Protein AF-A0A2T6CNA8-F1 (afdb_monomer_lite)

Foldseek 3Di:
DDDDDDDDPPPPPPPPVPPPDDPVVLVVLLVVLLVVLLVCCCVVPVVLSVLLVVFDVVLLVVLLLVLLQVVLLVLLCCLQQQQCFVLPVVSVVNVVLSVVLLVQQAWDWDADPPPPRFIFIAGNNQQPDVSNLDDSADPSCVLVVVLVVCVVVLVVCCLVPVSHNNSVSNSVSSSVLSSLLRVLSSVLSPHVVVLVCQCPPPPRVVPSLQSNQLVVLCSLEVQASSRSCRNNRDSVNRVVFQRHDRDPDHRDHGHGDDPVSRDGTDTDPVVVVVVVVSVVSRVLVVVVVVVPPPCPVPPPDPDRPPADPADLVLLVLQLVLLVVQLVVLVVLLVLQQVLCVVFHDPLSNVLSNQLSVLSNQLSVLRNCLSPDDDDPVNQQSQLSNLLSLLSNLLSLLRLCLSFFVVPPVSVVLNCVSCVLSVVLSVCSNVVPCPPVVVSLVSSLVSSCCCVSVVVSCVVGWDPLLVVLSVQLSVLQVVLVVLVPPSVDRSSVSVSSVSNSSSSVSSSCSSSPTSGDDDD

pLDDT: mean 86.98, std 15.1, range [28.02, 98.69]

Structure (mmCIF, N/CA/C/O backbone):
data_AF-A0A2T6CNA8-F1
#
_entry.id   AF-A0A2T6CNA8-F1
#
loop_
_atom_site.group_PDB
_atom_site.id
_atom_site.type_symbol
_atom_site.label_atom_id
_atom_site.label_alt_id
_atom_site.label_comp_id
_atom_site.label_asym_id
_atom_site.label_entity_id
_atom_site.label_seq_id
_atom_site.pdbx_PDB_ins_code
_atom_site.Cartn_x
_atom_site.Cartn_y
_atom_site.Cartn_z
_atom_site.occupancy
_atom_site.B_iso_or_equiv
_atom_site.auth_seq_id
_atom_site.auth_comp_id
_atom_site.auth_asym_id
_atom_site.auth_atom_id
_atom_site.pdbx_PDB_model_num
ATOM 1 N N . MET A 1 1 ? 8.895 3.878 74.444 1.00 34.50 1 MET A N 1
ATOM 2 C CA . MET A 1 1 ? 9.604 3.020 73.467 1.00 34.50 1 MET A CA 1
ATOM 3 C C . MET A 1 1 ? 8.551 2.472 72.500 1.00 34.50 1 MET A C 1
ATOM 5 O O . MET A 1 1 ? 7.891 1.502 72.822 1.00 34.50 1 MET A O 1
ATOM 9 N N . ASN A 1 2 ? 8.047 3.291 71.580 1.00 32.47 2 ASN A N 1
ATOM 10 C CA . ASN A 1 2 ? 8.563 3.562 70.230 1.00 32.47 2 ASN A CA 1
ATOM 11 C C . ASN A 1 2 ? 8.443 2.356 69.275 1.00 32.47 2 ASN A C 1
ATOM 13 O O . ASN A 1 2 ? 9.274 1.459 69.346 1.00 32.47 2 ASN A O 1
ATOM 17 N N . LYS A 1 3 ? 7.415 2.383 68.413 1.00 31.78 3 LYS A N 1
ATOM 18 C CA . LYS A 1 3 ? 7.314 1.790 67.059 1.00 31.78 3 LYS A CA 1
ATOM 19 C C . LYS A 1 3 ? 6.173 2.543 66.344 1.00 31.78 3 LYS A C 1
ATOM 21 O O . LYS A 1 3 ? 5.011 2.247 66.583 1.00 31.78 3 LYS A O 1
ATOM 26 N N . THR A 1 4 ? 6.429 3.779 65.912 1.00 31.14 4 THR A N 1
ATOM 27 C CA . THR A 1 4 ? 6.712 4.168 64.513 1.00 31.14 4 THR A CA 1
ATOM 28 C C . THR A 1 4 ? 5.572 3.827 63.553 1.00 31.14 4 THR A C 1
ATOM 30 O O . THR A 1 4 ? 5.464 2.698 63.086 1.00 31.14 4 THR A O 1
ATOM 33 N N . HIS A 1 5 ? 4.751 4.850 63.280 1.00 31.48 5 HIS A N 1
ATOM 34 C CA . HIS A 1 5 ? 3.995 5.015 62.040 1.00 31.48 5 HIS A CA 1
ATOM 35 C C . HIS A 1 5 ? 4.927 4.807 60.842 1.00 31.48 5 HIS A C 1
ATOM 37 O O . HIS A 1 5 ? 5.962 5.466 60.746 1.00 31.48 5 HIS A O 1
ATOM 43 N N . GLU A 1 6 ? 4.540 3.912 59.945 1.00 28.84 6 GLU A N 1
ATOM 44 C CA . GLU A 1 6 ? 5.029 3.879 58.570 1.00 28.84 6 GLU A CA 1
ATOM 45 C C . GLU A 1 6 ? 4.126 4.830 57.767 1.00 28.84 6 GLU A C 1
ATOM 47 O O . GLU A 1 6 ? 2.903 4.686 57.854 1.00 28.84 6 GLU A O 1
ATOM 52 N N . PRO A 1 7 ? 4.671 5.848 57.081 1.00 32.53 7 PRO A N 1
ATOM 53 C CA . PRO A 1 7 ? 3.866 6.766 56.294 1.00 32.53 7 PRO A CA 1
ATOM 54 C C . PRO A 1 7 ? 3.440 6.098 54.987 1.00 32.53 7 PRO A C 1
ATOM 56 O O . PRO A 1 7 ? 4.202 5.335 54.388 1.00 32.53 7 PRO A O 1
ATOM 59 N N . ASP A 1 8 ? 2.210 6.411 54.582 1.00 31.86 8 ASP A N 1
ATOM 60 C CA . ASP A 1 8 ? 1.612 6.063 53.301 1.00 31.86 8 ASP A CA 1
ATOM 61 C C . ASP A 1 8 ? 2.622 6.232 52.163 1.00 31.86 8 ASP A C 1
ATOM 63 O O . ASP A 1 8 ? 3.214 7.297 51.977 1.00 31.86 8 ASP A O 1
ATOM 67 N N . GLY A 1 9 ? 2.827 5.149 51.413 1.00 28.02 9 GLY A N 1
ATOM 68 C CA . GLY A 1 9 ? 3.595 5.189 50.184 1.00 28.02 9 GLY A CA 1
ATOM 69 C C . GLY A 1 9 ? 2.928 6.163 49.225 1.00 28.02 9 GLY A C 1
ATOM 70 O O . GLY A 1 9 ? 1.828 5.901 48.739 1.00 28.02 9 GLY A O 1
ATOM 71 N N . GLU A 1 10 ? 3.611 7.275 48.967 1.00 28.75 10 GLU A N 1
ATOM 72 C CA . GLU A 1 10 ? 3.347 8.168 47.851 1.00 28.75 10 GLU A CA 1
ATOM 73 C C . GLU A 1 10 ? 3.237 7.321 46.578 1.00 28.75 10 GLU A C 1
ATOM 75 O O . GLU A 1 10 ? 4.225 6.854 46.004 1.00 28.75 10 GLU A O 1
ATOM 80 N N . HIS A 1 11 ? 2.001 7.100 46.133 1.00 32.19 11 HIS A N 1
ATOM 81 C CA . HIS A 1 11 ? 1.743 6.839 44.735 1.00 32.19 11 HIS A CA 1
ATOM 82 C C . HIS A 1 11 ? 2.272 8.061 43.989 1.00 32.19 11 HIS A C 1
ATOM 84 O O . HIS A 1 11 ? 1.637 9.112 43.980 1.00 32.19 11 HIS A O 1
ATOM 90 N N . HIS A 1 12 ? 3.457 7.927 43.392 1.00 29.64 12 HIS A N 1
ATOM 91 C CA . HIS A 1 12 ? 3.878 8.781 42.294 1.00 29.64 12 HIS A CA 1
ATOM 92 C C . HIS A 1 12 ? 2.868 8.587 41.162 1.00 29.64 12 HIS A C 1
ATOM 94 O O . HIS A 1 12 ? 3.030 7.745 40.278 1.00 29.64 12 HIS A O 1
ATOM 100 N N . ASP A 1 13 ? 1.786 9.351 41.252 1.00 35.09 13 ASP A N 1
ATOM 101 C CA . ASP A 1 13 ? 0.971 9.740 40.128 1.00 35.09 13 ASP A CA 1
ATOM 102 C C . ASP A 1 13 ? 1.905 10.507 39.196 1.00 35.09 13 ASP A C 1
ATOM 104 O O . ASP A 1 13 ? 2.230 11.679 39.399 1.00 35.09 13 ASP A O 1
ATOM 108 N N . HIS A 1 14 ? 2.462 9.798 38.216 1.00 32.12 14 HIS A N 1
ATOM 109 C CA . HIS A 1 14 ? 2.960 10.459 37.029 1.00 32.12 14 HIS A CA 1
ATOM 110 C C . HIS A 1 14 ? 1.729 11.039 36.348 1.00 32.12 14 HIS A C 1
ATOM 112 O O . HIS A 1 14 ? 1.152 10.396 35.472 1.00 32.12 14 HIS A O 1
ATOM 118 N N . GLY A 1 15 ? 1.349 12.240 36.791 1.00 30.44 15 GLY A N 1
ATOM 119 C CA . GLY A 1 15 ? 0.421 13.109 36.106 1.00 30.44 15 GLY A CA 1
ATOM 120 C C . GLY A 1 15 ? 0.921 13.254 34.682 1.00 30.44 15 GLY A C 1
ATOM 121 O O . GLY A 1 15 ? 1.815 14.044 34.380 1.00 30.44 15 GLY A O 1
ATOM 122 N N . HIS A 1 16 ? 0.383 12.424 33.797 1.00 37.31 16 HIS A N 1
ATOM 123 C CA . HIS A 1 16 ? 0.294 12.785 32.408 1.00 37.31 16 HIS A CA 1
ATOM 124 C C . HIS A 1 16 ? -0.654 13.977 32.412 1.00 37.31 16 HIS A C 1
ATOM 126 O O . HIS A 1 16 ? -1.865 13.802 32.437 1.00 37.31 16 HIS A O 1
ATOM 132 N N . GLU A 1 17 ? -0.100 15.189 32.482 1.00 40.09 17 GLU A N 1
ATOM 133 C CA . GLU A 1 17 ? -0.826 16.387 32.084 1.00 40.09 17 GLU A CA 1
ATOM 134 C C . GLU A 1 17 ? -1.310 16.113 30.657 1.00 40.09 17 GLU A C 1
ATOM 136 O O . GLU A 1 17 ? -0.536 16.123 29.696 1.00 40.09 17 GLU A O 1
ATOM 141 N N . HIS A 1 18 ? -2.572 15.710 30.533 1.00 48.88 18 HIS A N 1
ATOM 142 C CA . HIS A 1 18 ? -3.216 15.531 29.250 1.00 48.88 18 HIS A CA 1
ATOM 143 C C . HIS A 1 18 ? -3.306 16.928 28.639 1.00 48.88 18 HIS A C 1
ATOM 145 O O . HIS A 1 18 ? -4.104 17.744 29.091 1.00 48.88 18 HIS A O 1
ATOM 151 N N . GLU A 1 19 ? -2.436 17.230 27.669 1.00 56.62 19 GLU A N 1
ATOM 152 C CA . GLU A 1 19 ? -2.498 18.488 26.922 1.00 56.62 19 GLU A CA 1
ATOM 153 C C . GLU A 1 19 ? -3.920 18.662 26.374 1.00 56.62 19 GLU A C 1
ATOM 155 O O . GLU A 1 19 ? -4.386 17.868 25.551 1.00 56.62 19 GLU A O 1
ATOM 160 N N . GLU A 1 20 ? -4.625 19.686 26.859 1.00 63.22 20 GLU A N 1
ATOM 161 C CA . GLU A 1 20 ? -5.964 20.008 26.381 1.00 63.22 20 GLU A CA 1
ATOM 162 C C . GLU A 1 20 ? -5.933 20.291 24.876 1.00 63.22 20 GLU A C 1
ATOM 164 O O . GLU A 1 20 ? -5.032 20.946 24.340 1.00 63.22 20 GLU A O 1
ATOM 169 N N . PHE A 1 21 ? -6.955 19.812 24.170 1.00 70.75 21 PHE A N 1
ATOM 170 C CA . PHE A 1 21 ? -7.065 20.023 22.737 1.00 70.75 21 PHE A CA 1
ATOM 171 C C . PHE A 1 21 ? -7.182 21.498 22.380 1.00 70.75 21 PHE A C 1
ATOM 173 O O . PHE A 1 21 ? -8.190 22.159 22.635 1.00 70.75 21 PHE A O 1
ATOM 180 N N . SER A 1 22 ? -6.169 21.989 21.677 1.00 81.62 22 SER A N 1
ATOM 181 C CA . SER A 1 22 ? -6.188 23.310 21.074 1.00 81.62 22 SER A CA 1
ATOM 182 C C . SER A 1 22 ? -6.634 23.209 19.619 1.00 81.62 22 SER A C 1
ATOM 184 O O . SER A 1 22 ? -5.853 22.854 18.733 1.00 81.62 22 SER A O 1
ATOM 186 N N . LEU A 1 23 ? -7.894 23.574 19.353 1.00 81.19 23 LEU A N 1
ATOM 187 C CA . LEU A 1 23 ? -8.417 23.697 17.987 1.00 81.19 23 LEU A CA 1
ATOM 188 C C . LEU A 1 23 ? -7.526 24.600 17.103 1.00 81.19 23 LEU A C 1
ATOM 190 O O . LEU A 1 23 ? -7.242 24.201 15.972 1.00 81.19 23 LEU A O 1
ATOM 194 N N . PRO A 1 24 ? -7.022 25.765 17.574 1.00 86.31 24 PRO A N 1
ATOM 195 C CA . PRO A 1 24 ? -6.085 26.574 16.794 1.00 86.31 24 PRO A CA 1
ATOM 196 C C . PRO A 1 24 ? -4.790 25.840 16.435 1.00 86.31 24 PRO A C 1
ATOM 198 O O . PRO A 1 24 ? -4.341 25.921 15.291 1.00 86.31 24 PRO A O 1
ATOM 201 N N . LEU A 1 25 ? -4.200 25.105 17.386 1.00 86.62 25 LEU A N 1
ATOM 202 C CA . LEU A 1 25 ? -2.974 24.343 17.148 1.00 86.62 25 LEU A CA 1
ATOM 203 C C . LEU A 1 25 ? -3.218 23.225 16.132 1.00 86.62 25 LEU A C 1
ATOM 205 O O . LEU A 1 25 ? -2.442 23.074 15.193 1.00 86.62 25 LEU A O 1
ATOM 209 N N . PHE A 1 26 ? -4.330 22.501 16.269 1.00 86.94 26 PHE A N 1
ATOM 210 C CA . PHE A 1 26 ? -4.729 21.457 15.331 1.00 86.94 26 PHE A CA 1
ATOM 211 C C . PHE A 1 26 ? -4.914 22.000 13.908 1.00 86.94 26 PHE A C 1
ATOM 213 O O . PHE A 1 26 ? -4.352 21.453 12.957 1.00 86.94 26 PHE A O 1
ATOM 220 N N . VAL A 1 27 ? -5.643 23.111 13.752 1.00 88.69 27 VAL A N 1
ATOM 221 C CA . VAL A 1 27 ? -5.832 23.770 12.450 1.00 88.69 27 VAL A CA 1
ATOM 222 C C . VAL A 1 27 ? -4.488 24.192 11.859 1.00 88.69 27 VAL A C 1
ATOM 224 O O . VAL A 1 27 ? -4.228 23.926 10.685 1.00 88.69 27 VAL A O 1
ATOM 227 N N . LEU A 1 28 ? -3.598 24.785 12.660 1.00 92.06 28 LEU A N 1
ATOM 228 C CA . LEU A 1 28 ? -2.256 25.153 12.212 1.00 92.06 28 LEU A CA 1
ATOM 229 C C . LEU A 1 28 ? -1.459 23.926 11.742 1.00 92.06 28 LEU A C 1
ATOM 231 O O . LEU A 1 28 ? -0.860 23.964 10.668 1.00 92.06 28 LEU A O 1
ATOM 235 N N . THR A 1 29 ? -1.481 22.824 12.497 1.00 92.19 29 THR A N 1
ATOM 236 C CA . THR A 1 29 ? -0.814 21.567 12.124 1.00 92.19 29 THR A CA 1
ATOM 237 C C . THR A 1 29 ? -1.338 21.017 10.798 1.00 92.19 29 THR A C 1
ATOM 239 O O . THR A 1 29 ? -0.538 20.633 9.938 1.00 92.19 29 THR A O 1
ATOM 242 N N . VAL A 1 30 ? -2.659 21.008 10.600 1.00 93.62 30 VAL A N 1
ATOM 243 C CA . VAL A 1 30 ? -3.295 20.576 9.346 1.00 93.62 30 VAL A CA 1
ATOM 244 C C . VAL A 1 30 ? -2.833 21.452 8.183 1.00 93.62 30 VAL A C 1
ATOM 246 O O . VAL A 1 30 ? -2.392 20.919 7.166 1.00 93.62 30 VAL A O 1
ATOM 249 N N . LEU A 1 31 ? -2.858 22.779 8.336 1.00 95.12 31 LEU A N 1
ATOM 250 C CA . LEU A 1 31 ? -2.462 23.720 7.284 1.00 95.12 31 LEU A CA 1
ATOM 251 C C . LEU A 1 31 ? -0.979 23.599 6.913 1.00 95.12 31 LEU A C 1
ATOM 253 O O . LEU A 1 31 ? -0.651 23.525 5.729 1.00 95.12 31 LEU A O 1
ATOM 257 N N . VAL A 1 32 ? -0.085 23.532 7.903 1.00 96.38 32 VAL A N 1
ATOM 258 C CA . VAL A 1 32 ? 1.362 23.371 7.677 1.00 96.38 32 VAL A CA 1
ATOM 259 C C . VAL A 1 32 ? 1.654 22.048 6.974 1.00 96.38 32 VAL A C 1
ATOM 261 O O . VAL A 1 32 ? 2.422 22.006 6.012 1.00 96.38 32 VAL A O 1
ATOM 264 N N . THR A 1 33 ? 1.011 20.966 7.408 1.00 96.19 33 THR A N 1
ATOM 265 C CA . THR A 1 33 ? 1.213 19.643 6.809 1.00 96.19 33 THR A CA 1
ATOM 266 C C . THR A 1 33 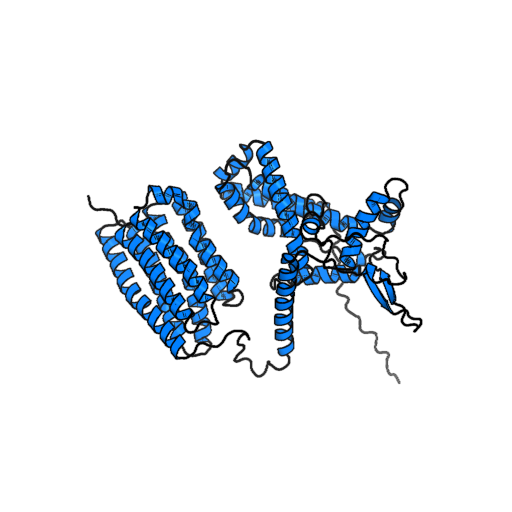? 0.670 19.583 5.384 1.00 96.19 33 THR A C 1
ATOM 268 O O . THR A 1 33 ? 1.336 19.056 4.493 1.00 96.19 33 THR A O 1
ATOM 271 N N . LEU A 1 34 ? -0.505 20.169 5.138 1.00 97.00 34 LEU A N 1
ATOM 272 C CA . LEU A 1 34 ? -1.093 20.274 3.805 1.00 97.00 34 LEU A CA 1
ATOM 273 C C . LEU A 1 34 ? -0.193 21.080 2.856 1.00 97.00 34 LEU A C 1
ATOM 275 O O . LEU A 1 34 ? 0.059 20.647 1.732 1.00 97.00 34 LEU A O 1
ATOM 279 N N . ALA A 1 35 ? 0.358 22.203 3.324 1.00 97.19 35 ALA A N 1
ATOM 280 C CA . ALA A 1 35 ? 1.330 22.987 2.566 1.00 97.19 35 ALA A CA 1
ATOM 281 C C . ALA A 1 35 ? 2.597 22.176 2.244 1.00 97.19 35 ALA A C 1
ATOM 283 O O . ALA A 1 35 ? 3.090 22.236 1.119 1.00 97.19 35 ALA A O 1
ATOM 284 N N . GLY A 1 36 ? 3.092 21.374 3.192 1.00 96.75 36 GLY A N 1
ATOM 285 C CA . GLY A 1 36 ? 4.218 20.462 2.976 1.00 96.75 36 GLY A CA 1
ATOM 286 C C . GLY A 1 36 ? 3.936 19.392 1.915 1.00 96.75 36 GLY A C 1
ATOM 287 O O . GLY A 1 36 ? 4.777 19.154 1.048 1.00 96.75 36 GLY A O 1
ATOM 288 N N . LEU A 1 37 ? 2.741 18.791 1.926 1.00 96.19 37 LEU A N 1
ATOM 289 C CA . LEU A 1 37 ? 2.314 17.826 0.904 1.00 96.19 37 LEU A CA 1
ATOM 290 C C . LEU A 1 37 ? 2.245 18.470 -0.489 1.00 96.19 37 LEU A C 1
ATOM 292 O O . LEU A 1 37 ? 2.744 17.902 -1.459 1.00 96.19 37 LEU A O 1
ATOM 296 N N . PHE A 1 38 ? 1.692 19.679 -0.595 1.00 97.69 38 PHE A N 1
ATOM 297 C CA . PHE A 1 38 ? 1.670 20.426 -1.854 1.00 97.69 38 PHE A CA 1
ATOM 298 C C . PHE A 1 38 ? 3.068 20.826 -2.331 1.00 97.69 38 PHE A C 1
ATOM 300 O O . PHE A 1 38 ? 3.377 20.674 -3.513 1.00 97.69 38 PHE A O 1
ATOM 307 N N . ALA A 1 39 ? 3.944 21.263 -1.424 1.00 96.31 39 ALA A N 1
ATOM 308 C CA . ALA A 1 39 ? 5.337 21.546 -1.747 1.00 96.31 39 ALA A CA 1
ATOM 309 C C . ALA A 1 39 ? 6.060 20.296 -2.273 1.00 96.31 39 ALA A C 1
ATOM 311 O O . ALA A 1 39 ? 6.814 20.393 -3.238 1.00 96.31 39 ALA A O 1
ATOM 312 N N . ALA A 1 40 ? 5.791 19.117 -1.704 1.00 93.44 40 ALA A N 1
ATOM 313 C CA . ALA A 1 40 ? 6.351 17.862 -2.192 1.00 93.44 40 ALA A CA 1
ATOM 314 C C . ALA A 1 40 ? 5.900 17.545 -3.627 1.00 93.44 40 ALA A C 1
ATOM 316 O O . ALA A 1 40 ? 6.741 17.211 -4.456 1.00 93.44 40 ALA A O 1
ATOM 317 N N . VAL A 1 41 ? 4.612 17.712 -3.959 1.00 95.06 41 VAL A N 1
ATOM 318 C CA . VAL A 1 41 ? 4.123 17.527 -5.342 1.00 95.06 41 VAL A CA 1
ATOM 319 C C . VAL A 1 41 ? 4.793 18.520 -6.287 1.00 95.06 41 VAL A C 1
ATOM 321 O O . VAL A 1 41 ? 5.301 18.118 -7.328 1.00 95.06 41 VAL A O 1
ATOM 324 N N . ARG A 1 42 ? 4.875 19.796 -5.899 1.00 95.81 42 ARG A N 1
ATOM 325 C CA . ARG A 1 42 ? 5.539 20.837 -6.693 1.00 95.81 42 ARG A CA 1
ATOM 326 C C . ARG A 1 42 ? 7.013 20.529 -6.967 1.00 95.81 42 ARG A C 1
ATOM 328 O O . ARG A 1 42 ? 7.486 20.780 -8.069 1.00 95.81 42 ARG A O 1
ATOM 335 N N . LEU A 1 43 ? 7.743 20.022 -5.973 1.00 94.38 43 LEU A N 1
ATOM 336 C CA . LEU A 1 43 ? 9.174 19.728 -6.094 1.00 94.38 43 LEU A CA 1
ATOM 337 C C . LEU A 1 43 ? 9.450 18.427 -6.856 1.00 94.38 43 LEU A C 1
ATOM 339 O O . LEU A 1 43 ? 10.417 18.359 -7.608 1.00 94.38 43 LEU A O 1
ATOM 343 N N . LEU A 1 44 ? 8.629 17.396 -6.650 1.00 92.25 44 LEU A N 1
ATOM 344 C CA . LEU A 1 44 ? 8.854 16.061 -7.213 1.00 92.25 44 LEU A CA 1
ATOM 345 C C . LEU A 1 44 ? 8.207 15.872 -8.591 1.00 92.25 44 LEU A C 1
ATOM 347 O O . LEU A 1 44 ? 8.689 15.062 -9.378 1.00 92.25 44 LEU A O 1
ATOM 351 N N . ALA A 1 45 ? 7.119 16.588 -8.879 1.00 92.94 45 ALA A N 1
ATOM 352 C CA . ALA A 1 45 ? 6.338 16.460 -10.106 1.00 92.94 45 ALA A CA 1
ATOM 353 C C . ALA A 1 45 ? 5.774 17.830 -10.554 1.00 92.94 45 ALA A C 1
ATOM 355 O O . ALA A 1 45 ? 4.560 18.045 -10.499 1.00 92.94 45 ALA A O 1
ATOM 356 N N . PRO A 1 46 ? 6.632 18.766 -11.007 1.00 94.19 46 PRO A N 1
ATOM 357 C CA . PRO A 1 46 ? 6.221 20.131 -11.351 1.00 94.19 46 PRO A CA 1
ATOM 358 C C . PRO A 1 46 ? 5.159 20.184 -12.460 1.00 94.19 46 PRO A C 1
ATOM 360 O O . PRO A 1 46 ? 4.204 20.941 -12.350 1.00 94.19 46 PRO A O 1
ATOM 363 N N . GLU A 1 47 ? 5.245 19.318 -13.473 1.00 91.62 47 GLU A N 1
ATOM 364 C CA . GLU A 1 47 ? 4.231 19.253 -14.540 1.00 91.62 47 GLU A CA 1
ATOM 365 C C . GLU A 1 47 ? 2.856 18.814 -14.008 1.00 91.62 47 GLU A C 1
ATOM 367 O O . GLU A 1 47 ? 1.820 19.354 -14.396 1.00 91.62 47 GLU A O 1
ATOM 372 N N . VAL A 1 48 ? 2.838 17.857 -13.071 1.00 93.56 48 VAL A N 1
ATOM 373 C CA . VAL A 1 48 ? 1.603 17.407 -12.412 1.00 93.56 48 VAL A CA 1
ATOM 374 C C . VAL A 1 48 ? 1.035 18.514 -11.536 1.00 93.56 48 VAL A C 1
ATOM 376 O O . VAL A 1 48 ? -0.182 18.692 -11.506 1.00 93.56 48 VAL A O 1
ATOM 379 N N . TRP A 1 49 ? 1.903 19.247 -10.834 1.00 96.06 49 TRP A N 1
ATOM 380 C CA . TRP A 1 49 ? 1.529 20.401 -10.024 1.00 96.06 49 TRP A CA 1
ATOM 381 C C . TRP A 1 49 ? 0.835 21.474 -10.865 1.00 96.06 49 TRP A C 1
ATOM 383 O O . TRP A 1 49 ? -0.266 21.893 -10.513 1.00 96.06 49 TRP A O 1
ATOM 393 N N . ASP A 1 50 ? 1.418 21.857 -11.999 1.00 94.00 50 ASP A N 1
ATOM 394 C CA . ASP A 1 50 ? 0.840 22.871 -12.883 1.00 94.00 50 ASP A CA 1
ATOM 395 C C . ASP A 1 50 ? -0.516 22.415 -13.447 1.00 94.00 50 ASP A C 1
ATOM 397 O O . ASP A 1 50 ? -1.486 23.180 -13.454 1.00 94.00 50 ASP A O 1
ATOM 401 N N . ALA A 1 51 ? -0.637 21.132 -13.807 1.00 91.94 51 ALA A N 1
ATOM 402 C CA . ALA A 1 51 ? -1.897 20.546 -14.262 1.00 91.94 51 ALA A CA 1
ATOM 403 C C . ALA A 1 51 ? -3.033 20.657 -13.226 1.00 91.94 51 ALA A C 1
ATOM 405 O O . ALA A 1 51 ? -4.199 20.753 -13.614 1.00 91.94 51 ALA A O 1
ATOM 406 N N . GLN A 1 52 ? -2.724 20.714 -11.920 1.00 95.56 52 GLN A N 1
ATOM 407 C CA . GLN A 1 52 ? -3.752 20.849 -10.879 1.00 95.56 52 GLN A CA 1
ATOM 408 C C . GLN A 1 52 ? -4.525 22.170 -10.977 1.00 95.56 52 GLN A C 1
ATOM 410 O O . GLN A 1 52 ? -5.699 22.220 -10.618 1.00 95.56 52 GLN A O 1
ATOM 415 N N . PHE A 1 53 ? -3.873 23.235 -11.447 1.00 94.25 53 PHE A N 1
ATOM 416 C CA . PHE A 1 53 ? -4.447 24.583 -11.499 1.00 94.25 53 PHE A CA 1
ATOM 417 C C . PHE A 1 53 ? -4.991 24.952 -12.879 1.00 94.25 53 PHE A C 1
ATOM 419 O O . PHE A 1 53 ? -5.780 25.885 -12.997 1.00 94.25 53 PHE A O 1
ATOM 426 N N . ILE A 1 54 ? -4.604 24.205 -13.915 1.00 93.44 54 ILE A N 1
ATOM 427 C CA . ILE A 1 54 ? -5.158 24.338 -15.268 1.00 93.44 54 ILE A CA 1
ATOM 428 C C . ILE A 1 54 ? -6.517 23.625 -15.372 1.00 93.44 54 ILE A C 1
ATOM 430 O O . ILE A 1 54 ? -7.366 24.013 -16.176 1.00 93.44 54 ILE A O 1
ATOM 434 N N . ALA A 1 55 ? -6.738 22.587 -14.560 1.00 92.12 55 ALA A N 1
ATOM 435 C CA . ALA A 1 55 ? -7.964 21.802 -14.590 1.00 92.12 55 ALA A CA 1
ATOM 436 C C . ALA A 1 55 ? -9.224 22.659 -14.316 1.00 92.12 55 ALA A C 1
ATOM 438 O O . ALA A 1 55 ? -9.239 23.465 -13.381 1.00 92.12 55 ALA A O 1
ATOM 439 N N . PRO A 1 56 ? -10.326 22.459 -15.068 1.00 95.44 56 PRO A N 1
ATOM 440 C CA . PRO A 1 56 ? -11.595 23.121 -14.791 1.00 95.44 56 PRO A CA 1
ATOM 441 C C . PRO A 1 56 ? -12.082 22.867 -13.361 1.00 95.44 56 PRO A C 1
ATOM 443 O O . PRO A 1 56 ? -12.079 21.727 -12.889 1.00 95.44 56 PRO A O 1
ATOM 446 N N . LEU A 1 57 ? -12.616 23.906 -12.709 1.00 95.31 57 LEU A N 1
ATOM 447 C CA . LEU A 1 57 ? -13.114 23.826 -11.329 1.00 95.31 57 LEU A CA 1
ATOM 448 C C . LEU A 1 57 ? -14.113 22.674 -11.121 1.00 95.31 57 LEU A C 1
ATOM 450 O O . LEU A 1 57 ? -14.063 21.996 -10.100 1.00 95.31 57 LEU A O 1
ATOM 454 N N . GLY A 1 58 ? -14.984 22.409 -12.102 1.00 96.12 58 GLY A N 1
ATOM 455 C CA . GLY A 1 58 ? -15.948 21.306 -12.040 1.00 96.12 58 GLY A CA 1
ATOM 456 C C . GLY A 1 58 ? -15.290 19.928 -11.902 1.00 96.12 58 GLY A C 1
ATOM 457 O O . GLY A 1 58 ? -15.752 19.112 -11.106 1.00 96.12 58 GLY A O 1
ATOM 458 N N . LEU A 1 59 ? -14.174 19.684 -12.599 1.00 96.25 59 LEU A N 1
ATOM 459 C CA . LEU A 1 59 ? -13.401 18.447 -12.438 1.00 96.25 59 LEU A CA 1
ATOM 460 C C . LEU A 1 59 ? -12.736 18.393 -11.061 1.00 96.25 59 LEU A C 1
ATOM 462 O O . LEU A 1 59 ? -12.702 17.331 -10.443 1.00 96.25 59 LEU A O 1
ATOM 466 N N . GLY A 1 60 ? -12.285 19.538 -10.541 1.00 97.44 60 GLY A N 1
ATOM 467 C CA . GLY A 1 60 ? -11.778 19.645 -9.174 1.00 97.44 60 GLY A CA 1
ATOM 468 C C . GLY A 1 60 ? -12.816 19.277 -8.115 1.00 97.44 60 GLY A C 1
ATOM 469 O O . GLY A 1 60 ? -12.511 18.489 -7.217 1.00 97.44 60 GLY A O 1
ATOM 470 N N . VAL A 1 61 ? -14.052 19.763 -8.255 1.00 97.50 61 VAL A N 1
ATOM 471 C CA . VAL A 1 61 ? -15.173 19.414 -7.364 1.00 97.50 61 VAL A CA 1
ATOM 472 C C . VAL A 1 61 ? -15.492 17.922 -7.444 1.00 97.50 61 VAL A C 1
ATOM 474 O O . VAL A 1 61 ? -15.631 17.273 -6.410 1.00 97.50 61 VAL A O 1
ATOM 477 N N . VAL A 1 62 ? -15.559 17.347 -8.647 1.00 97.50 62 VAL A N 1
ATOM 478 C CA . VAL A 1 62 ? -15.810 15.906 -8.811 1.00 97.50 62 VAL A CA 1
ATOM 479 C C . VAL A 1 62 ? -14.691 15.079 -8.177 1.00 97.50 62 VAL A C 1
ATOM 481 O O . VAL A 1 62 ? -14.984 14.174 -7.399 1.00 97.50 62 VAL A O 1
ATOM 484 N N . ALA A 1 63 ? -13.423 15.408 -8.443 1.00 97.75 63 ALA A N 1
ATOM 485 C CA . ALA A 1 63 ? -12.285 14.721 -7.834 1.00 97.75 63 ALA A CA 1
ATOM 486 C C . ALA A 1 63 ? -12.336 14.788 -6.303 1.00 97.75 63 ALA A C 1
ATOM 488 O O . ALA A 1 63 ? -12.120 13.782 -5.629 1.00 97.75 63 ALA A O 1
ATOM 489 N N . PHE A 1 64 ? -12.676 15.956 -5.757 1.00 98.25 64 PHE A N 1
ATOM 490 C CA . PHE A 1 64 ? -12.809 16.166 -4.321 1.00 98.25 64 PHE A CA 1
ATOM 491 C C . PHE A 1 64 ? -13.901 15.273 -3.727 1.00 98.25 64 PHE A C 1
ATOM 493 O O . PHE A 1 64 ? -13.631 14.528 -2.792 1.00 98.25 64 PHE A O 1
ATOM 500 N N . LEU A 1 65 ? -15.101 15.264 -4.315 1.00 97.12 65 LEU A N 1
ATOM 501 C CA . LEU A 1 65 ? -16.213 14.430 -3.849 1.00 97.12 65 LEU A CA 1
ATOM 502 C C . LEU A 1 65 ? -15.899 12.932 -3.946 1.00 97.12 65 LEU A C 1
ATOM 504 O O . LEU A 1 65 ? -16.231 12.180 -3.032 1.00 97.12 65 LEU A O 1
ATOM 508 N N . VAL A 1 66 ? -15.233 12.491 -5.016 1.00 96.12 66 VAL A N 1
ATOM 509 C CA . VAL A 1 66 ? -14.813 11.091 -5.181 1.00 96.12 66 VAL A CA 1
ATOM 510 C C . VAL A 1 66 ? -13.834 10.684 -4.079 1.00 96.12 66 VAL A C 1
ATOM 512 O O . VAL A 1 66 ? -14.025 9.645 -3.445 1.00 96.12 66 VAL A O 1
ATOM 515 N N . VAL A 1 67 ? -12.813 11.502 -3.809 1.00 97.06 67 VAL A N 1
ATOM 516 C CA . VAL A 1 67 ? -11.829 11.199 -2.760 1.00 97.06 67 VAL A CA 1
ATOM 517 C C . VAL A 1 67 ? -12.452 11.305 -1.366 1.00 97.06 67 VAL A C 1
ATOM 519 O O . VAL A 1 67 ? -12.199 10.438 -0.534 1.00 97.06 67 VAL A O 1
ATOM 522 N N . SER A 1 68 ? -13.325 12.283 -1.106 1.00 97.38 68 SER A N 1
ATOM 523 C CA . SER A 1 68 ? -14.081 12.376 0.151 1.00 97.38 68 SER A CA 1
ATOM 524 C C . SER A 1 68 ? -14.945 11.138 0.391 1.00 97.38 68 SER A C 1
ATOM 526 O O . SER A 1 68 ? -14.980 10.624 1.507 1.00 97.38 68 SER A O 1
ATOM 528 N N . LEU A 1 69 ? -15.605 10.616 -0.648 1.00 96.38 69 LEU A N 1
ATOM 529 C CA . LEU A 1 69 ? -16.389 9.388 -0.540 1.00 96.38 69 LEU A CA 1
ATOM 530 C C . LEU A 1 69 ? -15.483 8.197 -0.233 1.00 96.38 69 LEU A C 1
ATOM 532 O O . LEU A 1 69 ? -15.780 7.423 0.670 1.00 96.38 69 LEU A O 1
ATOM 536 N N . MET A 1 70 ? -14.354 8.068 -0.930 1.00 95.50 70 MET A N 1
ATOM 537 C CA . MET A 1 70 ? -13.372 7.022 -0.644 1.00 95.50 70 MET A CA 1
ATOM 538 C C . MET A 1 70 ? -12.870 7.094 0.807 1.00 95.50 70 MET A C 1
ATOM 540 O O . MET A 1 70 ? -12.839 6.069 1.488 1.00 95.50 70 MET A O 1
ATOM 544 N N . ASN A 1 71 ? -12.542 8.292 1.300 1.00 95.50 71 ASN A N 1
ATOM 545 C CA . ASN A 1 71 ? -12.100 8.514 2.677 1.00 95.50 71 ASN A CA 1
ATOM 546 C C . ASN A 1 71 ? -13.163 8.083 3.697 1.00 95.50 71 ASN A C 1
ATOM 548 O O . ASN A 1 71 ? -12.811 7.419 4.665 1.00 95.50 71 ASN A O 1
ATOM 552 N N . ALA A 1 72 ? -14.450 8.347 3.446 1.00 95.69 72 ALA A N 1
ATOM 553 C CA . ALA A 1 72 ? -15.544 7.908 4.318 1.00 95.69 72 ALA A CA 1
ATOM 554 C C . ALA A 1 72 ? -15.592 6.375 4.491 1.00 95.69 72 ALA A C 1
ATOM 556 O O . ALA A 1 72 ? -15.818 5.862 5.587 1.00 95.69 72 ALA A O 1
ATOM 557 N N . PHE A 1 73 ? -15.345 5.618 3.416 1.00 95.31 73 PHE A N 1
ATOM 558 C CA . PHE A 1 73 ? -15.252 4.156 3.495 1.00 95.31 73 PHE A CA 1
ATOM 559 C C . PHE A 1 73 ? -13.958 3.696 4.176 1.00 95.31 73 PHE A C 1
ATOM 561 O O . PHE A 1 73 ? -13.982 2.735 4.945 1.00 95.31 73 PHE A O 1
ATOM 568 N N . LEU A 1 74 ? -12.829 4.363 3.918 1.00 94.06 74 LEU A N 1
ATOM 569 C CA . LEU A 1 74 ? -11.559 4.059 4.583 1.00 94.06 74 LEU A CA 1
ATOM 570 C C . LEU A 1 74 ? -11.643 4.294 6.094 1.00 94.06 74 LEU A C 1
ATOM 572 O O . LEU A 1 74 ? -11.167 3.450 6.851 1.00 94.06 74 LEU A O 1
ATOM 576 N N . GLU A 1 75 ? -12.290 5.378 6.523 1.00 94.69 75 GLU A N 1
ATOM 577 C CA . GLU A 1 75 ? -12.575 5.677 7.927 1.00 94.69 75 GLU A CA 1
ATOM 578 C C . GLU A 1 75 ? -13.327 4.521 8.588 1.00 94.69 75 GLU A C 1
ATOM 580 O O . GLU A 1 75 ? -12.869 4.009 9.604 1.00 94.69 75 GLU A O 1
ATOM 585 N N . TYR A 1 76 ? -14.414 4.039 7.973 1.00 95.81 76 TYR A N 1
ATOM 586 C CA . TYR A 1 76 ? -15.185 2.900 8.481 1.00 95.81 76 TYR A CA 1
ATOM 587 C C . TYR A 1 76 ? -14.303 1.664 8.737 1.00 95.81 76 TYR A C 1
ATOM 589 O O . TYR A 1 76 ? -14.351 1.055 9.808 1.00 95.81 76 TYR A O 1
ATOM 597 N N . PHE A 1 77 ? -13.458 1.290 7.769 1.00 94.88 77 PHE A N 1
ATOM 598 C CA . PHE A 1 77 ? -12.563 0.138 7.922 1.00 94.88 77 PHE A CA 1
ATOM 599 C C . PHE A 1 77 ? -11.483 0.380 8.976 1.00 94.88 77 PHE A C 1
ATOM 601 O O . PHE A 1 77 ? -11.132 -0.537 9.723 1.00 94.88 77 PHE A O 1
ATOM 608 N N . PHE A 1 78 ? -10.948 1.596 9.025 1.00 92.81 78 PHE A N 1
ATOM 609 C CA . PHE A 1 78 ? -9.936 1.990 9.990 1.00 92.81 78 PHE A CA 1
ATOM 610 C C . PHE A 1 78 ? -10.493 1.947 11.415 1.00 92.81 78 PHE A C 1
ATOM 612 O O . PHE A 1 78 ? -9.908 1.306 12.285 1.00 92.81 78 PHE A O 1
ATOM 619 N N . HIS A 1 79 ? -11.664 2.529 11.647 1.00 92.94 79 HIS A N 1
ATOM 620 C CA . HIS A 1 79 ? -12.312 2.529 12.951 1.00 92.94 79 HIS A CA 1
ATOM 621 C C . HIS A 1 79 ? -12.582 1.092 13.430 1.00 92.94 79 HIS A C 1
ATOM 623 O O . HIS A 1 79 ? -12.064 0.664 14.465 1.00 92.94 79 HIS A O 1
ATOM 629 N N . ARG A 1 80 ? -13.241 0.278 12.600 1.00 94.19 80 ARG A N 1
ATOM 630 C CA . ARG A 1 80 ? -13.633 -1.095 12.953 1.00 94.19 80 ARG A CA 1
ATOM 631 C C . ARG A 1 80 ? -12.446 -2.051 13.154 1.00 94.19 80 ARG A C 1
ATOM 633 O O . ARG A 1 80 ? -12.418 -2.829 14.111 1.00 94.19 80 ARG A O 1
ATOM 640 N N . TYR A 1 81 ? -11.446 -2.016 12.264 1.00 94.31 81 TYR A N 1
ATOM 641 C CA . TYR A 1 81 ? -10.358 -3.015 12.205 1.00 94.31 81 TYR A CA 1
ATOM 642 C C . TYR A 1 81 ? -8.977 -2.515 12.638 1.00 94.31 81 TYR A C 1
ATOM 644 O O . TYR A 1 81 ? -8.002 -3.277 12.584 1.00 94.31 81 TYR A O 1
ATOM 652 N N . VAL A 1 82 ? -8.871 -1.254 13.054 1.00 91.12 82 VAL A N 1
ATOM 653 C CA . VAL A 1 82 ? -7.660 -0.706 13.675 1.00 91.12 82 VAL A CA 1
ATOM 654 C C . VAL A 1 82 ? -7.964 -0.181 15.069 1.00 91.12 82 VAL A C 1
ATOM 656 O O . VAL A 1 82 ? -7.237 -0.544 15.994 1.00 91.12 82 VAL A O 1
ATOM 659 N N . LEU A 1 83 ? -9.013 0.630 15.235 1.00 91.19 83 LEU A N 1
ATOM 660 C CA . LEU A 1 83 ? -9.317 1.268 16.520 1.00 91.19 83 LEU A CA 1
ATOM 661 C C . LEU A 1 83 ? -10.099 0.356 17.474 1.00 91.19 83 LEU A C 1
ATOM 663 O O . LEU A 1 83 ? -9.774 0.331 18.657 1.00 91.19 83 LEU A O 1
ATOM 667 N N . HIS A 1 84 ? -11.047 -0.445 16.974 1.00 91.69 84 HIS A N 1
ATOM 668 C CA . HIS A 1 84 ? -11.850 -1.374 17.794 1.00 91.69 84 HIS A CA 1
ATOM 669 C C . HIS A 1 84 ? -11.344 -2.809 17.811 1.00 91.69 84 HIS A C 1
ATOM 671 O O . HIS A 1 84 ? -11.406 -3.500 18.828 1.00 91.69 84 HIS A O 1
ATOM 677 N N . THR A 1 85 ? -10.775 -3.265 16.700 1.00 90.81 85 THR A N 1
ATOM 678 C CA . THR A 1 85 ? -10.170 -4.594 16.609 1.00 90.81 85 THR A CA 1
ATOM 679 C C . THR A 1 85 ? -8.701 -4.443 16.239 1.00 90.81 85 THR A C 1
ATOM 681 O O . THR A 1 85 ? -8.415 -3.928 15.170 1.00 90.81 85 THR A O 1
ATOM 684 N N . PRO A 1 86 ? -7.722 -4.919 17.031 1.00 90.56 86 PRO A N 1
ATOM 685 C CA . PRO A 1 86 ? -6.299 -4.726 16.736 1.00 90.56 86 PRO A CA 1
ATOM 686 C C . PRO A 1 86 ? -5.779 -5.713 15.669 1.00 90.56 86 PRO A C 1
ATOM 688 O O . PRO A 1 86 ? -4.771 -6.411 15.874 1.00 90.56 86 PRO A O 1
ATOM 691 N N . ALA A 1 87 ? -6.468 -5.796 14.525 1.00 87.00 87 ALA A N 1
ATOM 692 C CA . ALA A 1 87 ? -6.142 -6.702 13.427 1.00 87.00 87 ALA A CA 1
ATOM 693 C C . ALA A 1 87 ? -4.768 -6.366 12.823 1.00 87.00 87 ALA A C 1
ATOM 695 O O . ALA A 1 87 ? -3.995 -7.272 12.502 1.00 87.00 87 ALA A O 1
ATOM 696 N N . VAL A 1 88 ? -4.408 -5.078 12.778 1.00 84.62 88 VAL A N 1
ATOM 697 C CA . VAL A 1 88 ? -3.128 -4.571 12.261 1.00 84.62 88 VAL A CA 1
ATOM 698 C C . VAL A 1 88 ? -2.107 -4.383 13.405 1.00 84.62 88 VAL A C 1
ATOM 700 O O . VAL A 1 88 ? -2.209 -3.430 14.177 1.00 84.62 88 VAL A O 1
ATOM 703 N N . PRO A 1 89 ? -1.095 -5.268 13.563 1.00 76.12 89 PRO A N 1
ATOM 704 C CA . PRO A 1 89 ? -0.238 -5.286 14.755 1.00 76.12 89 PRO A CA 1
ATOM 705 C C . PRO A 1 89 ? 0.550 -4.005 15.022 1.00 76.12 89 PRO A C 1
ATOM 707 O O . PRO A 1 89 ? 0.715 -3.633 16.182 1.00 76.12 89 PRO A O 1
ATOM 710 N N . PHE A 1 90 ? 1.067 -3.363 13.977 1.00 81.25 90 PHE A N 1
ATOM 711 C CA . PHE A 1 90 ? 1.915 -2.180 14.125 1.00 81.25 90 PHE A CA 1
ATOM 712 C C . PHE A 1 90 ? 1.115 -0.915 14.478 1.00 81.25 90 PHE A C 1
ATOM 714 O O . PHE A 1 90 ? 1.699 0.044 14.962 1.00 81.25 90 PHE A O 1
ATOM 721 N N . LEU A 1 91 ? -0.217 -0.944 14.339 1.00 83.00 91 LEU A N 1
ATOM 722 C CA . LEU A 1 91 ? -1.125 0.141 14.733 1.00 83.00 91 LEU A CA 1
ATOM 723 C C . LEU A 1 91 ? -1.776 -0.088 16.109 1.00 83.00 91 LEU A C 1
ATOM 725 O O . LEU A 1 91 ? -2.674 0.646 16.507 1.00 83.00 91 LEU A O 1
ATOM 729 N N . ARG A 1 92 ? -1.308 -1.077 16.888 1.00 81.94 92 ARG A N 1
ATOM 730 C CA . ARG A 1 92 ? -1.880 -1.431 18.204 1.00 81.94 92 ARG A CA 1
ATOM 731 C C . ARG A 1 92 ? -1.898 -0.269 19.207 1.00 81.94 92 ARG A C 1
ATOM 733 O O . ARG A 1 92 ? -2.692 -0.304 20.142 1.00 81.94 92 ARG A O 1
ATOM 740 N N . ARG A 1 93 ? -1.018 0.726 19.058 1.00 84.19 93 ARG A N 1
ATOM 741 C CA . ARG A 1 93 ? -1.026 1.921 19.914 1.00 84.19 93 ARG A CA 1
ATOM 742 C C . ARG A 1 93 ? -2.354 2.675 19.798 1.00 84.19 93 ARG A C 1
ATOM 744 O O . ARG A 1 93 ? -2.924 3.000 20.830 1.00 84.19 93 ARG A O 1
ATOM 751 N N . LEU A 1 94 ? -2.868 2.830 18.578 1.00 85.69 94 LEU A N 1
ATOM 752 C CA . LEU A 1 94 ? -4.134 3.512 18.305 1.00 85.69 94 LEU A CA 1
ATOM 753 C C . LEU A 1 94 ? -5.318 2.744 18.904 1.00 85.69 94 LEU A C 1
ATOM 755 O O . LEU A 1 94 ? -6.126 3.331 19.607 1.00 85.69 94 LEU A O 1
ATOM 759 N N . TYR A 1 95 ? -5.339 1.413 18.752 1.00 88.00 95 TYR A N 1
ATOM 760 C CA . TYR A 1 95 ? -6.309 0.546 19.439 1.00 88.00 95 TYR A CA 1
ATOM 761 C C . TYR A 1 95 ? -6.326 0.770 20.960 1.00 88.00 95 TYR A C 1
ATOM 763 O O . TYR A 1 95 ? -7.386 0.875 21.568 1.00 88.00 95 TYR A O 1
ATOM 771 N N . LYS A 1 96 ? -5.145 0.825 21.595 1.00 86.88 96 LYS A N 1
ATOM 772 C CA . LYS A 1 96 ? -5.047 1.017 23.050 1.00 86.88 96 LYS A CA 1
ATOM 773 C C . LYS A 1 96 ? -5.591 2.378 23.482 1.00 86.88 96 LYS A C 1
ATOM 775 O O . LYS A 1 96 ? -6.323 2.421 24.461 1.00 86.88 96 LYS A O 1
ATOM 780 N N . GLN A 1 97 ? -5.230 3.443 22.766 1.00 84.75 97 GLN A N 1
ATOM 781 C CA . GLN A 1 97 ? -5.709 4.800 23.046 1.00 84.75 97 GLN A CA 1
ATOM 782 C C . GLN A 1 97 ? -7.229 4.886 22.878 1.00 84.75 97 GLN A C 1
ATOM 784 O O . GLN A 1 97 ? -7.918 5.343 23.780 1.00 84.75 97 GLN A O 1
ATOM 789 N N . HIS A 1 98 ? -7.765 4.324 21.795 1.00 88.31 98 HIS A N 1
ATOM 790 C CA . HIS A 1 98 ? -9.208 4.307 21.556 1.00 88.31 98 HIS A CA 1
ATOM 791 C C . HIS A 1 98 ? -9.979 3.457 22.573 1.00 88.31 98 HIS A C 1
ATOM 793 O O . HIS A 1 98 ? -11.062 3.821 23.012 1.00 88.31 98 HIS A O 1
ATOM 799 N N . THR A 1 99 ? -9.417 2.327 23.008 1.00 87.88 99 THR A N 1
ATOM 800 C CA . THR A 1 99 ? -10.053 1.499 24.048 1.00 87.88 99 THR A CA 1
ATOM 801 C C . THR A 1 99 ? -10.070 2.209 25.406 1.00 87.88 99 THR A C 1
ATOM 803 O O . THR A 1 99 ? -11.022 2.033 26.161 1.00 87.88 99 THR A O 1
ATOM 806 N N . LEU A 1 100 ? -9.031 2.991 25.725 1.00 86.19 100 LEU A N 1
ATOM 807 C CA . LEU A 1 100 ? -8.990 3.813 26.939 1.00 86.19 100 LEU A CA 1
ATOM 808 C C . LEU A 1 100 ? -10.095 4.876 26.902 1.00 86.19 100 LEU A C 1
ATOM 810 O O . LEU A 1 100 ? -10.891 4.956 27.832 1.00 86.19 100 LEU A O 1
ATOM 814 N N . HIS A 1 101 ? -10.221 5.570 25.769 1.00 86.50 101 HIS A N 1
ATOM 815 C CA . HIS A 1 101 ? -11.291 6.532 25.498 1.00 86.50 101 HIS A CA 1
ATOM 816 C C . HIS A 1 101 ? -12.697 5.946 25.739 1.00 86.50 101 HIS A C 1
ATOM 818 O O . HIS A 1 101 ? -13.500 6.489 26.499 1.00 86.50 101 HIS A O 1
ATOM 824 N N . HIS A 1 102 ? -12.974 4.769 25.166 1.00 88.62 102 HIS A N 1
ATOM 825 C CA . HIS A 1 102 ? -14.236 4.036 25.367 1.00 88.62 102 HIS A CA 1
ATOM 826 C C . HIS A 1 102 ? -14.449 3.554 26.810 1.00 88.62 102 HIS A C 1
ATOM 828 O O . HIS A 1 102 ? -15.583 3.331 27.231 1.00 88.62 102 HIS A O 1
ATOM 834 N N . ALA A 1 103 ? -13.383 3.361 27.589 1.00 86.75 103 ALA A N 1
ATOM 835 C CA . ALA A 1 103 ? -13.499 2.944 28.984 1.00 86.75 103 ALA A CA 1
ATOM 836 C C . ALA A 1 103 ? -13.984 4.084 29.895 1.00 86.75 103 ALA A C 1
ATOM 838 O O . ALA A 1 103 ? -14.744 3.816 30.830 1.00 86.75 103 ALA A O 1
ATOM 839 N N . LEU A 1 104 ? -13.587 5.326 29.604 1.00 86.00 104 LEU A N 1
ATOM 840 C CA . LEU A 1 104 ? -13.967 6.528 30.360 1.00 86.00 104 LEU A CA 1
ATOM 841 C C . LEU A 1 104 ? -15.418 6.952 30.100 1.00 86.00 104 LEU A C 1
ATOM 843 O O . LEU A 1 104 ? -16.103 7.435 30.998 1.00 86.00 104 LEU A O 1
ATOM 847 N N . THR A 1 105 ? -15.917 6.687 28.892 1.00 87.19 105 THR A N 1
ATOM 848 C CA . THR A 1 105 ? -17.261 7.081 28.427 1.00 87.19 105 THR A CA 1
ATOM 849 C C . THR A 1 105 ? -18.188 5.881 28.205 1.00 87.19 105 THR A C 1
ATOM 851 O O . THR A 1 105 ? -19.135 5.903 27.422 1.00 87.19 105 THR A O 1
ATOM 854 N N . ARG A 1 106 ? -17.918 4.795 28.933 1.00 87.00 106 ARG A N 1
ATOM 855 C CA . ARG A 1 106 ? -18.535 3.483 28.731 1.00 87.00 106 ARG A CA 1
ATOM 856 C C . ARG A 1 106 ? -20.047 3.468 28.979 1.00 87.00 106 ARG A C 1
ATOM 858 O O . ARG A 1 106 ? -20.522 3.916 30.022 1.00 87.00 106 ARG A O 1
ATOM 865 N N . ILE A 1 107 ? -20.767 2.763 28.103 1.00 88.94 107 ILE A N 1
ATOM 866 C CA . ILE A 1 107 ? -22.163 2.347 28.306 1.00 88.94 107 ILE A CA 1
ATOM 867 C C . ILE A 1 107 ? -22.219 0.820 28.408 1.00 88.94 107 ILE A C 1
ATOM 869 O O . ILE A 1 107 ? -21.794 0.108 27.499 1.00 88.94 107 ILE A O 1
ATOM 873 N N . ALA A 1 108 ? -22.713 0.276 29.521 1.00 86.75 108 ALA A N 1
ATOM 874 C CA . ALA A 1 108 ? -22.678 -1.164 29.767 1.00 86.75 108 ALA A CA 1
ATOM 875 C C . ALA A 1 108 ? -23.862 -1.692 30.572 1.00 86.75 108 ALA A C 1
ATOM 877 O O . ALA A 1 108 ? -24.489 -0.990 31.348 1.00 86.75 108 ALA A O 1
ATOM 878 N N . ARG A 1 109 ? -24.120 -2.996 30.447 1.00 86.94 109 ARG A N 1
ATOM 879 C CA . ARG A 1 109 ? -25.057 -3.712 31.322 1.00 86.94 109 ARG A CA 1
ATOM 880 C C . ARG A 1 109 ? -24.403 -4.074 32.661 1.00 86.94 109 ARG A C 1
ATOM 882 O O . ARG A 1 109 ? -23.320 -4.673 32.681 1.00 86.94 109 ARG A O 1
ATOM 889 N N . ARG A 1 110 ? -25.079 -3.793 33.775 1.00 84.25 110 ARG A N 1
ATOM 890 C CA . ARG A 1 110 ? -24.675 -4.163 35.142 1.00 84.25 110 ARG A CA 1
ATOM 891 C C . ARG A 1 110 ? -25.787 -4.911 35.863 1.00 84.25 110 ARG A C 1
ATOM 893 O O . ARG A 1 110 ? -26.958 -4.743 35.558 1.00 84.25 110 ARG A O 1
ATOM 900 N N . LYS A 1 111 ? -25.410 -5.761 36.819 1.00 81.50 111 LYS A N 1
ATOM 901 C CA . LYS A 1 111 ? -26.372 -6.380 37.740 1.00 81.50 111 LYS A CA 1
ATOM 902 C C . LYS A 1 111 ? -26.725 -5.374 38.831 1.00 81.50 111 LYS A C 1
ATOM 904 O O . LYS A 1 111 ? -25.815 -4.745 39.374 1.00 81.50 111 LYS A O 1
ATOM 909 N N . GLY A 1 112 ? -28.011 -5.255 39.149 1.00 70.69 112 GLY A N 1
ATOM 910 C CA . GLY A 1 112 ? -28.484 -4.447 40.268 1.00 70.69 112 GLY A CA 1
ATOM 911 C C . GLY A 1 112 ? -27.863 -4.881 41.600 1.00 70.69 112 GLY A C 1
ATOM 912 O O . GLY A 1 112 ? -27.580 -6.063 41.823 1.00 70.69 112 GLY A O 1
ATOM 913 N N . ARG A 1 113 ? -27.615 -3.905 42.485 1.00 63.94 113 ARG A N 1
ATOM 914 C CA . ARG A 1 113 ? -27.047 -4.116 43.836 1.00 63.94 113 ARG A CA 1
ATOM 915 C C . ARG A 1 113 ? -28.037 -4.757 44.818 1.00 63.94 113 ARG A C 1
ATOM 917 O O . ARG A 1 113 ? -27.658 -5.138 45.917 1.00 63.94 113 ARG A O 1
ATOM 924 N N . ASP A 1 114 ? -29.289 -4.891 44.412 1.00 64.31 114 ASP A N 1
ATOM 925 C CA . ASP A 1 114 ? -30.448 -5.374 45.158 1.00 64.31 114 ASP A CA 1
ATOM 926 C C . ASP A 1 114 ? -30.606 -6.908 45.153 1.00 64.31 114 ASP A C 1
ATOM 928 O O . ASP A 1 114 ? -31.564 -7.436 45.712 1.00 64.31 114 ASP A O 1
ATOM 932 N N . GLY A 1 115 ? -29.679 -7.651 44.533 1.00 59.91 115 GLY A N 1
ATOM 933 C CA . GLY A 1 115 ? -29.642 -9.122 44.583 1.00 59.91 115 GLY A CA 1
ATOM 934 C C . GLY A 1 115 ? -30.751 -9.832 43.792 1.00 59.91 115 GLY A C 1
ATOM 935 O O . GLY A 1 115 ? -30.744 -11.056 43.698 1.00 59.91 115 GLY A O 1
ATOM 936 N N . ARG A 1 116 ? -31.667 -9.081 43.165 1.00 64.56 116 ARG A N 1
ATOM 937 C CA . ARG A 1 116 ? -32.813 -9.585 42.383 1.00 64.56 116 ARG A CA 1
ATOM 938 C C . ARG A 1 116 ? -32.450 -10.090 40.983 1.00 64.56 116 ARG A C 1
ATOM 940 O O . ARG A 1 116 ? -33.305 -10.613 40.280 1.00 64.56 116 ARG A O 1
ATOM 947 N N . GLY A 1 117 ? -31.193 -9.931 40.565 1.00 69.62 117 GLY A N 1
ATOM 948 C CA . GLY A 1 117 ? -30.710 -10.381 39.255 1.00 69.62 117 GLY A CA 1
ATOM 949 C C . GLY A 1 117 ? -31.177 -9.533 38.065 1.00 69.62 117 GLY A C 1
ATOM 950 O O . GLY A 1 117 ? -30.837 -9.872 36.932 1.00 69.62 117 GLY A O 1
ATOM 951 N N . ILE A 1 118 ? -31.900 -8.435 38.311 1.00 74.75 118 ILE A N 1
ATOM 952 C CA . ILE A 1 118 ? -32.322 -7.471 37.288 1.00 74.75 118 ILE A CA 1
ATOM 953 C C . ILE A 1 118 ? -31.079 -6.746 36.750 1.00 74.75 118 ILE A C 1
ATOM 955 O O . ILE A 1 118 ? -30.156 -6.406 37.501 1.00 74.75 118 ILE A O 1
ATOM 959 N N . LEU A 1 119 ? -31.024 -6.583 35.429 1.00 83.38 119 LEU A N 1
ATOM 960 C CA . LEU A 1 119 ? -29.940 -5.890 34.742 1.00 83.38 119 LEU A CA 1
ATOM 961 C C . LEU A 1 119 ? -30.331 -4.429 34.518 1.00 83.38 119 LEU A C 1
ATOM 963 O O . LEU A 1 119 ? -31.442 -4.148 34.083 1.00 83.38 119 LEU A O 1
ATOM 967 N N . PHE A 1 120 ? -29.392 -3.525 34.761 1.00 87.50 120 PHE A N 1
ATOM 968 C CA . PHE A 1 120 ? -29.544 -2.089 34.552 1.00 87.50 120 PHE A CA 1
ATOM 969 C C . PHE A 1 120 ? -28.451 -1.566 33.623 1.00 87.50 120 PHE A C 1
ATOM 971 O O . PHE A 1 120 ? -27.407 -2.209 33.439 1.00 87.50 120 PHE A O 1
ATOM 978 N N . ILE A 1 121 ? -28.698 -0.408 33.025 1.00 87.00 121 ILE A N 1
ATOM 979 C CA . ILE A 1 121 ? -27.743 0.307 32.184 1.00 87.00 121 ILE A CA 1
ATOM 980 C C . ILE A 1 121 ? -26.860 1.176 33.084 1.00 87.00 121 ILE A C 1
ATOM 982 O O . ILE A 1 121 ? -27.356 1.995 33.843 1.00 87.00 121 ILE A O 1
ATOM 986 N N . GLU A 1 122 ? -25.548 0.969 33.013 1.00 88.19 122 GLU A N 1
ATOM 987 C CA . GLU A 1 122 ? -24.535 1.909 33.497 1.00 88.19 122 GLU A CA 1
ATOM 988 C C . GLU A 1 122 ? -24.163 2.805 32.316 1.00 88.19 122 GLU A C 1
ATOM 990 O O . GLU A 1 122 ? -23.671 2.299 31.301 1.00 88.19 122 GLU A O 1
ATOM 995 N N . ASN A 1 123 ? -24.406 4.106 32.433 1.00 89.00 123 ASN A N 1
ATOM 996 C CA . ASN A 1 123 ? -24.075 5.088 31.414 1.00 89.00 123 ASN A CA 1
ATOM 997 C C . ASN A 1 123 ? -23.113 6.145 31.973 1.00 89.00 123 ASN A C 1
ATOM 999 O O . ASN A 1 123 ? -23.530 7.111 32.605 1.00 89.00 123 ASN A O 1
ATOM 1003 N N . LYS A 1 124 ? -21.821 5.984 31.667 1.00 86.00 124 LYS A N 1
ATOM 1004 C CA . LYS A 1 124 ? -20.773 6.977 31.946 1.00 86.00 124 LYS A CA 1
ATOM 1005 C C . LYS A 1 124 ? -20.506 7.911 30.765 1.00 86.00 124 LYS A C 1
ATOM 1007 O O . LYS A 1 124 ? -19.520 8.627 30.765 1.00 86.00 124 LYS A O 1
ATOM 1012 N N . PHE A 1 125 ? -21.320 7.869 29.718 1.00 84.38 125 PHE A N 1
ATOM 1013 C CA . PHE A 1 125 ? -21.136 8.721 28.551 1.00 84.38 125 PHE A CA 1
ATOM 1014 C C . PHE A 1 125 ? -21.482 10.199 28.796 1.00 84.38 125 PHE A C 1
ATOM 1016 O O . PHE A 1 125 ? -20.822 11.038 28.185 1.00 84.38 125 PHE A O 1
ATOM 1023 N N . PRO A 1 126 ? -22.470 10.580 29.641 1.00 84.81 126 PRO A N 1
ATOM 1024 C CA . PRO A 1 126 ? -22.608 11.968 30.060 1.00 84.81 126 PRO A CA 1
ATOM 1025 C C . PRO A 1 126 ? -21.267 12.466 30.599 1.00 84.81 126 PRO A C 1
ATOM 1027 O O . PRO A 1 126 ? -20.785 11.980 31.620 1.00 84.81 126 PRO A O 1
ATOM 1030 N N . ILE A 1 127 ? -20.652 13.388 29.858 1.00 83.38 127 ILE A N 1
ATOM 1031 C CA . ILE A 1 127 ? -19.345 13.949 30.184 1.00 83.38 127 ILE A CA 1
ATOM 1032 C C . ILE A 1 127 ? -19.571 14.962 31.298 1.00 83.38 127 ILE A C 1
ATOM 1034 O O . ILE A 1 127 ? -20.062 16.063 31.045 1.00 83.38 127 ILE A O 1
ATOM 1038 N N . VAL A 1 128 ? -19.283 14.542 32.524 1.00 81.25 128 VAL A N 1
ATOM 1039 C CA . VAL A 1 128 ? -19.474 15.321 33.756 1.00 81.25 128 VAL A CA 1
ATOM 1040 C C . VAL A 1 128 ? -18.162 15.513 34.515 1.00 81.25 128 VAL A C 1
ATOM 1042 O O . VAL A 1 128 ? -18.024 16.474 35.268 1.00 81.25 128 VAL A O 1
ATOM 1045 N N . GLU A 1 129 ? -17.183 14.637 34.287 1.00 80.88 129 GLU A N 1
ATOM 1046 C CA . GLU A 1 129 ? -15.843 14.696 34.866 1.00 80.88 129 GLU A CA 1
ATOM 1047 C C . GLU A 1 129 ? -14.810 15.133 33.807 1.00 80.88 129 GLU A C 1
ATOM 1049 O O . GLU A 1 129 ? -14.903 14.710 32.650 1.00 80.88 129 GLU A O 1
ATOM 1054 N N . PRO A 1 130 ? -13.789 15.936 34.175 1.00 74.81 130 PRO A N 1
ATOM 1055 C CA . PRO A 1 130 ? -12.749 16.381 33.240 1.00 74.81 130 PRO A CA 1
ATOM 1056 C C . PRO A 1 130 ? -11.996 15.234 32.550 1.00 74.81 130 PRO A C 1
ATOM 1058 O O . PRO A 1 130 ? -11.685 15.333 31.367 1.00 74.81 130 PRO A O 1
ATOM 1061 N N . GLU A 1 131 ? -11.764 14.127 33.262 1.00 77.00 131 GLU A N 1
ATOM 1062 C CA . GLU A 1 131 ? -11.085 12.924 32.752 1.00 77.00 131 GLU A CA 1
ATOM 1063 C C . GLU A 1 131 ? -11.832 12.295 31.563 1.00 77.00 131 GLU A C 1
ATOM 1065 O O . GLU A 1 131 ? -11.226 11.746 30.651 1.00 77.00 131 GLU A O 1
ATOM 1070 N N . GLN A 1 132 ? -13.161 12.431 31.509 1.00 77.69 132 GLN A N 1
ATOM 1071 C CA . GLN A 1 132 ? -13.982 11.929 30.401 1.00 77.69 132 GLN A CA 1
ATOM 1072 C C . GLN A 1 132 ? -13.874 12.800 29.141 1.00 77.69 132 GLN A C 1
ATOM 1074 O O . GLN A 1 132 ? -14.309 12.386 28.065 1.00 77.69 132 GLN A O 1
ATOM 1079 N N . GLY A 1 133 ? -13.306 14.003 29.273 1.00 68.25 133 GLY A N 1
ATOM 1080 C CA . GLY A 1 133 ? -12.968 14.894 28.170 1.00 68.25 133 GLY A CA 1
ATOM 1081 C C . GLY A 1 133 ? -11.739 14.445 27.380 1.00 68.25 133 GLY A C 1
ATOM 1082 O O . GLY A 1 133 ? -11.394 15.106 26.398 1.00 68.25 133 GLY A O 1
ATOM 1083 N N . GLU A 1 134 ? -11.091 13.337 27.775 1.00 63.84 134 GLU A N 1
ATOM 1084 C CA . GLU A 1 134 ? -10.101 12.670 26.937 1.00 63.84 134 GLU A CA 1
ATOM 1085 C C . GLU A 1 134 ? -10.689 12.479 25.540 1.00 63.84 134 GLU A C 1
ATOM 1087 O O . GLU A 1 134 ? -11.729 11.854 25.355 1.00 63.84 134 GLU A O 1
ATOM 1092 N N . ALA A 1 135 ? -10.021 13.035 24.538 1.00 61.38 135 ALA A N 1
ATOM 1093 C CA . ALA A 1 135 ? -10.339 12.746 23.159 1.00 61.38 135 ALA A CA 1
ATOM 1094 C C . ALA A 1 135 ? -9.154 12.009 22.549 1.00 61.38 135 ALA A C 1
ATOM 1096 O O . ALA A 1 135 ? -7.995 12.417 22.652 1.00 61.38 135 ALA A O 1
ATOM 1097 N N . SER A 1 136 ? -9.450 10.866 21.936 1.00 64.56 136 SER A N 1
ATOM 1098 C CA . SER A 1 136 ? -8.482 10.100 21.160 1.00 64.56 136 SER A CA 1
ATOM 1099 C C . SER A 1 136 ? -8.151 10.855 19.868 1.00 64.56 136 SER A C 1
ATOM 1101 O O . SER A 1 136 ? -8.608 10.474 18.791 1.00 64.56 136 SER A O 1
ATOM 1103 N N . PHE A 1 137 ? -7.358 11.921 19.979 1.00 73.50 137 PHE A N 1
ATOM 1104 C CA . PHE A 1 137 ? -6.890 12.697 18.838 1.00 73.50 137 PHE A CA 1
ATOM 1105 C C . PHE A 1 137 ? -5.897 11.897 18.008 1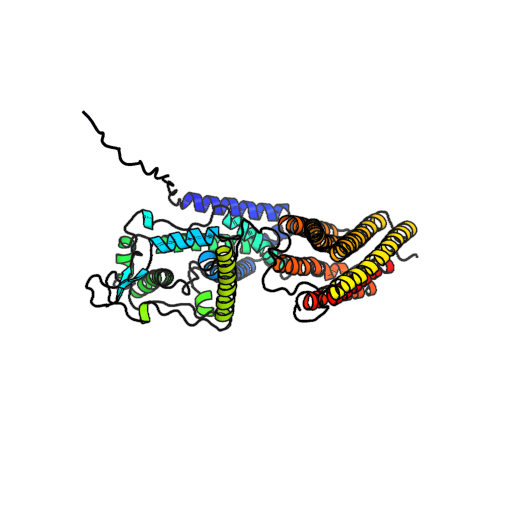.00 73.50 137 PHE A C 1
ATOM 1107 O O . PHE A 1 137 ? -5.024 11.179 18.518 1.00 73.50 137 PHE A O 1
ATOM 1114 N N . PHE A 1 138 ? -5.985 12.076 16.700 1.00 80.94 138 PHE A N 1
ATOM 1115 C CA . PHE A 1 138 ? -4.947 11.659 15.791 1.00 80.94 138 PHE A CA 1
ATOM 1116 C C . PHE A 1 138 ? -3.633 12.382 16.130 1.00 80.94 138 PHE A C 1
ATOM 1118 O O . PHE A 1 138 ? -3.617 13.594 16.356 1.00 80.94 138 PHE A O 1
ATOM 1125 N N . PRO A 1 139 ? -2.491 11.671 16.124 1.00 83.50 139 PRO A N 1
ATOM 1126 C CA . PRO A 1 139 ? -1.188 12.306 16.271 1.00 83.50 139 PRO A CA 1
ATOM 1127 C C . PRO A 1 139 ? -0.976 13.428 15.246 1.00 83.50 139 PRO A C 1
ATOM 1129 O O . PRO A 1 139 ? -1.440 13.315 14.110 1.00 83.50 139 PRO A O 1
ATOM 1132 N N . TRP A 1 140 ? -0.190 14.451 15.593 1.00 84.88 140 TRP A N 1
ATOM 1133 C CA . TRP A 1 140 ? 0.074 15.618 14.731 1.00 84.88 140 TRP A CA 1
ATOM 1134 C C . TRP A 1 140 ? 0.573 15.260 13.315 1.00 84.88 140 TRP A C 1
ATOM 1136 O O . TRP A 1 140 ? 0.335 15.992 12.359 1.00 84.88 140 TRP A O 1
ATOM 1146 N N . TYR A 1 141 ? 1.225 14.105 13.152 1.00 87.62 141 TYR A N 1
ATOM 1147 C CA . TYR A 1 141 ? 1.743 13.611 11.871 1.00 87.62 141 TYR A CA 1
ATOM 1148 C C . TYR A 1 141 ? 0.711 12.848 11.015 1.00 87.62 141 TYR A C 1
ATOM 1150 O O . TYR A 1 141 ? 1.056 12.349 9.942 1.00 87.62 141 TYR A O 1
ATOM 1158 N N . SER A 1 142 ? -0.539 12.705 11.461 1.00 90.69 142 SER A N 1
ATOM 1159 C CA . SER A 1 142 ? -1.514 11.804 10.824 1.00 90.69 142 SER A CA 1
ATOM 1160 C C . SER A 1 142 ? -1.876 12.223 9.405 1.00 90.69 142 SER A C 1
ATOM 1162 O O . SER A 1 142 ? -1.917 11.369 8.522 1.00 90.69 142 SER A O 1
ATOM 1164 N N . LEU A 1 143 ? -2.040 13.527 9.146 1.00 94.75 143 LEU A N 1
ATOM 1165 C CA . LEU A 1 143 ? -2.297 14.019 7.789 1.00 94.75 143 LEU A CA 1
ATOM 1166 C C . LEU A 1 143 ? -1.143 13.686 6.834 1.00 94.75 143 LEU A C 1
ATOM 1168 O O . LEU A 1 143 ? -1.391 13.276 5.704 1.00 94.75 143 LEU A O 1
ATOM 1172 N N . ALA A 1 144 ? 0.109 13.797 7.288 1.00 92.81 144 ALA A N 1
ATOM 1173 C CA . ALA A 1 144 ? 1.273 13.451 6.476 1.00 92.81 144 ALA A CA 1
ATOM 1174 C C . ALA A 1 144 ? 1.296 11.950 6.159 1.00 92.81 144 ALA A C 1
ATOM 1176 O O . ALA A 1 144 ? 1.470 11.562 5.007 1.00 92.81 144 ALA A O 1
ATOM 1177 N N . VAL A 1 145 ? 1.074 11.099 7.165 1.00 89.31 145 VAL A N 1
ATOM 1178 C CA . VAL A 1 145 ? 1.066 9.639 6.990 1.00 89.31 145 VAL A CA 1
ATOM 1179 C C . VAL A 1 145 ? -0.071 9.201 6.071 1.00 89.31 145 VAL A C 1
ATOM 1181 O O . VAL A 1 145 ? 0.170 8.455 5.124 1.00 89.31 145 VAL A O 1
ATOM 1184 N N . PHE A 1 146 ? -1.295 9.679 6.299 1.00 92.94 146 PHE A N 1
ATOM 1185 C CA . PHE A 1 146 ? -2.422 9.367 5.424 1.00 92.94 146 PHE A CA 1
ATOM 1186 C C . PHE A 1 146 ? -2.225 9.945 4.021 1.00 92.94 146 PHE A C 1
ATOM 1188 O O . PHE A 1 146 ? -2.528 9.263 3.048 1.00 92.94 146 PHE A O 1
ATOM 1195 N N . GLY A 1 147 ? -1.635 11.137 3.895 1.00 95.00 147 GLY A N 1
ATOM 1196 C CA . GLY A 1 147 ? -1.277 11.735 2.609 1.00 95.00 147 GLY A CA 1
ATOM 1197 C C . GLY A 1 147 ? -0.277 10.877 1.834 1.00 95.00 147 GLY A C 1
ATOM 1198 O O . GLY A 1 147 ? -0.479 10.618 0.649 1.00 95.00 147 GLY A O 1
ATOM 1199 N N . LEU A 1 148 ? 0.751 10.348 2.503 1.00 90.31 148 LEU A N 1
ATOM 1200 C CA . LEU A 1 148 ? 1.724 9.426 1.907 1.00 90.31 148 LEU A CA 1
ATOM 1201 C C . LEU A 1 148 ? 1.082 8.099 1.486 1.00 90.31 148 LEU A C 1
ATOM 1203 O O . LEU A 1 148 ? 1.391 7.589 0.414 1.00 90.31 148 LEU A O 1
ATOM 1207 N N . VAL A 1 149 ? 0.168 7.552 2.291 1.00 87.19 149 VAL A N 1
ATOM 1208 C CA . VAL A 1 149 ? -0.579 6.326 1.950 1.00 87.19 149 VAL A CA 1
ATOM 1209 C C . VAL A 1 149 ? -1.541 6.557 0.780 1.00 87.19 149 VAL A C 1
ATOM 1211 O O . VAL A 1 149 ? -1.715 5.669 -0.052 1.00 87.19 149 VAL A O 1
ATOM 1214 N N . LEU A 1 150 ? -2.144 7.744 0.694 1.00 92.12 150 LEU A N 1
ATOM 1215 C CA . LEU A 1 150 ? -3.079 8.132 -0.361 1.00 92.12 150 LEU A CA 1
ATOM 1216 C C . LEU A 1 150 ? -2.361 8.489 -1.676 1.00 92.12 150 LEU A C 1
ATOM 1218 O O . LEU A 1 150 ? -2.905 8.262 -2.754 1.00 92.12 150 LEU A O 1
ATOM 1222 N N . THR A 1 151 ? -1.124 8.988 -1.604 1.00 93.19 151 THR A N 1
ATOM 1223 C CA . THR A 1 151 ? -0.323 9.448 -2.754 1.00 93.19 151 THR A CA 1
ATOM 1224 C C . THR A 1 151 ? -0.256 8.447 -3.917 1.00 93.19 151 THR A C 1
ATOM 1226 O O . THR A 1 151 ? -0.525 8.866 -5.041 1.00 93.19 151 THR A O 1
ATOM 1229 N N . PRO A 1 152 ? 0.027 7.141 -3.722 1.00 88.69 152 PRO A N 1
ATOM 1230 C CA . PRO A 1 152 ? 0.027 6.171 -4.820 1.00 88.69 152 PRO A CA 1
ATOM 1231 C C . PRO A 1 152 ? -1.321 6.049 -5.541 1.00 88.69 152 PRO A C 1
ATOM 1233 O O . PRO A 1 152 ? -1.354 5.862 -6.755 1.00 88.69 152 PRO A O 1
ATOM 1236 N N . VAL A 1 153 ? -2.432 6.180 -4.809 1.00 87.19 153 VAL A N 1
ATOM 1237 C CA . VAL A 1 153 ? -3.781 6.154 -5.391 1.00 87.19 153 VAL A CA 1
ATOM 1238 C C . VAL A 1 153 ? -4.020 7.421 -6.208 1.00 87.19 153 VAL A C 1
ATOM 1240 O O . VAL A 1 153 ? -4.487 7.328 -7.338 1.00 87.19 153 VAL A O 1
ATOM 1243 N N . LEU A 1 154 ? -3.644 8.593 -5.685 1.00 93.69 154 LEU A N 1
ATOM 1244 C CA . LEU A 1 154 ? -3.761 9.858 -6.422 1.00 93.69 154 LEU A CA 1
ATOM 1245 C C . LEU A 1 154 ? -2.869 9.875 -7.663 1.00 93.69 154 LEU A C 1
ATOM 1247 O O . LEU A 1 154 ? -3.308 10.342 -8.704 1.00 93.69 154 LEU A O 1
ATOM 1251 N N . ALA A 1 155 ? -1.660 9.316 -7.586 1.00 91.25 155 ALA A N 1
ATOM 1252 C CA . ALA A 1 155 ? -0.765 9.174 -8.728 1.00 91.25 155 ALA A CA 1
ATOM 1253 C C . ALA A 1 155 ? -1.375 8.278 -9.816 1.00 91.25 155 ALA A C 1
ATOM 1255 O O . ALA A 1 155 ? -1.347 8.635 -10.992 1.00 91.25 155 ALA A O 1
ATOM 1256 N N . LEU A 1 156 ? -1.978 7.148 -9.429 1.00 82.94 156 LEU A N 1
ATOM 1257 C CA . LEU A 1 156 ? -2.687 6.271 -10.360 1.00 82.94 156 LEU A CA 1
ATOM 1258 C C . LEU A 1 156 ? -3.889 6.981 -10.999 1.00 82.94 156 LEU A C 1
ATOM 1260 O O . LEU A 1 156 ? -4.072 6.895 -12.210 1.00 82.94 156 LEU A O 1
ATOM 1264 N N . LEU A 1 157 ? -4.688 7.705 -10.212 1.00 88.88 157 LEU A N 1
ATOM 1265 C CA . LEU A 1 157 ? -5.826 8.476 -10.719 1.00 88.88 157 LEU A CA 1
ATOM 1266 C C . LEU A 1 157 ? -5.377 9.608 -11.651 1.00 88.88 157 LEU A C 1
ATOM 1268 O O . LEU A 1 157 ? -5.971 9.788 -12.709 1.00 88.88 157 LEU A O 1
ATOM 1272 N N . GLN A 1 158 ? -4.300 10.316 -11.308 1.00 93.12 158 GLN A N 1
ATOM 1273 C CA . GLN A 1 158 ? -3.692 11.350 -12.147 1.00 93.12 158 GLN A CA 1
ATOM 1274 C C . GLN A 1 158 ? -3.168 10.790 -13.461 1.00 93.12 158 GLN A C 1
ATOM 1276 O O . GLN A 1 158 ? -3.274 11.454 -14.484 1.00 93.12 158 GLN A O 1
ATOM 1281 N N . TRP A 1 159 ? -2.644 9.570 -13.455 1.00 88.06 159 TRP A N 1
ATOM 1282 C CA . TRP A 1 159 ? -2.211 8.909 -14.676 1.00 88.06 159 TRP A CA 1
ATOM 1283 C C . TRP A 1 159 ? -3.393 8.446 -15.541 1.00 88.06 159 TRP A C 1
ATOM 1285 O O . TRP A 1 159 ? -3.397 8.682 -16.744 1.00 88.06 159 TRP A O 1
ATOM 1295 N N . LEU A 1 160 ? -4.425 7.841 -14.941 1.00 82.88 160 LEU A N 1
ATOM 1296 C CA . LEU A 1 160 ? -5.609 7.354 -15.664 1.00 82.88 160 LEU A CA 1
ATOM 1297 C C . LEU A 1 160 ? -6.507 8.486 -16.183 1.00 82.88 160 LEU A C 1
ATOM 1299 O O . LEU A 1 160 ? -7.138 8.354 -17.229 1.00 82.88 160 LEU A O 1
ATOM 1303 N N . LEU A 1 161 ? -6.610 9.577 -15.425 1.00 92.56 161 LEU A N 1
ATOM 1304 C CA . LEU A 1 161 ? -7.514 10.699 -15.663 1.00 92.56 161 LEU A CA 1
ATOM 1305 C C . LEU A 1 161 ? -6.753 12.025 -15.470 1.00 92.56 161 LEU A C 1
ATOM 1307 O O . LEU A 1 161 ? -7.033 12.757 -14.516 1.00 92.56 161 LEU A O 1
ATOM 1311 N N . PRO A 1 162 ? -5.805 12.363 -16.367 1.00 93.62 162 PRO A N 1
ATOM 1312 C CA . PRO A 1 162 ? -4.877 13.485 -16.184 1.00 93.62 162 PRO A CA 1
ATOM 1313 C C . PRO A 1 162 ? -5.535 14.864 -16.213 1.00 93.62 162 PRO A C 1
ATOM 1315 O O . PRO A 1 162 ? -4.959 15.823 -15.710 1.00 93.62 162 PRO A O 1
ATOM 1318 N N . ALA A 1 163 ? -6.751 14.970 -16.753 1.00 92.94 163 ALA A N 1
ATOM 1319 C CA . ALA A 1 163 ? -7.517 16.215 -16.767 1.00 92.94 163 ALA A CA 1
ATOM 1320 C C . ALA A 1 163 ? -8.028 16.642 -15.376 1.00 92.94 163 ALA A C 1
ATOM 1322 O O . ALA A 1 163 ? -8.451 17.783 -15.202 1.00 92.94 163 ALA A O 1
ATOM 1323 N N . PHE A 1 164 ? -8.041 15.734 -14.399 1.00 96.94 164 PHE A N 1
ATOM 1324 C CA . PHE A 1 164 ? -8.536 16.008 -13.054 1.00 96.94 164 PHE A CA 1
ATOM 1325 C C . PHE A 1 164 ? -7.385 16.409 -12.118 1.00 96.94 164 PHE A C 1
ATOM 1327 O O . PHE A 1 164 ? -6.295 15.836 -12.203 1.00 96.94 164 PHE A O 1
ATOM 1334 N N . PRO A 1 165 ? -7.626 17.334 -11.173 1.00 97.62 165 PRO A N 1
ATOM 1335 C CA . PRO A 1 165 ? -6.614 17.783 -10.227 1.00 97.62 165 PRO A CA 1
ATOM 1336 C C . PRO A 1 165 ? -6.606 16.886 -8.976 1.00 97.62 165 PRO A C 1
ATOM 1338 O O . PRO A 1 165 ? -6.983 17.302 -7.877 1.00 97.62 165 PRO A O 1
ATOM 1341 N N . TRP A 1 166 ? -6.221 15.617 -9.136 1.00 97.56 166 TRP A N 1
ATOM 1342 C CA . TRP A 1 166 ? -6.340 14.609 -8.075 1.00 97.56 166 TRP A CA 1
ATOM 1343 C C . TRP A 1 166 ? -5.485 14.890 -6.846 1.00 97.56 166 TRP A C 1
ATOM 1345 O O . TRP A 1 166 ? -5.911 14.569 -5.741 1.00 97.56 166 TRP A O 1
ATOM 1355 N N . PHE A 1 167 ? -4.303 15.483 -7.000 1.00 97.81 167 PHE A N 1
ATOM 1356 C CA . PHE A 1 167 ? -3.445 15.810 -5.862 1.00 97.81 167 PHE A CA 1
ATOM 1357 C C . PHE A 1 167 ? -4.004 16.978 -5.055 1.00 97.81 167 PHE A C 1
ATOM 1359 O O . PHE A 1 167 ? -4.098 16.885 -3.830 1.00 97.81 167 PHE A O 1
ATOM 1366 N N . LEU A 1 168 ? -4.429 18.047 -5.735 1.00 97.50 168 LEU A N 1
ATOM 1367 C CA . LEU A 1 168 ? -5.030 19.209 -5.082 1.00 97.50 168 LEU A CA 1
ATOM 1368 C C . LEU A 1 168 ? -6.332 18.821 -4.375 1.00 97.50 168 LEU A C 1
ATOM 1370 O O . LEU A 1 168 ? -6.461 19.000 -3.162 1.00 97.50 168 LEU A O 1
ATOM 1374 N N . SER A 1 169 ? -7.269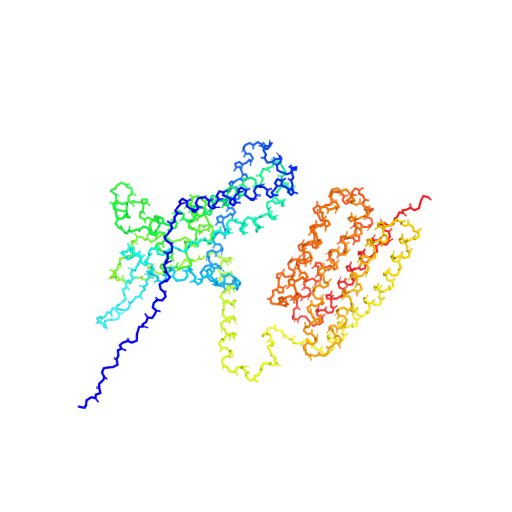 18.229 -5.116 1.00 98.06 169 SER A N 1
ATOM 1375 C CA . SER A 1 169 ? -8.559 17.808 -4.574 1.00 98.06 169 SER A CA 1
ATOM 1376 C C . SER A 1 169 ? -8.418 16.686 -3.551 1.00 98.06 169 SER A C 1
ATOM 1378 O O . SER A 1 169 ? -9.125 16.684 -2.548 1.00 98.06 169 SER A O 1
ATOM 1380 N N . GLY A 1 170 ? -7.503 15.742 -3.768 1.00 97.75 170 GLY A N 1
ATOM 1381 C CA . GLY A 1 170 ? -7.331 14.581 -2.903 1.00 97.75 170 GLY A CA 1
ATOM 1382 C C . GLY A 1 170 ? -6.739 14.928 -1.542 1.00 97.75 170 GLY A C 1
ATOM 1383 O O . GLY A 1 170 ? -7.269 14.490 -0.520 1.00 97.75 170 GLY A O 1
ATOM 1384 N N . PHE A 1 171 ? -5.692 15.758 -1.493 1.00 98.31 171 PHE A N 1
ATOM 1385 C CA . PHE A 1 171 ? -5.142 16.210 -0.212 1.00 98.31 171 PHE A CA 1
ATOM 1386 C C . PHE A 1 171 ? -6.080 17.167 0.519 1.00 98.31 171 PHE A C 1
ATOM 1388 O O . PHE A 1 171 ? -6.172 17.085 1.742 1.00 98.31 171 PHE A O 1
ATOM 1395 N N . LEU A 1 172 ? -6.832 18.008 -0.198 1.00 98.06 172 LEU A N 1
ATOM 1396 C CA . LEU A 1 172 ? -7.854 18.846 0.428 1.00 98.06 172 LEU A CA 1
ATOM 1397 C C . LEU A 1 172 ? -8.999 18.003 1.011 1.00 98.06 172 LEU A C 1
ATOM 1399 O O . LEU A 1 172 ? -9.427 18.249 2.137 1.00 98.06 172 LEU A O 1
ATOM 1403 N N . ALA A 1 173 ? -9.461 16.980 0.286 1.00 97.88 173 ALA A N 1
ATOM 1404 C CA . ALA A 1 173 ? -10.482 16.045 0.760 1.00 97.88 173 ALA A CA 1
ATOM 1405 C C . ALA A 1 173 ? -10.012 15.257 1.990 1.00 97.88 173 ALA A C 1
ATOM 1407 O O . ALA A 1 173 ? -10.791 15.035 2.918 1.00 97.88 173 ALA A O 1
ATOM 1408 N N . LEU A 1 174 ? -8.741 14.850 2.017 1.00 97.00 174 LEU A N 1
ATOM 1409 C CA . LEU A 1 174 ? -8.142 14.172 3.164 1.00 97.00 174 LEU A CA 1
ATOM 1410 C C . LEU A 1 174 ? -8.012 15.099 4.377 1.00 97.00 174 LEU A C 1
ATOM 1412 O O . LEU A 1 174 ? -8.399 14.710 5.476 1.00 97.00 174 LEU A O 1
ATOM 1416 N N . ALA A 1 175 ? -7.504 16.318 4.178 1.00 96.69 175 ALA A N 1
ATOM 1417 C CA . ALA A 1 175 ? -7.394 17.316 5.237 1.00 96.69 175 ALA A CA 1
ATOM 1418 C C . ALA A 1 175 ? -8.769 17.628 5.837 1.00 96.69 175 ALA A C 1
ATOM 1420 O O . ALA A 1 175 ? -8.925 17.579 7.054 1.00 96.69 175 ALA A O 1
ATOM 1421 N N . LEU A 1 176 ? -9.784 17.852 4.993 1.00 96.00 176 LEU A N 1
ATOM 1422 C CA . LEU A 1 176 ? -11.144 18.095 5.460 1.00 96.00 176 LEU A CA 1
ATOM 1423 C C . LEU A 1 176 ? -11.720 16.890 6.209 1.00 96.00 176 LEU A C 1
ATOM 1425 O O . LEU A 1 176 ? -12.324 17.082 7.255 1.00 96.00 176 LEU A O 1
ATOM 1429 N N . SER A 1 177 ? -11.545 15.667 5.701 1.00 94.81 177 SER A N 1
ATOM 1430 C CA . SER A 1 177 ? -12.034 14.457 6.376 1.00 94.81 177 SER A CA 1
ATOM 1431 C C . SER A 1 177 ? -11.421 14.306 7.769 1.00 94.81 177 SER A C 1
ATOM 1433 O O . SER A 1 177 ? -12.155 14.097 8.731 1.00 94.81 177 SER A O 1
ATOM 1435 N N . LEU A 1 178 ? -10.104 14.503 7.901 1.00 93.25 178 LEU A N 1
ATOM 1436 C CA . LEU A 1 178 ? -9.423 14.458 9.195 1.00 93.25 178 LEU A CA 1
ATOM 1437 C C . LEU A 1 178 ? -9.934 15.556 10.138 1.00 93.25 178 LEU A C 1
ATOM 1439 O O . LEU A 1 178 ? -10.226 15.286 11.298 1.00 93.25 178 LEU A O 1
ATOM 1443 N N . THR A 1 179 ? -10.084 16.788 9.644 1.00 92.56 179 THR A N 1
ATOM 1444 C CA . THR A 1 179 ? -10.629 17.897 10.438 1.00 92.56 179 THR A CA 1
ATOM 1445 C C . THR A 1 179 ? -12.068 17.639 10.873 1.00 92.56 179 THR A C 1
ATOM 1447 O O . THR A 1 179 ? -12.401 17.879 12.029 1.00 92.56 179 THR A O 1
ATOM 1450 N N . LEU A 1 180 ? -12.921 17.132 9.980 1.00 93.06 180 LEU A N 1
ATOM 1451 C CA . LEU A 1 180 ? -14.306 16.795 10.302 1.00 93.06 180 LEU A CA 1
ATOM 1452 C C . LEU A 1 180 ? -14.386 15.680 11.337 1.00 93.06 180 LEU A C 1
ATOM 1454 O O . LEU A 1 180 ? -15.213 15.779 12.236 1.00 93.06 180 LEU A O 1
ATOM 1458 N N . TYR A 1 181 ? -13.534 14.658 11.241 1.00 91.94 181 TYR A N 1
ATOM 1459 C CA . TYR A 1 181 ? -13.465 13.597 12.241 1.00 91.94 181 TYR A CA 1
ATOM 1460 C C . TYR A 1 181 ? -13.201 14.169 13.627 1.00 91.94 181 TYR A C 1
ATOM 1462 O O . TYR A 1 181 ? -13.995 13.939 14.533 1.00 91.94 181 TYR A O 1
ATOM 1470 N N . GLU A 1 182 ? -12.151 14.975 13.775 1.00 88.88 182 GLU A N 1
ATOM 1471 C CA . GLU A 1 182 ? -11.784 15.535 15.077 1.00 88.88 182 GLU A CA 1
ATOM 1472 C C . GLU A 1 182 ? -12.851 16.480 15.625 1.00 88.88 182 GLU A C 1
ATOM 1474 O O . GLU A 1 182 ? -13.229 16.393 16.791 1.00 88.88 182 GLU A O 1
ATOM 1479 N N . VAL A 1 183 ? -13.394 17.357 14.777 1.00 88.56 183 VAL A N 1
ATOM 1480 C CA . VAL A 1 183 ? -14.415 18.324 15.191 1.00 88.56 183 VAL A CA 1
ATOM 1481 C C . VAL A 1 183 ? -15.719 17.625 15.575 1.00 88.56 183 VAL A C 1
ATOM 1483 O O . VAL A 1 183 ? -16.272 17.922 16.632 1.00 88.56 183 VAL A O 1
ATOM 1486 N N . LEU A 1 184 ? -16.217 16.692 14.760 1.00 90.31 184 LEU A N 1
ATOM 1487 C CA . LEU A 1 184 ? -17.462 15.976 15.056 1.00 90.31 184 LEU A CA 1
ATOM 1488 C C . LEU A 1 184 ? -17.301 15.050 16.260 1.00 90.31 184 LEU A C 1
ATOM 1490 O O . LEU A 1 184 ? -18.191 15.001 17.108 1.00 90.31 184 LEU A O 1
ATOM 1494 N N . HIS A 1 185 ? -16.158 14.375 16.386 1.00 88.56 185 HIS A N 1
ATOM 1495 C CA . HIS A 1 185 ? -15.851 13.571 17.563 1.00 88.56 185 HIS A CA 1
ATOM 1496 C C . HIS A 1 185 ? -15.818 14.434 18.834 1.00 88.56 185 HIS A C 1
ATOM 1498 O O . HIS A 1 185 ? -16.458 14.083 19.824 1.00 88.56 185 HIS A O 1
ATOM 1504 N N . ALA A 1 186 ? -15.162 15.599 18.797 1.00 86.50 186 ALA A N 1
ATOM 1505 C CA . ALA A 1 186 ? -15.130 16.535 19.920 1.00 86.50 186 ALA A CA 1
ATOM 1506 C C . ALA A 1 186 ? -16.524 17.079 20.283 1.00 86.50 186 ALA A C 1
ATOM 1508 O O . ALA A 1 186 ? -16.857 17.173 21.463 1.00 86.50 186 ALA A O 1
ATOM 1509 N N . ILE A 1 187 ? -17.364 17.401 19.291 1.00 88.00 187 ILE A N 1
ATOM 1510 C CA . ILE A 1 187 ? -18.755 17.835 19.514 1.00 88.00 187 ILE A CA 1
ATOM 1511 C C . ILE A 1 187 ? -19.574 16.721 20.181 1.00 88.00 187 ILE A C 1
ATOM 1513 O O . ILE A 1 187 ? -20.307 16.977 21.138 1.00 88.00 187 ILE A O 1
ATOM 1517 N N . ASN A 1 188 ? -19.422 15.474 19.729 1.00 88.69 188 ASN A N 1
ATOM 1518 C CA . ASN A 1 188 ? -20.113 14.323 20.318 1.00 88.69 188 ASN A CA 1
ATOM 1519 C C . ASN A 1 188 ? -19.732 14.080 21.789 1.00 88.69 188 ASN A C 1
ATOM 1521 O O . ASN A 1 188 ? -20.527 13.500 22.524 1.00 88.69 188 ASN A O 1
ATOM 1525 N N . HIS A 1 189 ? -18.563 14.560 22.220 1.00 87.44 189 HIS A N 1
ATOM 1526 C CA . HIS A 1 189 ? -18.072 14.508 23.600 1.00 87.44 189 HIS A CA 1
ATOM 1527 C C . HIS A 1 189 ? -18.226 15.835 24.365 1.00 87.44 189 HIS A C 1
ATOM 1529 O O . HIS A 1 189 ? -17.609 16.035 25.409 1.00 87.44 189 HIS A O 1
ATOM 1535 N N . TRP A 1 190 ? -19.057 16.767 23.893 1.00 87.88 190 TRP A N 1
ATOM 1536 C CA . TRP A 1 190 ? -19.427 17.913 24.723 1.00 87.88 190 TRP A CA 1
ATOM 1537 C C . TRP A 1 190 ? -20.148 17.486 26.015 1.00 87.88 190 TRP A C 1
ATOM 1539 O O . TRP A 1 190 ? -20.884 16.494 25.998 1.00 87.88 190 TRP A O 1
ATOM 1549 N N . PRO A 1 191 ? -20.012 18.275 27.104 1.00 87.69 191 PRO A N 1
ATOM 1550 C CA . PRO A 1 191 ? -20.769 18.073 28.334 1.00 87.69 191 PRO A CA 1
ATOM 1551 C C . PRO A 1 191 ? -22.267 17.938 28.079 1.00 87.69 191 PRO A C 1
ATOM 1553 O O . PRO A 1 191 ? -22.823 18.593 27.183 1.00 87.69 191 PRO A O 1
ATOM 1556 N N . PHE A 1 192 ? -22.932 17.096 28.870 1.00 86.44 192 PHE A N 1
ATOM 1557 C CA . PHE A 1 192 ? -24.352 16.808 28.673 1.00 86.44 192 PHE A CA 1
ATOM 1558 C C . PHE A 1 192 ? -25.214 18.072 28.774 1.00 86.44 192 PHE A C 1
ATOM 1560 O O . PHE A 1 192 ? -26.199 18.201 28.053 1.00 86.44 192 PHE A O 1
ATOM 1567 N N . GLU A 1 193 ? -24.804 19.060 29.567 1.00 89.00 193 GLU A N 1
ATOM 1568 C CA . GLU A 1 193 ? -25.470 20.356 29.713 1.00 89.00 193 GLU A CA 1
ATOM 1569 C C . GLU A 1 193 ? -25.525 21.134 28.393 1.00 89.00 193 GLU A C 1
ATOM 1571 O O . GLU A 1 193 ? -26.476 21.881 28.160 1.00 89.00 193 GLU A O 1
ATOM 1576 N N . LYS A 1 194 ? -24.542 20.945 27.499 1.00 90.38 194 LYS A N 1
ATOM 1577 C CA . LYS A 1 194 ? -24.562 21.529 26.147 1.00 90.38 194 LYS A CA 1
ATOM 1578 C C . LYS A 1 194 ? -25.505 20.772 25.213 1.00 90.38 194 LYS A C 1
ATOM 1580 O O . LYS A 1 194 ? -26.159 21.393 24.377 1.00 90.38 194 LYS A O 1
ATOM 1585 N N . TRP A 1 195 ? -25.595 19.451 25.353 1.00 91.31 195 TRP A N 1
ATOM 1586 C CA . TRP A 1 195 ? -26.467 18.609 24.529 1.00 91.31 195 TRP A CA 1
ATOM 1587 C C . TRP A 1 195 ? -27.939 18.686 24.937 1.00 91.31 195 TRP A C 1
ATOM 1589 O O . TRP A 1 195 ? -28.805 18.730 24.061 1.00 91.31 195 TRP A O 1
ATOM 1599 N N . ALA A 1 196 ? -28.231 18.751 26.238 1.00 91.06 196 ALA A N 1
ATOM 1600 C CA . ALA A 1 196 ? -29.571 18.778 26.816 1.00 91.06 196 ALA A CA 1
ATOM 1601 C C . ALA A 1 196 ? -30.533 19.770 26.126 1.00 91.06 196 ALA A C 1
ATOM 1603 O O . ALA A 1 196 ? -31.587 19.322 25.661 1.00 91.06 196 ALA A O 1
ATOM 1604 N N . PRO A 1 197 ? -30.205 21.070 25.952 1.00 94.38 197 PRO A N 1
ATOM 1605 C CA . PRO A 1 197 ? -31.108 22.011 25.289 1.00 94.38 197 PRO A CA 1
ATOM 1606 C C . PRO A 1 197 ? -31.347 21.678 23.809 1.00 94.38 197 PRO A C 1
ATOM 1608 O O . PRO A 1 197 ? -32.431 21.957 23.298 1.00 94.38 197 PRO A O 1
ATOM 1611 N N . LEU A 1 198 ? -30.383 21.056 23.117 1.00 93.44 198 LEU A N 1
ATOM 1612 C CA . LEU A 1 198 ? -30.507 20.672 21.705 1.00 93.44 198 LEU A CA 1
ATOM 1613 C C . LEU A 1 198 ? -31.441 19.468 21.535 1.00 93.44 198 LEU A C 1
ATOM 1615 O O . LEU A 1 198 ? -32.379 19.509 20.736 1.00 93.44 198 LEU A O 1
ATOM 1619 N N . ILE A 1 199 ? -31.231 18.407 22.320 1.00 92.00 199 ILE A N 1
ATOM 1620 C CA . ILE A 1 199 ? -32.023 17.167 22.239 1.00 92.00 199 ILE A CA 1
ATOM 1621 C C . ILE A 1 199 ? -33.434 17.323 22.830 1.00 92.00 199 ILE A C 1
ATOM 1623 O O . ILE A 1 199 ? -34.353 16.591 22.448 1.00 92.00 199 ILE A O 1
ATOM 1627 N N . GLN A 1 200 ? -33.630 18.273 23.750 1.00 92.12 200 GLN A N 1
ATOM 1628 C CA . GLN A 1 200 ? -34.934 18.607 24.334 1.00 92.12 200 GLN A CA 1
ATOM 1629 C C . GLN A 1 200 ? -35.647 19.740 23.579 1.00 92.12 200 GLN A C 1
ATOM 1631 O O . GLN A 1 200 ? -36.788 20.068 23.905 1.00 92.12 200 GLN A O 1
ATOM 1636 N N . HIS A 1 201 ? -35.025 20.318 22.541 1.00 94.38 201 HIS A N 1
ATOM 1637 C CA . HIS A 1 201 ? -35.614 21.419 21.786 1.00 94.38 201 HIS A CA 1
ATOM 1638 C C . HIS A 1 201 ? -36.951 21.015 21.150 1.00 94.38 201 HIS A C 1
ATOM 1640 O O . HIS A 1 201 ? -37.025 20.071 20.363 1.00 94.38 201 HIS A O 1
ATOM 1646 N N . ARG A 1 202 ? -38.010 21.797 21.392 1.00 94.12 202 ARG A N 1
ATOM 1647 C CA . ARG A 1 202 ? -39.383 21.478 20.956 1.00 94.12 202 ARG A CA 1
ATOM 1648 C C . ARG A 1 202 ? -39.527 21.208 19.449 1.00 94.12 202 ARG A C 1
ATOM 1650 O O . ARG A 1 202 ? -40.248 20.298 19.067 1.00 94.12 202 ARG A O 1
ATOM 1657 N N . GLN A 1 203 ? -38.875 22.007 18.599 1.00 94.94 203 GLN A N 1
ATOM 1658 C CA . GLN A 1 203 ? -38.966 21.876 17.130 1.00 94.94 203 GLN A CA 1
ATOM 1659 C C . GLN A 1 203 ? -37.837 21.066 16.471 1.00 94.94 203 GLN A C 1
ATOM 1661 O O . GLN A 1 203 ? -38.059 20.486 15.416 1.00 94.94 203 GLN A O 1
ATOM 1666 N N . TRP A 1 204 ? -36.642 21.027 17.068 1.00 94.75 204 TRP A N 1
ATOM 1667 C CA . TRP A 1 204 ? -35.424 20.481 16.451 1.00 94.75 204 TRP A CA 1
ATOM 1668 C C . TRP A 1 204 ? -34.874 19.259 17.194 1.00 94.75 204 TRP A C 1
ATOM 1670 O O . TRP A 1 204 ? -33.936 18.623 16.722 1.00 94.75 204 TRP A O 1
ATOM 1680 N N . GLY A 1 205 ? -35.471 18.872 18.326 1.00 89.69 205 GLY A N 1
ATOM 1681 C CA . GLY A 1 205 ? -35.032 17.717 19.107 1.00 89.69 205 GLY A CA 1
ATOM 1682 C C . GLY A 1 205 ? -35.123 16.403 18.331 1.00 89.69 205 GLY A C 1
ATOM 1683 O O . GLY A 1 205 ? -34.297 15.521 18.536 1.00 89.69 205 GLY A O 1
ATOM 1684 N N . TRP A 1 206 ? -36.057 16.282 17.379 1.00 90.75 206 TRP A N 1
ATOM 1685 C CA . TRP A 1 206 ? -36.153 15.114 16.492 1.00 90.75 206 TRP A CA 1
ATOM 1686 C C . TRP A 1 206 ? -34.906 14.918 15.616 1.00 90.75 206 TRP A C 1
ATOM 1688 O O . TRP A 1 206 ? -34.623 13.788 15.234 1.00 90.75 206 TRP A O 1
ATOM 1698 N N . PHE A 1 207 ? -34.169 15.992 15.313 1.00 91.38 207 PHE A N 1
ATOM 1699 C CA . PHE A 1 207 ? -32.920 15.952 14.553 1.00 91.38 207 PHE A CA 1
ATOM 1700 C C . PHE A 1 207 ? -31.724 15.701 15.479 1.00 91.38 207 PHE A C 1
ATOM 1702 O O . PHE A 1 207 ? -30.926 14.799 15.233 1.00 91.38 207 PHE A O 1
ATOM 1709 N N . TRP A 1 208 ? -31.627 16.446 16.585 1.00 92.12 208 TRP A N 1
ATOM 1710 C CA . TRP A 1 208 ? -30.476 16.361 17.491 1.00 92.12 208 TRP A CA 1
ATOM 1711 C C . TRP A 1 208 ? -30.422 15.071 18.309 1.00 92.12 208 TRP A C 1
ATOM 1713 O O . TRP A 1 208 ? -29.329 14.594 18.607 1.00 92.12 208 TRP A O 1
ATOM 1723 N N . ARG A 1 209 ? -31.574 14.477 18.651 1.00 91.12 209 ARG A N 1
ATOM 1724 C CA . ARG A 1 209 ? -31.623 13.203 19.387 1.00 91.12 209 ARG A CA 1
ATOM 1725 C C . ARG A 1 209 ? -30.903 12.081 18.627 1.00 91.12 209 ARG A C 1
ATOM 1727 O O . ARG A 1 209 ? -29.988 11.515 19.214 1.00 91.12 209 ARG A O 1
ATOM 1734 N N . PRO A 1 210 ? -31.228 11.779 17.353 1.00 89.88 210 PRO A N 1
ATOM 1735 C CA . PRO A 1 210 ? -30.470 10.819 16.552 1.00 89.88 210 PRO A CA 1
ATOM 1736 C C . PRO A 1 210 ? -28.976 11.120 16.440 1.00 89.88 210 PRO A C 1
ATOM 1738 O O . PRO A 1 210 ? -28.183 10.188 16.510 1.00 89.88 210 PRO A O 1
ATOM 1741 N N . VAL A 1 211 ? -28.592 12.393 16.278 1.00 89.81 211 VAL A N 1
ATOM 1742 C CA . VAL A 1 211 ? -27.181 12.800 16.139 1.00 89.81 211 VAL A CA 1
ATOM 1743 C C . VAL A 1 211 ? -26.396 12.460 17.402 1.00 89.81 211 VAL A C 1
ATOM 1745 O O . VAL A 1 211 ? -25.387 11.768 17.326 1.00 89.81 211 VAL A O 1
ATOM 1748 N N . TYR A 1 212 ? -26.900 12.868 18.569 1.00 90.19 212 TYR A N 1
ATOM 1749 C CA . TYR A 1 212 ? -26.281 12.529 19.849 1.00 90.19 212 TYR A CA 1
ATOM 1750 C C . TYR A 1 212 ? -26.269 11.010 20.066 1.00 90.19 212 TYR A C 1
ATOM 1752 O O . TYR A 1 212 ? -25.246 10.402 20.379 1.00 90.19 212 TYR A O 1
ATOM 1760 N N . ALA A 1 213 ? -27.411 10.368 19.820 1.00 90.19 213 ALA A N 1
ATOM 1761 C CA . ALA A 1 213 ? -27.590 8.954 20.086 1.00 90.19 213 ALA A CA 1
ATOM 1762 C C . ALA A 1 213 ? -26.774 8.036 19.157 1.00 90.19 213 ALA A C 1
ATOM 1764 O O . ALA A 1 213 ? -26.496 6.897 19.533 1.00 90.19 213 ALA A O 1
ATOM 1765 N N . PHE A 1 214 ? -26.361 8.515 17.978 1.00 91.94 214 PHE A N 1
ATOM 1766 C CA . PHE A 1 214 ? -25.473 7.796 17.064 1.00 91.94 214 PHE A CA 1
ATOM 1767 C C . PHE A 1 214 ? -24.142 7.451 17.742 1.00 91.94 214 PHE A C 1
ATOM 1769 O O . PHE A 1 214 ? -23.736 6.286 17.730 1.00 91.94 214 PHE A O 1
ATOM 1776 N N . HIS A 1 215 ? -23.506 8.430 18.395 1.00 90.56 215 HIS A N 1
ATOM 1777 C CA . HIS A 1 215 ? -22.221 8.218 19.068 1.00 90.56 215 HIS A CA 1
ATOM 1778 C C . HIS A 1 215 ? -22.379 7.462 20.391 1.00 90.56 215 HIS A C 1
ATOM 1780 O O . HIS A 1 215 ? -21.602 6.555 20.668 1.00 90.56 215 HIS A O 1
ATOM 1786 N N . LEU A 1 216 ? -23.444 7.714 21.166 1.00 90.81 216 LEU A N 1
ATOM 1787 C CA . LEU A 1 216 ? -23.748 6.890 22.351 1.00 90.81 216 LEU A CA 1
ATOM 1788 C C . LEU A 1 216 ? -23.886 5.418 21.966 1.00 90.81 216 LEU A C 1
ATOM 1790 O O . LEU A 1 216 ? -23.368 4.526 22.635 1.00 90.81 216 LEU A O 1
ATOM 1794 N N . ARG A 1 217 ? -24.578 5.149 20.857 1.00 91.75 217 ARG A N 1
ATOM 1795 C CA . ARG A 1 217 ? -24.768 3.784 20.386 1.00 91.75 217 ARG A CA 1
ATOM 1796 C C . ARG A 1 217 ? -23.451 3.116 19.998 1.00 91.75 217 ARG A C 1
ATOM 1798 O O . ARG A 1 217 ? -23.279 1.940 20.308 1.00 91.75 217 ARG A O 1
ATOM 1805 N N . HIS A 1 218 ? -22.530 3.862 19.398 1.00 92.56 218 HIS A N 1
ATOM 1806 C CA . HIS A 1 218 ? -21.176 3.401 19.111 1.00 92.56 218 HIS A CA 1
ATOM 1807 C C . HIS A 1 218 ? -20.402 3.013 20.391 1.00 92.56 218 HIS A C 1
ATOM 1809 O O . HIS A 1 218 ? -19.759 1.966 20.433 1.00 92.56 218 HIS A O 1
ATOM 1815 N N . HIS A 1 219 ? -20.522 3.800 21.468 1.00 91.12 219 HIS A N 1
ATOM 1816 C CA . HIS A 1 219 ? -19.917 3.504 22.781 1.00 91.12 219 HIS A CA 1
ATOM 1817 C C . HIS A 1 219 ? -20.583 2.340 23.528 1.00 91.12 219 HIS A C 1
ATOM 1819 O O . HIS A 1 219 ? -19.938 1.636 24.306 1.00 91.12 219 HIS A O 1
ATOM 1825 N N . ALA A 1 220 ? -21.871 2.098 23.284 1.00 90.00 220 ALA A N 1
ATOM 1826 C CA . ALA A 1 220 ? -22.590 0.952 23.840 1.00 90.00 220 ALA A CA 1
ATOM 1827 C C . ALA A 1 220 ? -22.284 -0.356 23.093 1.00 90.00 220 ALA A C 1
ATOM 1829 O O . ALA A 1 220 ? -22.208 -1.427 23.704 1.00 90.00 220 ALA A O 1
ATOM 1830 N N . VAL A 1 221 ? -22.154 -0.284 21.766 1.00 90.00 221 VAL A N 1
ATOM 1831 C CA . VAL A 1 221 ? -21.924 -1.427 20.882 1.00 90.00 221 VAL A CA 1
ATOM 1832 C C . VAL A 1 221 ? -20.932 -1.026 19.786 1.00 90.00 221 VAL A C 1
ATOM 1834 O O . VAL A 1 221 ? -21.297 -0.437 18.774 1.00 90.00 221 VAL A O 1
ATOM 1837 N N . THR A 1 222 ? -19.668 -1.396 19.968 1.00 87.81 222 THR A N 1
ATOM 1838 C CA . THR A 1 222 ? -18.534 -0.958 19.132 1.00 87.81 222 THR A CA 1
ATOM 1839 C C . THR A 1 222 ? -18.432 -1.650 17.765 1.00 87.81 222 THR A C 1
ATOM 1841 O O . THR A 1 222 ? -17.353 -1.699 17.188 1.00 87.81 222 THR A O 1
ATOM 1844 N N . ASP A 1 223 ? -19.497 -2.296 17.287 1.00 88.62 223 ASP A N 1
ATOM 1845 C CA . ASP A 1 223 ? -19.566 -2.924 15.959 1.00 88.62 223 ASP A CA 1
ATOM 1846 C C . ASP A 1 223 ? -20.583 -2.225 15.039 1.00 88.62 223 ASP A C 1
ATOM 1848 O O . ASP A 1 223 ? -21.003 -2.782 14.011 1.00 88.62 223 ASP A O 1
ATOM 1852 N N . CYS A 1 224 ? -20.991 -1.012 15.412 1.00 91.75 224 CYS A N 1
ATOM 1853 C CA . CYS A 1 224 ? -21.966 -0.192 14.713 1.00 91.75 224 CYS A CA 1
ATOM 1854 C C . CYS A 1 224 ? -21.574 1.290 14.752 1.00 91.75 224 CYS A C 1
ATOM 1856 O O . CYS A 1 224 ? -20.805 1.714 15.620 1.00 91.75 224 CYS A O 1
ATOM 1858 N N . ASN A 1 225 ? -22.135 2.070 13.821 1.00 93.69 225 ASN A N 1
ATOM 1859 C CA . ASN A 1 225 ? -21.945 3.523 13.742 1.00 93.69 225 ASN A CA 1
ATOM 1860 C C . ASN A 1 225 ? -20.461 3.932 13.708 1.00 93.69 225 ASN A C 1
ATOM 1862 O O . ASN A 1 225 ? -20.006 4.754 14.498 1.00 93.69 225 ASN A O 1
ATOM 1866 N N . GLU A 1 226 ? -19.689 3.308 12.822 1.00 92.25 226 GLU A N 1
ATOM 1867 C CA . GLU A 1 226 ? -18.232 3.481 12.751 1.00 92.25 226 GLU A CA 1
ATOM 1868 C C . GLU A 1 226 ? -17.824 4.771 12.017 1.00 92.25 226 GLU A C 1
ATOM 1870 O O . GLU A 1 226 ? -16.723 5.281 12.217 1.00 92.25 226 GLU A O 1
ATOM 1875 N N . SER A 1 227 ? -18.682 5.298 11.136 1.00 92.50 227 SER A N 1
ATOM 1876 C CA . SER A 1 227 ? -18.453 6.541 10.393 1.00 92.50 227 SER A CA 1
ATOM 1877 C C . SER A 1 227 ? -18.780 7.766 11.246 1.00 92.50 227 SER A C 1
ATOM 1879 O O . SER A 1 227 ? -19.911 8.249 11.231 1.00 92.50 227 SER A O 1
ATOM 1881 N N . ILE A 1 228 ? -17.779 8.288 11.954 1.00 88.62 228 ILE A N 1
ATOM 1882 C CA . ILE A 1 228 ? -17.882 9.510 12.756 1.00 88.62 228 ILE A CA 1
ATOM 1883 C C . ILE A 1 228 ? -17.902 10.741 11.849 1.00 88.62 228 ILE A C 1
ATOM 1885 O O . ILE A 1 228 ? -18.823 11.552 11.940 1.00 88.62 228 ILE A O 1
ATOM 1889 N N . SER A 1 229 ? -16.920 10.877 10.950 1.00 91.75 229 SER A N 1
ATOM 1890 C CA . SER A 1 229 ? -16.927 11.946 9.944 1.00 91.75 229 SER A CA 1
ATOM 1891 C C . SER A 1 229 ? -17.691 11.553 8.697 1.00 91.75 229 SER A C 1
ATOM 1893 O O . SER A 1 229 ? -18.407 12.381 8.140 1.00 91.75 229 SER A O 1
ATOM 1895 N N . GLY A 1 230 ? -17.571 10.298 8.264 1.00 92.38 230 GLY A N 1
ATOM 1896 C CA . GLY A 1 230 ? -18.254 9.780 7.088 1.00 92.38 230 GLY A CA 1
ATOM 1897 C C . GLY A 1 230 ? -18.103 10.691 5.864 1.00 92.38 230 GLY A C 1
ATOM 1898 O O . GLY A 1 230 ? -17.058 11.291 5.614 1.00 92.38 230 GLY A O 1
ATOM 1899 N N . PHE A 1 231 ? -19.167 10.801 5.074 1.00 95.44 231 PHE A N 1
ATOM 1900 C CA . PHE A 1 231 ? -19.216 11.706 3.928 1.00 95.44 231 PHE A CA 1
ATOM 1901 C C . PHE A 1 231 ? -19.864 13.029 4.346 1.00 95.44 231 PHE A C 1
ATOM 1903 O O . PHE A 1 231 ? -21.077 13.195 4.226 1.00 95.44 231 PHE A O 1
ATOM 1910 N N . PHE A 1 232 ? -19.058 13.953 4.878 1.00 95.06 232 PHE A N 1
ATOM 1911 C CA . PHE A 1 232 ? -19.513 15.250 5.410 1.00 95.06 232 PHE A CA 1
ATOM 1912 C C . PHE A 1 232 ? -20.529 15.128 6.564 1.00 95.06 232 PHE A C 1
ATOM 1914 O O . PHE A 1 232 ? -21.549 15.811 6.595 1.00 95.06 232 PHE A O 1
ATOM 1921 N N . GLY A 1 233 ? -20.262 14.228 7.507 1.00 90.62 233 GLY A N 1
ATOM 1922 C CA . GLY A 1 233 ? -21.109 13.901 8.659 1.00 90.62 233 GLY A CA 1
ATOM 1923 C C . GLY A 1 233 ? -22.135 12.798 8.388 1.00 90.62 233 GLY A C 1
ATOM 1924 O O . GLY A 1 233 ? -22.827 12.363 9.303 1.00 90.62 233 GLY A O 1
ATOM 1925 N N . LEU A 1 234 ? -22.258 12.330 7.140 1.00 93.44 234 LEU A N 1
ATOM 1926 C CA . LEU A 1 234 ? -23.204 11.276 6.780 1.00 93.44 234 LEU A CA 1
ATOM 1927 C C . LEU A 1 234 ? -22.553 9.887 6.898 1.00 93.44 234 LEU A C 1
ATOM 1929 O O . LEU A 1 234 ? -21.534 9.643 6.240 1.00 93.44 234 LEU A O 1
ATOM 1933 N N . PRO A 1 235 ? -23.159 8.929 7.627 1.00 94.88 235 PRO A N 1
ATOM 1934 C CA . PRO A 1 235 ? -22.604 7.591 7.840 1.00 94.88 235 PRO A CA 1
ATOM 1935 C C . PRO A 1 235 ? -22.871 6.661 6.640 1.00 94.88 235 PRO A C 1
ATOM 1937 O O . PRO A 1 235 ? -23.470 5.589 6.749 1.00 94.88 235 PRO A O 1
ATOM 1940 N N . VAL A 1 236 ? -22.443 7.092 5.449 1.00 95.75 236 VAL A N 1
ATOM 1941 C CA . VAL A 1 236 ? -22.706 6.416 4.167 1.00 95.75 236 VAL A CA 1
ATOM 1942 C C . VAL A 1 236 ? -22.157 4.989 4.158 1.00 95.75 236 VAL A C 1
ATOM 1944 O O . VAL A 1 236 ? -22.816 4.091 3.631 1.00 95.75 236 VAL A O 1
ATOM 1947 N N . ALA A 1 237 ? -20.986 4.753 4.756 1.00 94.81 237 ALA A N 1
ATOM 1948 C CA . ALA A 1 237 ? -20.409 3.415 4.833 1.00 94.81 237 ALA A CA 1
ATOM 1949 C C . ALA A 1 237 ? -21.237 2.498 5.748 1.00 94.81 237 ALA A C 1
ATOM 1951 O O . ALA A 1 237 ? -21.536 1.369 5.356 1.00 94.81 237 ALA A O 1
ATOM 1952 N N . ASP A 1 238 ? -21.701 2.986 6.904 1.00 95.88 238 ASP A N 1
ATOM 1953 C CA . ASP A 1 238 ? -22.578 2.206 7.782 1.00 95.88 238 ASP A CA 1
ATOM 1954 C C . ASP A 1 238 ? -23.916 1.852 7.117 1.00 95.88 238 ASP A C 1
ATOM 1956 O O . ASP A 1 238 ? -24.403 0.724 7.248 1.00 95.88 238 ASP A O 1
ATOM 1960 N N . TRP A 1 239 ? -24.499 2.770 6.337 1.00 95.06 239 TRP A N 1
ATOM 1961 C CA . TRP A 1 239 ? -25.661 2.476 5.489 1.00 95.06 239 TRP A CA 1
ATOM 1962 C C . TRP A 1 239 ? -25.350 1.420 4.434 1.00 95.06 239 TRP A C 1
ATOM 1964 O O . TRP A 1 239 ? -26.083 0.436 4.289 1.00 95.06 239 TRP A O 1
ATOM 1974 N N . ALA A 1 240 ? -24.247 1.597 3.709 1.00 95.50 240 ALA A N 1
ATOM 1975 C CA . ALA A 1 240 ? -23.824 0.682 2.661 1.00 95.50 240 ALA A CA 1
ATOM 1976 C C . ALA A 1 240 ? -23.537 -0.724 3.201 1.00 95.50 240 ALA A C 1
ATOM 1978 O O . ALA A 1 240 ? -23.732 -1.702 2.480 1.00 95.50 240 ALA A O 1
ATOM 1979 N N . PHE A 1 241 ? -23.112 -0.853 4.456 1.00 96.88 241 PHE A N 1
ATOM 1980 C CA . PHE A 1 241 ? -22.743 -2.129 5.061 1.00 96.88 241 PHE A CA 1
ATOM 1981 C C . PHE A 1 241 ? -23.775 -2.713 6.026 1.00 96.88 241 PHE A C 1
ATOM 1983 O O . PHE A 1 241 ? -23.644 -3.881 6.408 1.00 96.88 241 PHE A O 1
ATOM 1990 N N . GLY A 1 242 ? -24.846 -1.978 6.326 1.00 94.94 242 GLY A N 1
ATOM 1991 C CA . GLY A 1 242 ? -25.908 -2.424 7.225 1.00 94.94 242 GLY A CA 1
ATOM 1992 C C . GLY A 1 242 ? -25.462 -2.466 8.686 1.00 94.94 242 GLY A C 1
ATOM 1993 O O . GLY A 1 242 ? -25.853 -3.378 9.410 1.00 94.94 242 GLY A O 1
ATOM 1994 N N . THR A 1 243 ? -24.613 -1.522 9.091 1.00 94.94 243 THR A N 1
ATOM 1995 C CA . THR A 1 243 ? -24.081 -1.384 10.455 1.00 94.94 243 THR A CA 1
ATOM 1996 C C . THR A 1 243 ? -24.579 -0.137 11.169 1.00 94.94 243 THR A C 1
ATOM 1998 O O . THR A 1 243 ? -24.211 0.070 12.318 1.00 94.94 243 THR A O 1
ATOM 2001 N N . ILE A 1 244 ? -25.444 0.668 10.541 1.00 93.38 244 ILE A N 1
ATOM 2002 C CA . ILE A 1 244 ? -26.074 1.785 11.243 1.00 93.38 244 ILE A CA 1
ATOM 2003 C C . ILE A 1 244 ? -27.107 1.275 12.252 1.00 93.38 244 ILE A C 1
ATOM 2005 O O . ILE A 1 244 ? -27.942 0.423 11.935 1.00 93.38 244 ILE A O 1
ATOM 2009 N N . VAL A 1 245 ? -27.091 1.835 13.457 1.00 91.62 245 VAL A N 1
ATOM 2010 C CA . VAL A 1 245 ? -28.135 1.651 14.462 1.00 91.62 245 VAL A CA 1
ATOM 2011 C C . VAL A 1 245 ? -28.361 2.977 15.176 1.00 91.62 245 VAL A C 1
ATOM 2013 O O . VAL A 1 245 ? -27.468 3.492 15.833 1.00 91.62 245 VAL A O 1
ATOM 2016 N N . ILE A 1 246 ? -29.566 3.531 15.090 1.00 87.31 246 ILE A N 1
ATOM 2017 C CA . ILE A 1 246 ? -29.949 4.715 15.868 1.00 87.31 246 ILE A CA 1
ATOM 2018 C C . ILE A 1 246 ? -30.912 4.233 16.958 1.00 87.31 246 ILE A C 1
ATOM 2020 O O . ILE A 1 246 ? -31.948 3.654 16.617 1.00 87.31 246 ILE A O 1
ATOM 2024 N N . PRO A 1 247 ? -30.584 4.393 18.251 1.00 81.19 247 PRO A N 1
ATOM 2025 C CA . PRO A 1 247 ? -31.453 3.927 19.321 1.00 81.19 247 PRO A CA 1
ATOM 2026 C C . PRO A 1 247 ? -32.690 4.834 19.418 1.00 81.19 247 PRO A C 1
ATOM 2028 O O . PRO A 1 247 ? -32.637 6.026 19.113 1.00 81.19 247 PRO A O 1
ATOM 2031 N N . GLN A 1 248 ? -33.825 4.253 19.809 1.00 71.50 248 GLN A N 1
ATOM 2032 C CA . GLN A 1 248 ? -35.101 4.977 19.899 1.00 71.50 248 GLN A CA 1
ATOM 2033 C C . GLN A 1 248 ? -35.193 5.853 21.156 1.00 71.50 248 GLN A C 1
ATOM 2035 O O . GLN A 1 248 ? -35.888 6.869 21.154 1.00 71.50 248 GLN A O 1
ATOM 2040 N N . THR A 1 249 ? -34.470 5.474 22.209 1.00 73.25 249 THR A N 1
ATOM 2041 C CA . THR A 1 249 ? -34.319 6.220 23.459 1.00 73.25 249 THR A CA 1
ATOM 2042 C C . THR A 1 249 ? -32.839 6.467 23.737 1.00 73.25 249 THR A C 1
ATOM 2044 O O . THR A 1 249 ? -31.963 5.757 23.235 1.00 73.25 249 THR A O 1
ATOM 2047 N N . ILE A 1 250 ? -32.554 7.517 24.504 1.00 81.75 250 ILE A N 1
ATOM 2048 C CA . ILE A 1 250 ? -31.210 7.771 25.024 1.00 81.75 250 ILE A CA 1
ATOM 2049 C C . ILE A 1 250 ? -30.984 6.786 26.171 1.00 81.75 250 ILE A C 1
ATOM 2051 O O . ILE A 1 250 ? -31.906 6.524 26.933 1.00 81.75 250 ILE A O 1
ATOM 2055 N N . TYR A 1 251 ? -29.780 6.227 26.268 1.00 84.25 251 TYR A N 1
ATOM 2056 C CA . TYR A 1 251 ? -29.397 5.354 27.375 1.00 84.25 251 TYR A CA 1
ATOM 2057 C C . TYR A 1 251 ? -29.448 6.153 28.683 1.00 84.25 251 TYR A C 1
ATOM 2059 O O . TYR A 1 251 ? -28.615 7.035 28.875 1.00 84.25 251 TYR A O 1
ATOM 2067 N N . GLU A 1 252 ? -30.395 5.884 29.576 1.00 84.25 252 GLU A N 1
ATOM 2068 C CA . GLU A 1 252 ? -30.422 6.527 30.896 1.00 84.25 252 GLU A CA 1
ATOM 2069 C C . GLU A 1 252 ? -29.652 5.676 31.915 1.00 84.25 252 GLU A C 1
ATOM 2071 O O . GLU A 1 252 ? -29.741 4.444 31.916 1.00 84.25 252 GLU A O 1
ATOM 2076 N N . ASP A 1 253 ? -28.851 6.322 32.768 1.00 84.56 253 ASP A N 1
ATOM 2077 C CA . ASP A 1 253 ? -28.156 5.611 33.843 1.00 84.56 253 ASP A CA 1
ATOM 2078 C C . ASP A 1 253 ? -29.178 5.075 34.855 1.00 84.56 253 ASP A C 1
ATOM 2080 O O . ASP A 1 253 ? -30.074 5.792 35.299 1.00 84.56 253 ASP A O 1
ATOM 2084 N N . GLY A 1 254 ? -29.074 3.789 35.186 1.00 83.31 254 GLY A N 1
ATOM 2085 C CA . GLY A 1 254 ? -30.034 3.096 36.042 1.00 83.31 254 GLY A CA 1
ATOM 2086 C C . GLY A 1 254 ? -31.323 2.643 35.346 1.00 83.31 254 GLY A C 1
ATOM 2087 O O . GLY A 1 254 ? -32.168 2.050 36.015 1.00 83.31 254 GLY A O 1
ATOM 2088 N N . GLU A 1 255 ? -31.486 2.851 34.033 1.00 86.06 255 GLU A N 1
ATOM 2089 C CA . GLU A 1 255 ? -32.619 2.303 33.270 1.00 86.06 255 GLU A CA 1
ATOM 2090 C C . GLU A 1 255 ? -32.593 0.765 33.282 1.00 86.06 255 GLU A C 1
ATOM 2092 O O . GLU A 1 255 ? -31.525 0.142 33.206 1.00 86.06 255 GLU A O 1
ATOM 2097 N N . GLU A 1 256 ? -33.767 0.128 33.364 1.00 85.56 256 GLU A N 1
ATOM 2098 C CA . GLU A 1 256 ? -33.874 -1.325 33.233 1.00 85.56 256 GLU A CA 1
ATOM 2099 C C . GLU A 1 256 ? -33.419 -1.768 31.837 1.00 85.56 256 GLU A C 1
ATOM 2101 O O . GLU A 1 256 ? -33.879 -1.281 30.803 1.00 85.56 256 GLU A O 1
ATOM 2106 N N . TRP A 1 257 ? -32.503 -2.730 31.800 1.00 85.00 257 TRP A N 1
ATOM 2107 C CA . TRP A 1 257 ? -31.959 -3.235 30.552 1.00 85.00 257 TRP A CA 1
ATOM 2108 C C . TRP A 1 257 ? -33.016 -4.010 29.758 1.00 85.00 257 TRP A C 1
ATOM 2110 O O . TRP A 1 257 ? -33.605 -4.968 30.261 1.00 85.00 257 TRP A O 1
ATOM 2120 N N . LYS A 1 258 ? -33.154 -3.693 28.464 1.00 83.69 258 LYS A N 1
ATOM 2121 C CA . LYS A 1 258 ? -33.895 -4.525 27.502 1.00 83.69 258 LYS A CA 1
ATOM 2122 C C . LYS A 1 258 ? -32.969 -5.076 26.408 1.00 83.69 258 LYS A C 1
ATOM 2124 O O . LYS A 1 258 ? -31.996 -4.413 26.031 1.00 83.69 258 LYS A O 1
ATOM 2129 N N . PRO A 1 259 ? -33.276 -6.252 25.821 1.00 80.19 259 PRO A N 1
ATOM 2130 C CA . PRO A 1 259 ? -32.443 -6.884 24.790 1.00 80.19 259 PRO A CA 1
ATOM 2131 C C . PRO A 1 259 ? -32.119 -5.998 23.576 1.00 80.19 259 PRO A C 1
ATOM 2133 O O . PRO A 1 259 ? -31.062 -6.140 22.962 1.00 80.19 259 PRO A O 1
ATOM 2136 N N . GLU A 1 260 ? -33.005 -5.067 23.232 1.00 81.62 260 GLU A N 1
ATOM 2137 C CA . GLU A 1 260 ? -32.851 -4.133 22.111 1.00 81.62 260 GLU A CA 1
ATOM 2138 C C . GLU A 1 260 ? -31.733 -3.089 22.307 1.00 81.62 260 GLU A C 1
ATOM 2140 O O . GLU A 1 260 ? -31.071 -2.704 21.336 1.00 81.62 260 GLU A O 1
ATOM 2145 N N . HIS A 1 261 ? -31.417 -2.715 23.553 1.00 80.81 261 HIS A N 1
ATOM 2146 C CA . HIS A 1 261 ? -30.442 -1.658 23.868 1.00 80.81 261 HIS A CA 1
ATOM 2147 C C . HIS A 1 261 ? -29.007 -2.024 23.481 1.00 80.81 261 HIS A C 1
ATOM 2149 O O . HIS A 1 261 ? -28.190 -1.136 23.285 1.00 80.81 261 HIS A O 1
ATOM 2155 N N . PHE A 1 262 ? -28.677 -3.308 23.331 1.00 85.44 262 PHE A N 1
ATOM 2156 C CA . PHE A 1 262 ? -27.311 -3.759 23.014 1.00 85.44 262 PHE A CA 1
ATOM 2157 C C . PHE A 1 262 ? -27.274 -4.750 21.846 1.00 85.44 262 PHE A C 1
ATOM 2159 O O . PHE A 1 262 ? -26.333 -5.526 21.695 1.00 85.44 262 PHE A O 1
ATOM 2166 N N . ARG A 1 263 ? -28.322 -4.766 21.018 1.00 86.62 263 ARG A N 1
ATOM 2167 C CA . ARG A 1 263 ? -28.404 -5.669 19.869 1.00 86.62 263 ARG A CA 1
ATOM 2168 C C . ARG A 1 263 ? -27.446 -5.242 18.752 1.00 86.62 263 ARG A C 1
ATOM 2170 O O . ARG A 1 263 ? -27.739 -4.277 18.054 1.00 86.62 263 ARG A O 1
ATOM 2177 N N . SER A 1 264 ? -26.364 -5.980 18.527 1.00 87.12 264 SER A N 1
ATOM 2178 C CA . SER A 1 264 ? -25.501 -5.762 17.358 1.00 87.12 264 SER A CA 1
ATOM 2179 C C . SER A 1 264 ? -26.303 -5.746 16.048 1.00 87.12 264 SER A C 1
ATOM 2181 O O . SER A 1 264 ? -27.264 -6.521 15.907 1.00 87.12 264 SER A O 1
ATOM 2183 N N . PRO A 1 265 ? -25.929 -4.895 15.074 1.00 91.12 265 PRO A N 1
ATOM 2184 C CA . PRO A 1 265 ? -26.502 -4.957 13.741 1.00 91.12 265 PRO A CA 1
ATOM 2185 C C . PRO A 1 265 ? -26.190 -6.309 13.089 1.00 91.12 265 PRO A C 1
ATOM 2187 O O . PRO A 1 265 ? -25.368 -7.098 13.558 1.00 91.12 265 PRO A O 1
ATOM 2190 N N . SER A 1 266 ? -26.848 -6.583 11.967 1.00 90.44 266 SER A N 1
ATOM 2191 C CA . SER A 1 266 ? -26.527 -7.717 11.102 1.00 90.44 266 SER A CA 1
ATOM 2192 C C . SER A 1 266 ? -25.851 -7.207 9.825 1.00 90.44 266 SER A C 1
ATOM 2194 O O . SER A 1 266 ? -26.558 -6.972 8.840 1.00 90.44 266 SER A O 1
ATOM 2196 N N . PRO A 1 267 ? -24.510 -7.044 9.816 1.00 94.38 267 PRO A N 1
ATOM 2197 C CA . PRO A 1 267 ? -23.802 -6.518 8.660 1.00 94.38 267 PRO A CA 1
ATOM 2198 C C . PRO A 1 267 ? -24.002 -7.388 7.420 1.00 94.38 267 PRO A C 1
ATOM 2200 O O . PRO A 1 267 ? -24.265 -8.599 7.497 1.00 94.38 267 PRO A O 1
ATOM 2203 N N . ARG A 1 268 ? -23.772 -6.792 6.250 1.00 95.50 268 ARG A N 1
ATOM 2204 C CA . ARG A 1 268 ? -23.745 -7.524 4.978 1.00 95.50 268 ARG A CA 1
ATOM 2205 C C . ARG A 1 268 ? -22.728 -8.684 5.016 1.00 95.50 268 ARG A C 1
ATOM 2207 O O . ARG A 1 268 ? -21.736 -8.623 5.748 1.00 95.50 268 ARG A O 1
ATOM 2214 N N . PRO A 1 269 ? -22.921 -9.753 4.211 1.00 94.38 269 PRO A N 1
ATOM 2215 C CA . PRO A 1 269 ? -22.086 -10.960 4.257 1.00 94.38 269 PRO A CA 1
ATOM 2216 C C . PRO A 1 269 ? -20.578 -10.708 4.156 1.00 94.38 269 PRO A C 1
ATOM 2218 O O . PRO A 1 269 ? -19.805 -11.395 4.820 1.00 94.38 269 PRO A O 1
ATOM 2221 N N . PHE A 1 270 ? -20.181 -9.710 3.364 1.00 93.81 270 PHE A N 1
ATOM 2222 C CA . PHE A 1 270 ? -18.792 -9.291 3.211 1.00 93.81 270 PHE A CA 1
ATOM 2223 C C . PHE A 1 270 ? -18.174 -8.808 4.533 1.00 93.81 270 PHE A C 1
ATOM 2225 O O . PHE A 1 270 ? -17.132 -9.320 4.934 1.00 93.81 270 PHE A O 1
ATOM 2232 N N . ILE A 1 271 ? -18.854 -7.921 5.269 1.00 95.88 271 ILE A N 1
ATOM 2233 C CA . ILE A 1 271 ? -18.378 -7.439 6.575 1.00 95.88 271 ILE A CA 1
ATOM 2234 C C . ILE A 1 271 ? -18.323 -8.578 7.592 1.00 95.88 271 ILE A C 1
ATOM 2236 O O . ILE A 1 271 ? -17.310 -8.754 8.256 1.00 95.88 271 ILE A O 1
ATOM 2240 N N . ARG A 1 272 ? -19.324 -9.468 7.620 1.00 94.88 272 ARG A N 1
ATOM 2241 C CA . ARG A 1 272 ? -19.278 -10.666 8.486 1.00 94.88 272 ARG A CA 1
ATOM 2242 C C . ARG A 1 272 ? -18.107 -11.602 8.163 1.00 94.88 272 ARG A C 1
ATOM 2244 O O . ARG A 1 272 ? -17.665 -12.374 9.015 1.00 94.88 272 ARG A O 1
ATOM 2251 N N . ALA A 1 273 ? -17.627 -11.622 6.920 1.00 94.12 273 ALA A N 1
ATOM 2252 C CA . ALA A 1 273 ? -16.436 -12.381 6.552 1.00 94.12 273 ALA A CA 1
ATOM 2253 C C . ALA A 1 273 ? -15.152 -11.703 7.057 1.00 94.12 273 ALA A C 1
ATOM 2255 O O . ALA A 1 273 ? -14.267 -12.401 7.558 1.00 94.12 273 ALA A O 1
ATOM 2256 N N . LEU A 1 274 ? -15.079 -10.372 6.970 1.00 94.56 274 LEU A N 1
ATOM 2257 C CA . LEU A 1 274 ? -13.968 -9.575 7.488 1.00 94.56 274 LEU A CA 1
ATOM 2258 C C . LEU A 1 274 ? -13.890 -9.603 9.018 1.00 94.56 274 LEU A C 1
ATOM 2260 O O . LEU A 1 274 ? -12.808 -9.841 9.544 1.00 94.56 274 LEU A O 1
ATOM 2264 N N . ASP A 1 275 ? -15.016 -9.491 9.724 1.00 94.31 275 ASP A N 1
ATOM 2265 C CA . ASP A 1 275 ? -15.082 -9.599 11.189 1.00 94.31 275 ASP A CA 1
ATOM 2266 C C . ASP A 1 275 ? -14.517 -10.952 11.653 1.00 94.31 275 ASP A C 1
ATOM 2268 O O . ASP A 1 275 ? -13.559 -11.016 12.423 1.00 94.31 275 ASP A O 1
ATOM 2272 N N . ARG A 1 276 ? -14.975 -12.058 11.043 1.00 94.62 276 ARG A N 1
ATOM 2273 C CA . ARG A 1 276 ? -14.434 -13.406 11.310 1.00 94.62 276 ARG A CA 1
ATOM 2274 C C . ARG A 1 276 ? -12.954 -13.551 10.961 1.00 94.62 276 ARG A C 1
ATOM 2276 O O . ARG A 1 276 ? -12.269 -14.424 11.497 1.00 94.62 276 ARG A O 1
ATOM 2283 N N . TRP A 1 277 ? -12.448 -12.803 9.986 1.00 94.19 277 TRP A N 1
ATOM 2284 C CA . TRP A 1 277 ? -11.019 -12.784 9.687 1.00 94.19 277 TRP A CA 1
ATOM 2285 C C . TRP A 1 277 ? -10.245 -12.030 10.773 1.00 94.19 277 TRP A C 1
ATOM 2287 O O . TRP A 1 277 ? -9.270 -12.578 11.294 1.00 94.19 277 TRP A O 1
ATOM 2297 N N . ALA A 1 278 ? -10.704 -10.841 11.157 1.00 92.25 278 ALA A N 1
ATOM 2298 C CA . ALA A 1 278 ? -10.079 -10.004 12.172 1.00 92.25 278 ALA A CA 1
ATOM 2299 C C . ALA A 1 278 ? -10.027 -10.721 13.532 1.00 92.25 278 ALA A C 1
ATOM 2301 O O . ALA A 1 278 ? -8.955 -10.813 14.138 1.00 92.25 278 ALA A O 1
ATOM 2302 N N . ASP A 1 279 ? -11.127 -11.359 13.942 1.00 92.38 279 ASP A N 1
ATOM 2303 C CA . ASP A 1 279 ? -11.201 -12.167 15.163 1.00 92.38 279 ASP A CA 1
ATOM 2304 C C . ASP A 1 279 ? -10.172 -13.294 15.167 1.00 92.38 279 ASP A C 1
ATOM 2306 O O . ASP A 1 279 ? -9.433 -13.472 16.137 1.00 92.38 279 ASP A O 1
ATOM 2310 N N . ARG A 1 280 ? -10.052 -14.033 14.055 1.00 92.81 280 ARG A N 1
ATOM 2311 C CA . ARG A 1 280 ? -9.059 -15.110 13.923 1.00 92.81 280 ARG A CA 1
ATOM 2312 C C . ARG A 1 280 ? -7.634 -14.584 14.050 1.00 92.81 280 ARG A C 1
ATOM 2314 O O . ARG A 1 280 ? -6.799 -15.246 14.667 1.00 92.81 280 ARG A O 1
ATOM 2321 N N . VAL A 1 281 ? -7.336 -13.414 13.484 1.00 88.75 281 VAL A N 1
ATOM 2322 C CA . VAL A 1 281 ? -6.011 -12.780 13.596 1.00 88.75 281 VAL A CA 1
ATOM 2323 C C . VAL A 1 281 ? -5.703 -12.424 15.052 1.00 88.75 281 VAL A C 1
ATOM 2325 O O . VAL A 1 281 ? -4.613 -12.735 15.542 1.00 88.75 281 VAL A O 1
ATOM 2328 N N . VAL A 1 282 ? -6.657 -11.817 15.760 1.00 89.31 282 VAL A N 1
ATOM 2329 C CA . VAL A 1 282 ? -6.492 -11.416 17.165 1.00 89.31 282 VAL A CA 1
ATOM 2330 C C . VAL A 1 282 ? -6.383 -12.637 18.081 1.00 89.31 282 VAL A C 1
ATOM 2332 O O . VAL A 1 282 ? -5.471 -12.696 18.907 1.00 89.31 282 VAL A O 1
ATOM 2335 N N . GLN A 1 283 ? -7.246 -13.640 17.908 1.00 91.12 283 GLN A N 1
ATOM 2336 C CA . GLN A 1 283 ? -7.232 -14.881 18.689 1.00 91.12 283 GLN A CA 1
ATOM 2337 C C . GLN A 1 283 ? -5.922 -15.652 18.517 1.00 91.12 283 GLN A C 1
ATOM 2339 O O . GLN A 1 283 ? -5.304 -16.022 19.513 1.00 91.12 283 GLN A O 1
ATOM 2344 N N . ARG A 1 284 ? -5.442 -15.827 17.275 1.00 88.19 284 ARG A N 1
ATOM 2345 C CA . ARG A 1 284 ? -4.147 -16.477 16.997 1.00 88.19 284 ARG A CA 1
ATOM 2346 C C . ARG A 1 284 ? -3.004 -15.782 17.733 1.00 88.19 284 ARG A C 1
ATOM 2348 O O . ARG A 1 284 ? -2.149 -16.452 18.302 1.00 88.19 284 ARG A O 1
ATOM 2355 N N . ARG A 1 285 ? -3.001 -14.447 17.760 1.00 85.88 285 ARG A N 1
ATOM 2356 C CA . ARG A 1 285 ? -1.968 -13.675 18.460 1.00 85.88 285 ARG A CA 1
ATOM 2357 C C . ARG A 1 285 ? -2.080 -13.791 19.980 1.00 85.88 285 ARG A C 1
ATOM 2359 O O . ARG A 1 285 ? -1.064 -13.962 20.641 1.00 85.88 285 ARG A O 1
ATOM 2366 N N . ARG A 1 286 ? -3.291 -13.708 20.540 1.00 86.62 286 ARG A N 1
ATOM 2367 C CA . ARG A 1 286 ? -3.513 -13.884 21.987 1.00 86.62 286 ARG A CA 1
ATOM 2368 C C . ARG A 1 286 ? -3.078 -15.275 22.447 1.00 86.62 286 ARG A C 1
ATOM 2370 O O . ARG A 1 286 ? -2.416 -15.376 23.470 1.00 86.62 286 ARG A O 1
ATOM 2377 N N . ALA A 1 287 ? -3.369 -16.311 21.660 1.00 87.12 287 ALA A N 1
ATOM 2378 C CA . ALA A 1 287 ? -2.916 -17.672 21.931 1.00 87.12 287 ALA A CA 1
ATOM 2379 C C . ALA A 1 287 ? -1.382 -17.802 21.906 1.00 87.12 287 ALA A C 1
ATOM 2381 O O . ALA A 1 287 ? -0.822 -18.478 22.760 1.00 87.12 287 ALA A O 1
ATOM 2382 N N . GLN A 1 288 ? -0.697 -17.121 20.978 1.00 82.12 288 GLN A N 1
ATOM 2383 C CA . GLN A 1 288 ? 0.773 -17.087 20.941 1.00 82.12 288 GLN A CA 1
ATOM 2384 C C . GLN A 1 288 ? 1.369 -16.449 22.203 1.00 82.12 288 GLN A C 1
ATOM 2386 O O . GLN A 1 288 ? 2.260 -17.035 22.801 1.00 82.12 288 GLN A O 1
ATOM 2391 N N . VAL A 1 289 ? 0.844 -15.297 22.637 1.00 80.12 289 VAL A N 1
ATOM 2392 C CA . VAL A 1 289 ? 1.322 -14.602 23.849 1.00 80.12 289 VAL A CA 1
ATOM 2393 C C . VAL A 1 289 ? 0.994 -15.393 25.121 1.00 80.12 289 VAL A C 1
ATOM 2395 O O . VAL A 1 289 ? 1.815 -15.485 26.024 1.00 80.12 289 VAL A O 1
ATOM 2398 N N . ALA A 1 290 ? -0.189 -16.008 25.201 1.00 79.69 290 ALA A N 1
ATOM 2399 C CA . ALA A 1 290 ? -0.574 -16.832 26.349 1.00 79.69 290 ALA A CA 1
ATOM 2400 C C . ALA A 1 290 ? 0.266 -18.117 26.480 1.00 79.69 290 ALA A C 1
ATOM 2402 O O . ALA A 1 290 ? 0.367 -18.664 27.573 1.00 79.69 290 ALA A O 1
ATOM 2403 N N . ALA A 1 291 ? 0.886 -18.583 25.391 1.00 70.75 291 ALA A N 1
ATOM 2404 C CA . ALA A 1 291 ? 1.803 -19.722 25.394 1.00 70.75 291 ALA A CA 1
ATOM 2405 C C . ALA A 1 291 ? 3.249 -19.356 25.804 1.00 70.75 291 ALA A C 1
ATOM 2407 O O . ALA A 1 291 ? 4.067 -20.253 26.007 1.00 70.75 291 ALA A O 1
ATOM 2408 N N . GLU A 1 292 ? 3.586 -18.067 25.946 1.00 54.75 292 GLU A N 1
ATOM 2409 C CA . GLU A 1 292 ? 4.937 -17.594 26.291 1.00 54.75 292 GLU A CA 1
ATOM 2410 C C . GLU A 1 292 ? 5.363 -17.658 27.784 1.00 54.75 292 GLU A C 1
ATOM 2412 O O . GLU A 1 292 ? 6.578 -17.659 27.999 1.00 54.75 292 GLU A O 1
ATOM 2417 N N . PRO A 1 293 ? 4.510 -17.806 28.833 1.00 52.44 293 PRO A N 1
ATOM 2418 C CA . PRO A 1 293 ? 4.995 -17.772 30.224 1.00 52.44 293 PRO A CA 1
ATOM 2419 C C . PRO A 1 293 ? 5.897 -18.944 30.658 1.00 52.44 293 PRO A C 1
ATOM 2421 O O . PRO A 1 293 ? 6.536 -18.854 31.701 1.00 52.44 293 PRO A O 1
ATOM 2424 N N . SER A 1 294 ? 5.998 -20.032 29.883 1.00 47.31 294 SER A N 1
ATOM 2425 C CA . SER A 1 294 ? 6.889 -21.174 30.190 1.00 47.31 294 SER A CA 1
ATOM 2426 C C . SER A 1 294 ? 8.015 -21.390 29.172 1.00 47.31 294 SER A C 1
ATOM 2428 O O . SER A 1 294 ? 8.804 -22.323 29.309 1.00 47.31 294 SER A O 1
ATOM 2430 N N . ALA A 1 295 ? 8.133 -20.540 28.149 1.00 44.97 295 ALA A N 1
ATOM 2431 C CA . ALA A 1 295 ? 9.016 -20.793 27.007 1.00 44.97 295 ALA A CA 1
ATOM 2432 C C . ALA A 1 295 ? 10.401 -20.122 27.096 1.00 44.97 295 ALA A C 1
ATOM 2434 O O . ALA A 1 295 ? 11.200 -20.262 26.170 1.00 44.97 295 ALA A O 1
ATOM 2435 N N . VAL A 1 296 ? 10.732 -19.443 28.202 1.00 44.09 296 VAL A N 1
ATOM 2436 C CA . VAL A 1 296 ? 12.050 -18.793 28.379 1.00 44.09 296 VAL A CA 1
ATOM 2437 C C . VAL A 1 296 ? 13.192 -19.817 28.523 1.00 44.09 296 VAL A C 1
ATOM 2439 O O . VAL A 1 296 ? 14.337 -19.496 28.226 1.00 44.09 296 VAL A O 1
ATOM 2442 N N . VAL A 1 297 ? 12.900 -21.087 28.836 1.00 43.38 297 VAL A N 1
ATOM 2443 C CA . VAL A 1 297 ? 13.917 -22.163 28.884 1.00 43.38 297 VAL A CA 1
ATOM 2444 C C . VAL A 1 297 ? 14.070 -22.917 27.548 1.00 43.38 297 VAL A C 1
ATOM 2446 O O . VAL A 1 297 ? 15.031 -23.654 27.363 1.00 43.38 297 VAL A O 1
ATOM 2449 N N . THR A 1 298 ? 13.208 -22.684 26.549 1.00 38.72 298 THR A N 1
ATOM 2450 C CA . THR A 1 298 ? 13.244 -23.461 25.288 1.00 38.72 298 THR A CA 1
ATOM 2451 C C . THR A 1 298 ? 13.157 -22.583 24.039 1.00 38.72 298 THR A C 1
ATOM 2453 O O . THR A 1 298 ? 12.538 -22.942 23.037 1.00 38.72 298 THR A O 1
ATOM 2456 N N . ALA A 1 299 ? 13.799 -21.413 24.063 1.00 40.12 299 ALA A N 1
ATOM 2457 C CA . ALA A 1 299 ? 13.902 -20.512 22.914 1.00 40.12 299 ALA A CA 1
ATOM 2458 C C . ALA A 1 299 ? 14.892 -21.039 21.853 1.00 40.12 299 ALA A C 1
ATOM 2460 O O . ALA A 1 299 ? 15.920 -20.433 21.556 1.00 40.12 299 ALA A O 1
ATOM 2461 N N . ALA A 1 300 ? 14.568 -22.187 21.260 1.00 37.69 300 ALA A N 1
ATOM 2462 C CA . ALA A 1 300 ? 15.238 -22.727 20.084 1.00 37.69 300 ALA A CA 1
ATOM 2463 C C . ALA A 1 300 ? 14.288 -23.545 19.187 1.00 37.69 300 ALA A C 1
ATOM 2465 O O . ALA A 1 300 ? 14.709 -24.549 18.634 1.00 37.69 300 ALA A O 1
ATOM 2466 N N . SER A 1 301 ? 13.013 -23.163 19.024 1.00 40.56 301 SER A N 1
ATOM 2467 C CA . SER A 1 301 ? 12.183 -23.602 17.873 1.00 40.56 301 SER A CA 1
ATOM 2468 C C . SER A 1 301 ? 10.775 -22.981 17.848 1.00 40.56 301 SER A C 1
ATOM 2470 O O . SER A 1 301 ? 9.770 -23.681 17.824 1.00 40.56 301 SER A O 1
ATOM 2472 N N . ALA A 1 302 ? 10.649 -21.654 17.779 1.00 36.31 302 ALA A N 1
ATOM 2473 C CA . ALA A 1 302 ? 9.342 -21.051 17.493 1.00 36.31 302 ALA A CA 1
ATOM 2474 C C . ALA A 1 302 ? 9.015 -21.161 15.986 1.00 36.31 302 ALA A C 1
ATOM 2476 O O . ALA A 1 302 ? 9.295 -20.253 15.201 1.00 36.31 302 ALA A O 1
ATOM 2477 N N . GLN A 1 303 ? 8.463 -22.304 15.564 1.00 37.09 303 GLN A N 1
ATOM 2478 C CA . GLN A 1 303 ? 7.813 -22.476 14.260 1.00 37.09 303 GLN A CA 1
ATOM 2479 C C . GLN A 1 303 ? 6.339 -22.052 14.352 1.00 37.09 303 GLN A C 1
ATOM 2481 O O . GLN A 1 303 ? 5.646 -22.338 15.324 1.00 37.09 303 GLN A O 1
ATOM 2486 N N . THR A 1 304 ? 5.861 -21.337 13.334 1.00 35.97 304 THR A N 1
ATOM 2487 C CA . THR A 1 304 ? 4.478 -20.852 13.211 1.00 35.97 304 THR A CA 1
ATOM 2488 C C . THR A 1 304 ? 3.509 -22.035 13.006 1.00 35.97 304 THR A C 1
ATOM 2490 O O . THR A 1 304 ? 3.846 -22.935 12.238 1.00 35.97 304 THR A O 1
ATOM 2493 N N . PRO A 1 305 ? 2.290 -22.051 13.587 1.00 39.19 305 PRO A N 1
ATOM 2494 C CA . PRO A 1 305 ? 1.503 -23.284 13.756 1.00 39.19 305 PRO A CA 1
ATOM 2495 C C . PRO A 1 305 ? 0.743 -23.775 12.508 1.00 39.19 305 PRO A C 1
ATOM 2497 O O . PRO A 1 305 ? -0.064 -24.688 12.616 1.00 39.19 305 PRO A O 1
ATOM 2500 N N . ASP A 1 306 ? 0.946 -23.172 11.333 1.00 39.25 306 ASP A N 1
ATOM 2501 C CA . ASP A 1 306 ? 0.112 -23.421 10.136 1.00 39.25 306 ASP A CA 1
ATOM 2502 C C . ASP A 1 306 ? 0.930 -23.875 8.915 1.00 39.25 306 ASP A C 1
ATOM 2504 O O . ASP A 1 306 ? 0.478 -23.791 7.775 1.00 39.25 306 ASP A O 1
ATOM 2508 N N . ARG A 1 307 ? 2.184 -24.299 9.111 1.00 58.41 307 ARG A N 1
ATOM 2509 C CA . ARG A 1 307 ? 3.038 -24.735 8.000 1.00 58.41 307 ARG A CA 1
ATOM 2510 C C . ARG A 1 307 ? 3.682 -26.068 8.302 1.00 58.41 307 ARG A C 1
ATOM 2512 O O . ARG A 1 307 ? 4.512 -26.181 9.197 1.00 58.41 307 ARG A O 1
ATOM 2519 N N . ARG A 1 308 ? 3.329 -27.062 7.489 1.00 69.19 308 ARG A N 1
ATOM 2520 C CA . ARG A 1 308 ? 4.088 -28.302 7.389 1.00 69.19 308 ARG A CA 1
ATOM 2521 C C . ARG A 1 308 ? 5.535 -27.931 7.021 1.00 69.19 308 ARG A C 1
ATOM 2523 O O . ARG A 1 308 ? 5.728 -27.288 5.989 1.00 69.19 308 ARG A O 1
ATOM 2530 N N . PRO A 1 309 ? 6.543 -28.291 7.828 1.00 71.50 309 PRO A N 1
ATOM 2531 C CA . PRO A 1 309 ? 7.930 -28.104 7.428 1.00 71.50 309 PRO A CA 1
ATOM 2532 C C . PRO A 1 309 ? 8.202 -28.904 6.148 1.00 71.50 309 PRO A C 1
ATOM 2534 O O . PRO A 1 309 ? 7.712 -30.028 6.005 1.00 71.50 309 PRO A O 1
ATOM 2537 N N . TYR A 1 310 ? 8.962 -28.320 5.216 1.00 81.44 310 TYR A N 1
ATOM 2538 C CA . TYR A 1 310 ? 9.306 -28.996 3.967 1.00 81.44 310 TYR A CA 1
ATOM 2539 C C . TYR A 1 310 ? 10.000 -30.325 4.255 1.00 81.44 310 TYR A C 1
ATOM 2541 O O . TYR A 1 310 ? 10.896 -30.425 5.099 1.00 81.44 310 TYR A O 1
ATOM 2549 N N . THR A 1 311 ? 9.579 -31.365 3.544 1.00 87.38 311 THR A N 1
ATOM 2550 C CA . THR A 1 311 ? 10.261 -32.657 3.588 1.00 87.38 311 THR A CA 1
ATOM 2551 C C . THR A 1 311 ? 11.651 -32.547 2.965 1.00 87.38 311 THR A C 1
ATOM 2553 O O . THR A 1 311 ? 11.906 -31.669 2.143 1.00 87.38 311 THR A O 1
ATOM 2556 N N . ARG A 1 312 ? 12.557 -33.482 3.290 1.00 87.19 312 ARG A N 1
ATOM 2557 C CA . ARG A 1 312 ? 13.887 -33.533 2.650 1.00 87.19 312 ARG A CA 1
ATOM 2558 C C . ARG A 1 312 ? 13.793 -33.561 1.122 1.00 87.19 312 ARG A C 1
ATOM 2560 O O . ARG A 1 312 ? 14.570 -32.888 0.464 1.00 87.19 312 ARG A O 1
ATOM 2567 N N . GLY A 1 313 ? 12.827 -34.301 0.573 1.00 88.62 313 GLY A N 1
ATOM 2568 C CA . GLY A 1 313 ? 12.599 -34.349 -0.873 1.00 88.62 313 GLY A CA 1
ATOM 2569 C C . GLY A 1 313 ? 12.158 -33.006 -1.461 1.00 88.62 313 GLY A C 1
ATOM 2570 O O . GLY A 1 313 ? 12.598 -32.655 -2.548 1.00 88.62 313 GLY A O 1
ATOM 2571 N N . GLU A 1 314 ? 11.327 -32.239 -0.750 1.00 89.19 314 GLU A N 1
ATOM 2572 C CA . GLU A 1 314 ? 10.921 -30.892 -1.177 1.00 89.19 314 GLU A CA 1
ATOM 2573 C C . GLU A 1 314 ? 12.090 -29.904 -1.104 1.00 89.19 314 GLU A C 1
ATOM 2575 O O . GLU A 1 314 ? 12.289 -29.146 -2.045 1.00 89.19 314 GLU A O 1
ATOM 2580 N N . GLU A 1 315 ? 12.915 -29.959 -0.053 1.00 90.12 315 GLU A N 1
ATOM 2581 C CA . GLU A 1 315 ? 14.132 -29.136 0.043 1.00 90.12 315 GLU A CA 1
ATOM 2582 C C . GLU A 1 315 ? 15.142 -29.467 -1.065 1.00 90.12 315 GLU A C 1
ATOM 2584 O O . GLU A 1 315 ? 15.699 -28.555 -1.668 1.00 90.12 315 GLU A O 1
ATOM 2589 N N . ILE A 1 316 ? 15.327 -30.751 -1.399 1.00 91.56 316 ILE A N 1
ATOM 2590 C CA . ILE A 1 316 ? 16.172 -31.172 -2.528 1.00 91.56 316 ILE A CA 1
ATOM 2591 C C . ILE A 1 316 ? 15.612 -30.637 -3.849 1.00 91.56 316 ILE A C 1
ATOM 2593 O O . ILE A 1 316 ? 16.369 -30.097 -4.648 1.00 91.56 316 ILE A O 1
ATOM 2597 N N . ALA A 1 317 ? 14.301 -30.735 -4.082 1.00 92.94 317 ALA A N 1
ATOM 2598 C CA . ALA A 1 317 ? 13.686 -30.199 -5.297 1.00 92.94 317 ALA A CA 1
ATOM 2599 C C . ALA A 1 317 ? 13.869 -28.674 -5.410 1.00 92.94 317 ALA A C 1
ATOM 2601 O O . ALA A 1 317 ? 14.217 -28.169 -6.478 1.00 92.94 317 ALA A O 1
ATOM 2602 N N . ASN A 1 318 ? 13.699 -27.943 -4.306 1.00 93.81 318 ASN A N 1
ATOM 2603 C CA . ASN A 1 318 ? 13.928 -26.498 -4.258 1.00 93.81 318 ASN A CA 1
ATOM 2604 C C . ASN A 1 318 ? 15.401 -26.143 -4.527 1.00 93.81 318 ASN A C 1
ATOM 2606 O O . ASN A 1 318 ? 15.684 -25.219 -5.286 1.00 93.81 318 ASN A O 1
ATOM 2610 N N . TRP A 1 319 ? 16.332 -26.902 -3.941 1.00 94.50 319 TRP A N 1
ATOM 2611 C CA . TRP A 1 319 ? 17.770 -26.737 -4.143 1.00 94.50 319 TRP A CA 1
ATOM 2612 C C . TRP A 1 319 ? 18.190 -27.023 -5.590 1.00 94.50 319 TRP A C 1
ATOM 2614 O O . TRP A 1 319 ? 18.912 -26.223 -6.174 1.00 94.50 319 TRP A O 1
ATOM 2624 N N . ILE A 1 320 ? 17.708 -28.116 -6.196 1.00 94.94 320 ILE A N 1
ATOM 2625 C CA . ILE A 1 320 ? 18.021 -28.478 -7.589 1.00 94.94 320 ILE A CA 1
ATOM 2626 C C . ILE A 1 320 ? 17.479 -27.424 -8.554 1.00 94.94 320 ILE A C 1
ATOM 2628 O O . ILE A 1 320 ? 18.214 -26.956 -9.418 1.00 94.94 320 ILE A O 1
ATOM 2632 N N . THR A 1 321 ? 16.207 -27.039 -8.412 1.00 95.38 321 THR A N 1
ATOM 2633 C CA . THR A 1 321 ? 15.570 -26.070 -9.321 1.00 95.38 321 THR A CA 1
ATOM 2634 C C . THR A 1 321 ? 16.331 -24.746 -9.341 1.00 95.38 321 THR A C 1
ATOM 2636 O O . THR A 1 321 ? 16.750 -24.295 -10.405 1.00 95.38 321 THR A O 1
ATOM 2639 N N . HIS A 1 322 ? 16.608 -24.149 -8.183 1.00 95.00 322 HIS A N 1
ATOM 2640 C CA . HIS A 1 322 ? 17.370 -22.899 -8.136 1.00 95.00 322 HIS A CA 1
ATOM 2641 C C . HIS A 1 322 ? 18.875 -23.081 -8.368 1.00 95.00 322 HIS A C 1
ATOM 2643 O O . HIS A 1 322 ? 19.504 -22.157 -8.875 1.00 95.00 322 HIS A O 1
ATOM 2649 N N . GLY A 1 323 ? 19.436 -24.268 -8.126 1.00 96.19 323 GLY A N 1
ATOM 2650 C CA . GLY A 1 323 ? 20.801 -24.614 -8.524 1.00 96.19 323 GLY A CA 1
ATOM 2651 C C . GLY A 1 323 ? 20.988 -24.628 -10.047 1.00 96.19 323 GLY A C 1
ATOM 2652 O O . GLY A 1 323 ? 21.999 -24.135 -10.546 1.00 96.19 323 GLY A O 1
ATOM 2653 N N . ILE A 1 324 ? 19.988 -25.102 -10.802 1.00 95.62 324 ILE A N 1
ATOM 2654 C CA . ILE A 1 324 ? 19.953 -24.972 -12.270 1.00 95.62 324 ILE A CA 1
ATOM 2655 C C . ILE A 1 324 ? 19.895 -23.492 -12.662 1.00 95.62 324 ILE A C 1
ATOM 2657 O O . ILE A 1 324 ? 20.656 -23.058 -13.525 1.00 95.62 324 ILE A O 1
ATOM 2661 N N . GLY A 1 325 ? 19.048 -22.706 -11.991 1.00 97.44 325 GLY A N 1
ATOM 2662 C CA . GLY A 1 325 ? 18.989 -21.253 -12.173 1.00 97.44 325 GLY A CA 1
ATOM 2663 C C . GLY A 1 325 ? 20.320 -20.556 -11.908 1.00 97.44 325 GLY A C 1
ATOM 2664 O O . GLY A 1 325 ? 20.717 -19.684 -12.674 1.00 97.44 325 GLY A O 1
ATOM 2665 N N . LEU A 1 326 ? 21.051 -20.987 -10.879 1.00 98.25 326 LEU A N 1
ATOM 2666 C CA . LEU A 1 326 ? 22.368 -20.465 -10.534 1.00 98.25 326 LEU A CA 1
ATOM 2667 C C . LEU A 1 326 ? 23.364 -20.718 -11.668 1.00 98.25 326 LEU A C 1
ATOM 2669 O O . LEU A 1 326 ? 23.966 -19.769 -12.167 1.00 98.25 326 LEU A O 1
ATOM 2673 N N . ALA A 1 327 ? 23.482 -21.962 -12.135 1.00 97.69 327 ALA A N 1
ATOM 2674 C CA . ALA A 1 327 ? 24.353 -22.294 -13.261 1.00 97.69 327 ALA A CA 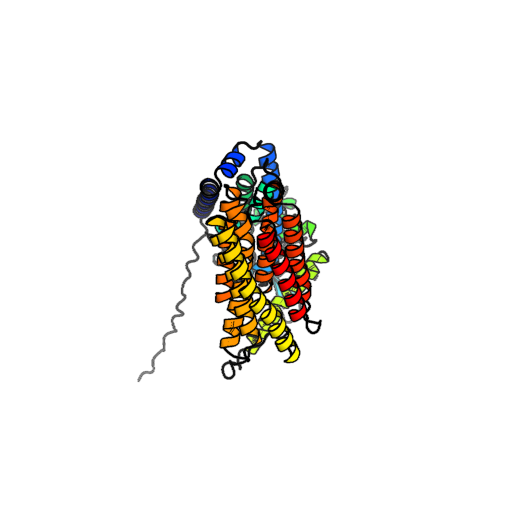1
ATOM 2675 C C . ALA A 1 327 ? 23.975 -21.507 -14.531 1.00 97.69 327 ALA A C 1
ATOM 2677 O O . ALA A 1 327 ? 24.842 -20.911 -15.173 1.00 97.69 327 ALA A O 1
ATOM 2678 N N . ALA A 1 328 ? 22.679 -21.431 -14.847 1.00 97.44 328 ALA A N 1
ATOM 2679 C CA . ALA A 1 328 ? 22.173 -20.664 -15.981 1.00 97.44 328 ALA A CA 1
ATOM 2680 C C . ALA A 1 328 ? 22.450 -19.159 -15.842 1.00 97.44 328 ALA A C 1
ATOM 2682 O O . ALA A 1 328 ? 22.776 -18.512 -16.830 1.00 97.44 328 ALA A O 1
ATOM 2683 N N . SER A 1 329 ? 22.374 -18.596 -14.633 1.00 97.75 329 SER A N 1
ATOM 2684 C CA . SER A 1 329 ? 22.642 -17.175 -14.383 1.00 97.75 329 SER A CA 1
ATOM 2685 C C . SER A 1 329 ? 24.118 -16.804 -14.527 1.00 97.75 329 SER A C 1
ATOM 2687 O O . SER A 1 329 ? 24.406 -15.703 -14.982 1.00 97.75 329 SER A O 1
ATOM 2689 N N . ILE A 1 330 ? 25.047 -17.719 -14.218 1.00 98.44 330 ILE A N 1
ATOM 2690 C CA . ILE A 1 330 ? 26.485 -17.514 -14.456 1.00 98.44 330 ILE A CA 1
ATOM 2691 C C . ILE A 1 330 ? 26.738 -17.399 -15.960 1.00 98.44 330 ILE A C 1
ATOM 2693 O O . ILE A 1 330 ? 27.274 -16.393 -16.418 1.00 98.44 330 ILE A O 1
ATOM 2697 N N . VAL A 1 331 ? 26.279 -18.391 -16.733 1.00 97.81 331 VAL A N 1
ATOM 2698 C CA . VAL A 1 331 ? 26.384 -18.376 -18.202 1.00 97.81 331 VAL A CA 1
ATOM 2699 C C . VAL A 1 331 ? 25.671 -17.151 -18.772 1.00 97.81 331 VAL A C 1
ATOM 2701 O O . VAL A 1 331 ? 26.214 -16.441 -19.617 1.00 97.81 331 VAL A O 1
ATOM 2704 N N . GLY A 1 332 ? 24.472 -16.870 -18.266 1.00 97.44 332 GLY A N 1
ATOM 2705 C CA . GLY A 1 332 ? 23.637 -15.772 -18.711 1.00 97.44 332 GLY A CA 1
ATOM 2706 C C . GLY A 1 332 ? 24.295 -14.410 -18.508 1.00 97.44 332 GLY A C 1
ATOM 2707 O O . GLY A 1 332 ? 24.331 -13.616 -19.447 1.00 97.44 332 GLY A O 1
ATOM 2708 N N . LEU A 1 333 ? 24.850 -14.154 -17.319 1.00 98.38 333 LEU A N 1
ATOM 2709 C CA . LEU A 1 333 ? 25.595 -12.935 -16.999 1.00 98.38 333 LEU A CA 1
ATOM 2710 C C . LEU A 1 333 ? 26.818 -12.780 -17.908 1.00 98.38 333 LEU A C 1
ATOM 2712 O O . LEU A 1 333 ? 27.028 -11.698 -18.451 1.00 98.38 333 LEU A O 1
ATOM 2716 N N . THR A 1 334 ? 27.593 -13.849 -18.118 1.00 98.00 334 THR A N 1
ATOM 2717 C CA . THR A 1 334 ? 28.747 -13.814 -19.026 1.00 98.00 334 THR A CA 1
ATOM 2718 C C . THR A 1 334 ? 28.326 -13.435 -20.444 1.00 98.00 334 THR A C 1
ATOM 2720 O O . THR A 1 334 ? 28.911 -12.523 -21.023 1.00 98.00 334 THR A O 1
ATOM 2723 N N . LEU A 1 335 ? 27.287 -14.074 -20.990 1.00 97.75 335 LEU A N 1
ATOM 2724 C CA . LEU A 1 335 ? 26.781 -13.767 -22.330 1.00 97.75 335 LEU A CA 1
ATOM 2725 C C . LEU A 1 335 ? 26.244 -12.338 -22.431 1.00 97.75 335 LEU A C 1
ATOM 2727 O O . LEU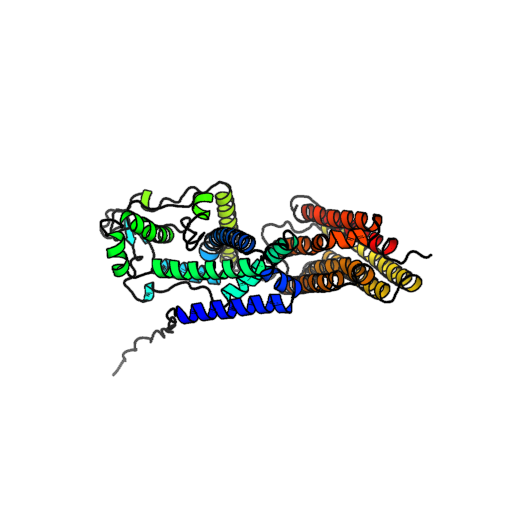 A 1 335 ? 26.551 -11.639 -23.391 1.00 97.75 335 LEU A O 1
ATOM 2731 N N . LEU A 1 336 ? 25.499 -11.870 -21.428 1.00 98.25 336 LEU A N 1
ATOM 2732 C CA . LEU A 1 336 ? 24.995 -10.499 -21.387 1.00 98.25 336 LEU A CA 1
ATOM 2733 C C . LEU A 1 336 ? 26.134 -9.474 -21.423 1.00 98.25 336 LEU A C 1
ATOM 2735 O O . LEU A 1 336 ? 26.061 -8.521 -22.198 1.00 98.25 336 LEU A O 1
ATOM 2739 N N . ILE A 1 337 ? 27.198 -9.676 -20.638 1.00 98.19 337 ILE A N 1
ATOM 2740 C CA . ILE A 1 337 ? 28.381 -8.801 -20.635 1.00 98.19 337 ILE A CA 1
ATOM 2741 C C . ILE A 1 337 ? 29.095 -8.854 -21.986 1.00 98.19 337 ILE A C 1
ATOM 2743 O O . ILE A 1 337 ? 29.377 -7.807 -22.565 1.00 98.19 337 ILE A O 1
ATOM 2747 N N . VAL A 1 338 ? 29.372 -10.049 -22.511 1.00 97.94 338 VAL A N 1
ATOM 2748 C CA . VAL A 1 338 ? 30.098 -10.213 -23.779 1.00 97.94 338 VAL A CA 1
ATOM 2749 C C . VAL A 1 338 ? 29.317 -9.587 -24.935 1.00 97.94 338 VAL A C 1
ATOM 2751 O O . VAL A 1 338 ? 29.854 -8.737 -25.639 1.00 97.94 338 VAL A O 1
ATOM 2754 N N . CYS A 1 339 ? 28.041 -9.932 -25.106 1.00 96.75 339 CYS A N 1
ATOM 2755 C CA . CYS A 1 339 ? 27.228 -9.415 -26.205 1.00 96.75 339 CYS A CA 1
ATOM 2756 C C . CYS A 1 339 ? 27.006 -7.900 -26.097 1.00 96.75 339 CYS A C 1
ATOM 2758 O O . CYS A 1 339 ? 27.114 -7.200 -27.100 1.00 96.75 339 CYS A O 1
ATOM 2760 N N . SER A 1 340 ? 26.759 -7.364 -24.898 1.00 97.25 340 SER A N 1
ATOM 2761 C CA . SER A 1 340 ? 26.637 -5.908 -24.721 1.00 97.25 340 SER A CA 1
ATOM 2762 C C . SER A 1 340 ? 27.954 -5.161 -24.936 1.00 97.25 340 SER A C 1
ATOM 2764 O O . SER A 1 340 ? 27.917 -4.015 -25.376 1.00 97.25 340 SER A O 1
ATOM 2766 N N . SER A 1 341 ? 29.102 -5.79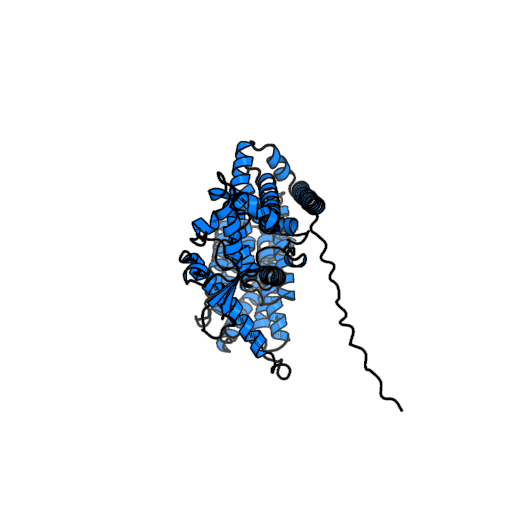7 -24.686 1.00 96.94 341 SER A N 1
ATOM 2767 C CA . SER A 1 341 ? 30.422 -5.207 -24.948 1.00 96.94 341 SER A CA 1
ATOM 2768 C C . SER A 1 341 ? 30.785 -5.223 -26.433 1.00 96.94 341 SER A C 1
ATOM 2770 O O . SER A 1 341 ? 31.454 -4.310 -26.902 1.00 96.94 341 SER A O 1
ATOM 2772 N N . LEU A 1 342 ? 30.351 -6.252 -27.168 1.00 96.25 342 LEU A N 1
ATOM 2773 C CA . LEU A 1 342 ? 30.613 -6.391 -28.603 1.00 96.25 342 LEU A CA 1
ATOM 2774 C C . LEU A 1 342 ? 29.667 -5.549 -29.466 1.00 96.25 342 LEU A C 1
ATOM 2776 O O . LEU A 1 342 ? 30.105 -4.978 -30.460 1.00 96.25 342 LEU A O 1
ATOM 2780 N N . TYR A 1 343 ? 28.384 -5.491 -29.105 1.00 95.56 343 TYR A N 1
ATOM 2781 C CA . TYR A 1 343 ? 27.332 -4.926 -29.961 1.00 95.56 343 TYR A CA 1
ATOM 2782 C C . TYR A 1 343 ? 26.626 -3.708 -29.357 1.00 95.56 343 TYR A C 1
ATOM 2784 O O . TYR A 1 343 ? 25.889 -3.015 -30.053 1.00 95.56 343 TYR A O 1
ATOM 2792 N N . GLY A 1 344 ? 26.799 -3.459 -28.059 1.00 94.56 344 GLY A N 1
ATOM 2793 C CA . GLY A 1 344 ? 26.080 -2.423 -27.326 1.00 94.56 344 GLY A CA 1
ATOM 2794 C C . GLY A 1 344 ? 26.901 -1.164 -27.051 1.00 94.56 344 GLY A C 1
ATOM 2795 O O . GLY A 1 344 ? 27.972 -0.918 -27.595 1.00 94.56 344 GLY A O 1
ATOM 2796 N N . THR A 1 345 ? 26.366 -0.344 -26.151 1.00 95.81 345 THR A N 1
ATOM 2797 C CA . THR A 1 345 ? 27.035 0.844 -25.595 1.00 95.81 345 THR A CA 1
ATOM 2798 C C . THR A 1 345 ? 27.339 0.632 -24.113 1.00 95.81 345 THR A C 1
ATOM 2800 O O . THR A 1 345 ? 26.847 -0.322 -23.509 1.00 95.81 345 THR A O 1
ATOM 2803 N N . ALA A 1 346 ? 28.058 1.561 -23.473 1.00 96.25 346 ALA A N 1
ATOM 2804 C CA . ALA A 1 346 ? 28.295 1.518 -22.023 1.00 96.25 346 ALA A CA 1
ATOM 2805 C C . ALA A 1 346 ? 26.997 1.358 -21.200 1.00 96.25 346 ALA A C 1
ATOM 2807 O O . ALA A 1 346 ? 26.986 0.662 -20.188 1.00 96.25 346 ALA A O 1
ATOM 2808 N N . TRP A 1 347 ? 25.883 1.933 -21.669 1.00 96.12 347 TRP A N 1
ATOM 2809 C CA . TRP A 1 347 ? 24.570 1.767 -21.039 1.00 96.12 347 TRP A CA 1
ATOM 2810 C C . TRP A 1 347 ? 24.062 0.328 -21.094 1.00 96.12 347 TRP A C 1
ATOM 2812 O O . TRP A 1 347 ? 23.513 -0.158 -20.107 1.00 96.12 347 TRP A O 1
ATOM 2822 N N . HIS A 1 348 ? 24.282 -0.370 -22.208 1.00 97.75 348 HIS A N 1
ATOM 2823 C CA . HIS A 1 348 ? 23.938 -1.785 -22.336 1.00 97.75 348 HIS A CA 1
ATOM 2824 C C . HIS A 1 348 ? 24.805 -2.618 -21.395 1.00 97.75 348 HIS A C 1
ATOM 2826 O O . HIS A 1 348 ? 24.264 -3.383 -20.608 1.00 97.75 348 HIS A O 1
ATOM 2832 N N . VAL A 1 349 ? 26.124 -2.395 -21.391 1.00 98.00 349 VAL A N 1
ATOM 2833 C CA . VAL A 1 349 ? 27.056 -3.129 -20.520 1.00 98.00 349 VAL A CA 1
ATOM 2834 C C . VAL A 1 349 ? 26.669 -2.986 -19.052 1.00 98.00 349 VAL A C 1
ATOM 2836 O O . VAL A 1 349 ? 26.474 -3.988 -18.366 1.00 98.00 349 VAL A O 1
ATOM 2839 N N . VAL A 1 350 ? 26.495 -1.754 -18.566 1.00 98.12 350 VAL A N 1
ATOM 2840 C CA . VAL A 1 350 ? 26.147 -1.501 -17.161 1.00 98.12 350 VAL A CA 1
ATOM 2841 C C . VAL A 1 350 ? 24.785 -2.100 -16.822 1.00 98.12 350 VAL A C 1
ATOM 2843 O O . VAL A 1 350 ? 24.667 -2.849 -15.853 1.00 98.12 350 VAL A O 1
ATOM 2846 N N . SER A 1 351 ? 23.755 -1.813 -17.618 1.00 97.94 351 SER A N 1
ATOM 2847 C CA . SER A 1 351 ? 22.391 -2.240 -17.296 1.00 97.94 351 SER A CA 1
ATOM 2848 C C . SER A 1 351 ? 22.207 -3.759 -17.370 1.00 97.94 351 SER A C 1
ATOM 2850 O O . SER A 1 351 ? 21.562 -4.345 -16.497 1.00 97.94 351 SER A O 1
ATOM 2852 N N . PHE A 1 352 ? 22.828 -4.417 -18.350 1.00 98.31 352 PHE A N 1
ATOM 2853 C CA . PHE A 1 352 ? 22.782 -5.868 -18.510 1.00 98.31 352 PHE A CA 1
ATOM 2854 C C . PHE A 1 352 ? 23.580 -6.566 -17.405 1.00 98.31 352 PHE A C 1
ATOM 2856 O O . PHE A 1 352 ? 23.138 -7.591 -16.887 1.00 98.31 352 PHE A O 1
ATOM 2863 N N . THR A 1 353 ? 24.714 -5.987 -16.991 1.00 98.62 353 THR A N 1
ATOM 2864 C CA . THR A 1 353 ? 25.498 -6.481 -15.849 1.00 98.62 353 THR A CA 1
ATOM 2865 C C . THR A 1 353 ? 24.691 -6.404 -14.560 1.00 98.62 353 THR A C 1
ATOM 2867 O O . THR A 1 353 ? 24.629 -7.386 -13.826 1.00 98.62 353 THR A O 1
ATOM 2870 N N . VAL A 1 354 ? 24.026 -5.274 -14.292 1.00 98.69 354 VAL A N 1
ATOM 2871 C CA . VAL A 1 354 ? 23.163 -5.115 -13.110 1.00 98.69 354 VAL A CA 1
ATOM 2872 C C . VAL A 1 354 ? 22.073 -6.185 -13.097 1.00 98.69 354 VAL A C 1
ATOM 2874 O O . VAL A 1 354 ? 21.919 -6.890 -12.101 1.00 98.69 354 VAL A O 1
ATOM 2877 N N . PHE A 1 355 ? 21.368 -6.371 -14.214 1.00 98.69 355 PHE A N 1
ATOM 2878 C CA . PHE A 1 355 ? 20.348 -7.410 -14.325 1.00 98.69 355 PHE A CA 1
ATOM 2879 C C . PHE A 1 355 ? 20.920 -8.819 -14.088 1.00 98.69 355 PHE A C 1
ATOM 2881 O O . PHE A 1 355 ? 20.420 -9.548 -13.228 1.00 98.69 355 PHE A O 1
ATOM 2888 N N . GLY A 1 356 ? 22.004 -9.189 -14.772 1.00 98.50 356 GLY A N 1
ATOM 2889 C CA . GLY A 1 356 ? 22.629 -10.503 -14.612 1.00 98.50 356 GLY A CA 1
ATOM 2890 C C . GLY A 1 356 ? 23.167 -10.755 -13.196 1.00 98.50 356 GLY A C 1
ATOM 2891 O O . GLY A 1 356 ? 23.022 -11.859 -12.675 1.00 98.50 356 GLY A O 1
ATOM 2892 N N . LEU A 1 357 ? 23.709 -9.734 -12.522 1.00 98.62 357 LEU A N 1
ATOM 2893 C CA . LEU A 1 357 ? 24.142 -9.836 -11.125 1.00 98.62 357 LEU A CA 1
ATOM 2894 C C . LEU A 1 357 ? 22.962 -10.052 -10.176 1.00 98.62 357 LEU A C 1
ATOM 2896 O O . LEU A 1 357 ? 23.080 -10.830 -9.233 1.00 98.62 357 LEU A O 1
ATOM 2900 N N . THR A 1 358 ? 21.815 -9.414 -10.421 1.00 98.62 358 THR A N 1
ATOM 2901 C CA . THR A 1 358 ? 20.620 -9.648 -9.595 1.00 98.62 358 THR A CA 1
ATOM 2902 C C . THR A 1 358 ? 20.041 -11.055 -9.781 1.00 98.62 358 THR A C 1
ATOM 2904 O O . THR A 1 358 ? 19.625 -11.662 -8.794 1.00 98.62 358 THR A O 1
ATOM 2907 N N . LEU A 1 359 ? 20.095 -11.620 -10.998 1.00 98.19 359 LEU A N 1
ATOM 2908 C CA . LEU A 1 359 ? 19.774 -13.034 -11.247 1.00 98.19 359 LEU A CA 1
ATOM 2909 C C . LEU A 1 359 ? 20.719 -13.948 -10.462 1.00 98.19 359 LEU A C 1
ATOM 2911 O O . LEU A 1 359 ? 20.263 -14.814 -9.714 1.00 98.19 359 LEU A O 1
ATOM 2915 N N . LEU A 1 360 ? 22.029 -13.719 -10.595 1.00 98.44 360 LEU A N 1
ATOM 2916 C CA . LEU A 1 360 ? 23.052 -14.495 -9.901 1.00 98.44 360 LEU A CA 1
ATOM 2917 C C . LEU A 1 360 ? 22.854 -14.449 -8.382 1.00 98.44 360 LEU A C 1
ATOM 2919 O O . LEU A 1 360 ? 22.908 -15.484 -7.717 1.00 98.44 360 LEU A O 1
ATOM 2923 N N . LEU A 1 361 ? 22.574 -13.265 -7.835 1.00 98.25 361 LEU A N 1
ATOM 2924 C CA . LEU A 1 361 ? 22.332 -13.060 -6.411 1.00 98.25 361 LEU A CA 1
ATOM 2925 C C . LEU A 1 361 ? 21.089 -13.814 -5.923 1.00 98.25 361 LEU A C 1
ATOM 2927 O O . LEU A 1 361 ? 21.180 -14.499 -4.904 1.00 98.25 361 LEU A O 1
ATOM 2931 N N . LEU A 1 362 ? 19.961 -13.729 -6.642 1.00 98.25 362 LEU A N 1
ATOM 2932 C CA . LEU A 1 362 ? 18.737 -14.458 -6.293 1.00 98.25 362 LEU A CA 1
ATOM 2933 C C . LEU A 1 362 ? 18.999 -15.963 -6.242 1.00 98.25 362 LEU A C 1
ATOM 2935 O O . LEU A 1 362 ? 18.758 -16.600 -5.216 1.00 98.25 362 LEU A O 1
ATOM 2939 N N . TYR A 1 363 ? 19.515 -16.534 -7.332 1.00 98.12 363 TYR A N 1
ATOM 2940 C CA . TYR A 1 363 ? 19.703 -17.979 -7.410 1.00 98.12 363 TYR A CA 1
ATOM 2941 C C . TYR A 1 363 ? 20.777 -18.476 -6.442 1.00 98.12 363 TYR A C 1
ATOM 2943 O O . TYR A 1 363 ? 20.625 -19.560 -5.878 1.00 98.12 363 TYR A O 1
ATOM 2951 N N . THR A 1 364 ? 21.809 -17.676 -6.162 1.00 98.19 364 THR A N 1
ATOM 2952 C CA . THR A 1 364 ? 22.800 -17.990 -5.122 1.00 98.19 364 THR A CA 1
ATOM 2953 C C . THR A 1 364 ? 22.153 -18.017 -3.740 1.00 98.19 364 THR A C 1
ATOM 2955 O O . THR A 1 364 ? 22.256 -19.023 -3.036 1.00 98.19 364 THR A O 1
ATOM 2958 N N . ALA A 1 365 ? 21.462 -16.941 -3.348 1.00 96.62 365 ALA A N 1
ATOM 2959 C CA . ALA A 1 365 ? 20.838 -16.832 -2.031 1.00 96.62 365 ALA A CA 1
ATOM 2960 C C . ALA A 1 365 ? 19.838 -17.970 -1.791 1.00 96.62 365 ALA A C 1
ATOM 2962 O O . ALA A 1 365 ? 19.850 -18.596 -0.728 1.00 96.62 365 ALA A O 1
ATOM 2963 N N . SER A 1 366 ? 19.047 -18.298 -2.809 1.00 95.88 366 SER A N 1
ATOM 2964 C CA . SER A 1 366 ? 18.039 -19.345 -2.731 1.00 95.88 366 SER A CA 1
ATOM 2965 C C . SER A 1 366 ? 18.620 -20.755 -2.688 1.00 95.88 366 SER A C 1
ATOM 2967 O O . SER A 1 366 ? 18.223 -21.576 -1.857 1.00 95.88 366 SER A O 1
ATOM 2969 N N . THR A 1 367 ? 19.626 -21.032 -3.523 1.00 96.38 367 THR A N 1
ATOM 2970 C CA . THR A 1 367 ? 20.334 -22.320 -3.511 1.00 96.38 367 THR A CA 1
ATOM 2971 C C . THR A 1 367 ? 21.001 -22.542 -2.157 1.00 96.38 367 THR A C 1
ATOM 2973 O O . THR A 1 367 ? 20.865 -23.611 -1.563 1.00 96.38 367 THR A O 1
ATOM 2976 N N . LEU A 1 368 ? 21.661 -21.523 -1.599 1.00 95.31 368 LEU A N 1
ATOM 2977 C CA . LEU A 1 368 ? 22.248 -21.615 -0.262 1.00 95.31 368 LEU A CA 1
ATOM 2978 C C . LEU A 1 368 ? 21.175 -21.826 0.812 1.00 95.31 368 LEU A C 1
ATOM 2980 O O . LEU A 1 368 ? 21.342 -22.681 1.681 1.00 95.31 368 LEU A O 1
ATOM 2984 N N . TYR A 1 369 ? 20.060 -21.096 0.748 1.00 93.00 369 TYR A N 1
ATOM 2985 C CA . TYR A 1 369 ? 18.958 -21.220 1.701 1.00 93.00 369 TYR A CA 1
ATOM 2986 C C . TYR A 1 369 ? 18.376 -22.644 1.756 1.00 93.00 369 TYR A C 1
ATOM 2988 O O . TYR A 1 369 ? 18.216 -23.200 2.851 1.00 93.00 369 TYR A O 1
ATOM 2996 N N . HIS A 1 370 ? 18.103 -23.250 0.599 1.00 92.19 370 HIS A N 1
ATOM 2997 C CA . HIS A 1 370 ? 17.552 -24.605 0.514 1.00 92.19 370 HIS A CA 1
ATOM 2998 C C . HIS A 1 370 ? 18.594 -25.704 0.752 1.00 92.19 370 HIS A C 1
ATOM 3000 O O . HIS A 1 370 ? 18.251 -26.776 1.250 1.00 92.19 370 HIS A O 1
ATOM 3006 N N . GLY A 1 371 ? 19.872 -25.426 0.480 1.00 89.19 371 GLY A N 1
ATOM 3007 C CA . GLY A 1 371 ? 20.978 -26.344 0.758 1.00 89.19 371 GLY A CA 1
ATOM 3008 C C . GLY A 1 371 ? 21.379 -26.402 2.236 1.00 89.19 371 GLY A C 1
ATOM 3009 O O . GLY A 1 371 ? 21.940 -27.402 2.687 1.00 89.19 371 GLY A O 1
ATOM 3010 N N . TRP A 1 372 ? 21.086 -25.357 3.019 1.00 89.25 372 TRP A N 1
ATOM 3011 C CA . TRP A 1 372 ? 21.504 -25.293 4.420 1.00 89.25 372 TRP A CA 1
ATOM 3012 C C . TRP A 1 372 ? 20.549 -26.021 5.377 1.00 89.25 372 TRP A C 1
ATOM 3014 O O . TRP A 1 372 ? 19.319 -26.012 5.238 1.00 89.25 372 TRP A O 1
ATOM 3024 N N . ARG A 1 373 ? 21.127 -26.620 6.426 1.00 84.75 373 ARG A N 1
ATOM 3025 C CA . ARG A 1 373 ? 20.379 -27.264 7.521 1.00 84.75 373 ARG A CA 1
ATOM 3026 C C . ARG A 1 373 ? 19.739 -26.226 8.449 1.00 84.75 373 ARG A C 1
ATOM 3028 O O . ARG A 1 373 ? 20.129 -25.062 8.469 1.00 84.75 373 ARG A O 1
ATOM 3035 N N . ALA A 1 374 ? 18.742 -26.650 9.226 1.00 80.50 374 ALA A N 1
ATOM 3036 C CA . ALA A 1 374 ? 18.060 -25.782 10.185 1.00 80.50 374 ALA A CA 1
ATOM 3037 C C . ALA A 1 374 ? 19.046 -25.129 11.176 1.00 80.50 374 ALA A C 1
ATOM 3039 O O . ALA A 1 374 ? 19.968 -25.780 11.660 1.00 80.50 374 ALA A O 1
ATOM 3040 N N . GLY A 1 375 ? 18.848 -23.840 11.469 1.00 83.50 375 GLY A N 1
ATOM 3041 C CA . GLY A 1 375 ? 19.705 -23.064 12.368 1.00 83.50 375 GLY A CA 1
ATOM 3042 C C . GLY A 1 375 ? 19.672 -21.565 12.063 1.00 83.50 375 GLY A C 1
ATOM 3043 O O . GLY A 1 375 ? 18.962 -21.121 11.158 1.00 83.50 375 GLY A O 1
ATOM 3044 N N . ARG A 1 376 ? 20.467 -20.778 12.803 1.00 85.50 376 ARG A N 1
ATOM 3045 C CA . ARG A 1 376 ? 20.547 -19.310 12.647 1.00 85.50 376 ARG A CA 1
ATOM 3046 C C . ARG A 1 376 ? 20.956 -18.897 11.230 1.00 85.50 376 ARG A C 1
ATOM 3048 O O . ARG A 1 376 ? 20.335 -18.008 10.659 1.00 85.50 376 ARG A O 1
ATOM 3055 N N . THR A 1 377 ? 21.913 -19.600 10.625 1.00 89.75 377 THR A N 1
ATOM 3056 C CA . THR A 1 377 ? 22.363 -19.347 9.245 1.00 89.75 377 THR A CA 1
ATOM 3057 C C . THR A 1 377 ? 21.230 -19.500 8.232 1.00 89.75 377 THR A C 1
ATOM 3059 O O . THR A 1 377 ? 21.057 -18.635 7.381 1.00 89.75 377 THR A O 1
ATOM 3062 N N . LYS A 1 378 ? 20.385 -20.533 8.365 1.00 88.25 378 LYS A N 1
ATOM 3063 C CA . LYS A 1 378 ? 19.227 -20.730 7.477 1.00 88.25 378 LYS A CA 1
ATOM 3064 C C . LYS A 1 378 ? 18.213 -19.591 7.584 1.00 88.25 378 LYS A C 1
ATOM 3066 O O . LYS A 1 378 ? 17.602 -19.231 6.584 1.00 88.25 378 LYS A O 1
ATOM 3071 N N . LEU A 1 379 ? 18.051 -18.996 8.769 1.00 88.25 379 LEU A N 1
ATOM 3072 C CA . LEU A 1 379 ? 17.187 -17.825 8.949 1.00 88.25 379 LEU A CA 1
ATOM 3073 C C . LEU A 1 379 ? 17.745 -16.588 8.236 1.00 88.25 379 LEU A C 1
ATOM 3075 O O . LEU A 1 379 ? 16.973 -15.857 7.622 1.00 88.25 379 LEU A O 1
ATOM 3079 N N . VAL A 1 380 ? 19.061 -16.367 8.289 1.00 91.31 380 VAL A N 1
ATOM 3080 C CA . VAL A 1 380 ? 19.719 -15.258 7.578 1.00 91.31 380 VAL A CA 1
ATOM 3081 C C . VAL A 1 380 ? 19.633 -15.461 6.067 1.00 91.31 380 VAL A C 1
ATOM 3083 O O . VAL A 1 380 ? 19.174 -14.566 5.364 1.00 91.31 380 VAL A O 1
ATOM 3086 N N . LEU A 1 381 ? 19.972 -16.656 5.575 1.00 92.69 381 LEU A N 1
ATOM 3087 C CA . LEU A 1 381 ? 19.873 -17.005 4.154 1.00 92.69 381 LEU A CA 1
ATOM 3088 C C . LEU A 1 381 ? 18.445 -16.855 3.629 1.00 92.69 381 LEU A C 1
ATOM 3090 O O . LEU A 1 381 ? 18.251 -16.311 2.553 1.00 92.69 381 LEU A O 1
ATOM 3094 N N . ARG A 1 382 ? 17.436 -17.227 4.424 1.00 92.50 382 ARG A N 1
ATOM 3095 C CA . ARG A 1 382 ? 16.028 -16.995 4.081 1.00 92.50 382 ARG A CA 1
ATOM 3096 C C . ARG A 1 382 ? 15.694 -15.510 3.929 1.00 92.50 382 ARG A C 1
ATOM 3098 O O . ARG A 1 382 ? 14.890 -15.155 3.074 1.00 92.50 382 ARG A O 1
ATOM 3105 N N . ARG A 1 383 ? 16.239 -14.632 4.778 1.00 93.56 383 ARG A N 1
ATOM 3106 C CA . ARG A 1 383 ? 16.012 -13.182 4.648 1.00 93.56 383 ARG A CA 1
ATOM 3107 C C . ARG A 1 383 ? 16.685 -12.631 3.395 1.00 93.56 383 ARG A C 1
ATOM 3109 O O . ARG A 1 383 ? 16.057 -11.849 2.693 1.00 93.56 383 ARG A O 1
ATOM 3116 N N . LEU A 1 384 ? 17.912 -13.073 3.113 1.00 95.25 384 LEU A N 1
ATOM 3117 C CA . LEU A 1 384 ? 18.648 -12.711 1.899 1.00 95.25 384 LEU A CA 1
ATOM 3118 C C . LEU A 1 384 ? 17.924 -13.182 0.634 1.00 95.25 384 LEU A C 1
ATOM 3120 O O . LEU A 1 384 ? 17.765 -12.395 -0.287 1.00 95.25 384 LEU A O 1
ATOM 3124 N N . ASP A 1 385 ? 17.427 -14.417 0.626 1.00 95.00 385 ASP A N 1
ATOM 3125 C CA . ASP A 1 385 ? 16.654 -15.005 -0.472 1.00 95.00 385 ASP A CA 1
ATOM 3126 C C . ASP A 1 385 ? 15.424 -14.151 -0.823 1.00 95.00 385 ASP A C 1
ATOM 3128 O O . ASP A 1 385 ? 15.273 -13.687 -1.950 1.00 95.00 385 ASP A O 1
ATOM 3132 N N . HIS A 1 386 ? 14.603 -13.808 0.172 1.00 94.19 386 HIS A N 1
ATOM 3133 C CA . HIS A 1 386 ? 13.437 -12.950 -0.057 1.00 94.19 386 HIS A CA 1
ATOM 3134 C C . HIS A 1 386 ? 13.802 -11.492 -0.396 1.00 94.19 386 HIS A C 1
ATOM 3136 O O . HIS A 1 386 ? 13.047 -10.819 -1.100 1.00 94.19 386 HIS A O 1
ATOM 3142 N N . ALA A 1 387 ? 14.922 -10.969 0.113 1.00 96.81 387 ALA A N 1
ATOM 3143 C CA . ALA A 1 387 ? 15.398 -9.632 -0.241 1.00 96.81 387 ALA A CA 1
ATOM 3144 C C . ALA A 1 387 ? 15.899 -9.587 -1.695 1.00 96.81 387 ALA A C 1
ATOM 3146 O O . ALA A 1 387 ? 15.645 -8.615 -2.406 1.00 96.81 387 ALA A O 1
ATOM 3147 N N . ALA A 1 388 ? 16.540 -10.660 -2.164 1.00 97.81 388 ALA A N 1
ATOM 3148 C CA . ALA A 1 388 ? 17.030 -10.778 -3.530 1.00 97.81 388 ALA A CA 1
ATOM 3149 C C . ALA A 1 388 ? 15.898 -10.777 -4.571 1.00 97.81 388 ALA A C 1
ATOM 3151 O O . ALA A 1 388 ? 16.128 -10.337 -5.691 1.00 97.81 388 ALA A O 1
ATOM 3152 N N . ILE A 1 389 ? 14.669 -11.166 -4.206 1.00 97.62 389 ILE A N 1
ATOM 3153 C CA . ILE A 1 389 ? 13.493 -11.028 -5.085 1.00 97.62 389 ILE A CA 1
ATOM 3154 C C . ILE A 1 389 ? 13.235 -9.552 -5.424 1.00 97.62 389 ILE A C 1
ATOM 3156 O O . ILE A 1 389 ? 13.047 -9.224 -6.592 1.00 97.62 389 ILE A O 1
ATOM 3160 N N . PHE A 1 390 ? 13.277 -8.645 -4.438 1.00 98.00 390 PHE A N 1
ATOM 3161 C CA . PHE A 1 390 ? 13.131 -7.206 -4.703 1.00 98.00 390 PHE A CA 1
ATOM 3162 C C . PHE A 1 390 ? 14.248 -6.688 -5.613 1.00 98.00 390 PHE A C 1
ATOM 3164 O O . PHE A 1 390 ? 13.986 -5.942 -6.557 1.00 98.00 390 PHE A O 1
ATOM 3171 N N . LEU A 1 391 ? 15.488 -7.107 -5.354 1.00 98.25 391 LEU A N 1
ATOM 3172 C CA . LEU A 1 391 ? 16.625 -6.710 -6.180 1.00 98.25 391 LEU A CA 1
ATOM 3173 C C . LEU A 1 391 ? 16.495 -7.237 -7.610 1.00 98.25 391 LEU A C 1
ATOM 3175 O O . LEU A 1 391 ? 16.755 -6.482 -8.539 1.00 98.25 391 LEU A O 1
ATOM 3179 N N . LEU A 1 392 ? 16.035 -8.477 -7.806 1.00 98.50 392 LEU A N 1
ATOM 3180 C CA . LEU A 1 392 ? 15.777 -9.008 -9.142 1.00 98.50 392 LEU A CA 1
ATOM 3181 C C . LEU A 1 392 ? 14.677 -8.223 -9.856 1.00 98.50 392 LEU A C 1
ATOM 3183 O O . LEU A 1 392 ? 14.847 -7.913 -11.030 1.00 98.50 392 LEU A O 1
ATOM 3187 N N . ILE A 1 393 ? 13.586 -7.854 -9.176 1.00 98.31 393 ILE A N 1
ATOM 3188 C CA . ILE A 1 393 ? 12.551 -7.001 -9.779 1.00 98.31 393 ILE A CA 1
ATOM 3189 C C . ILE A 1 393 ? 13.192 -5.707 -10.298 1.00 98.31 393 ILE A C 1
ATOM 3191 O O . ILE A 1 393 ? 13.070 -5.404 -11.479 1.00 98.31 393 ILE A O 1
ATOM 3195 N N . ALA A 1 394 ? 13.978 -4.997 -9.485 1.00 98.31 394 ALA A N 1
ATOM 3196 C CA . ALA A 1 394 ? 14.668 -3.789 -9.951 1.00 98.31 394 ALA A CA 1
ATOM 3197 C C . ALA A 1 394 ? 15.672 -4.066 -11.089 1.00 98.31 394 ALA A C 1
ATOM 3199 O O . ALA A 1 394 ? 15.756 -3.319 -12.070 1.00 98.31 394 ALA A O 1
ATOM 3200 N N . GLY A 1 395 ? 16.395 -5.183 -11.002 1.00 98.19 395 GLY A N 1
ATOM 3201 C CA . GLY A 1 395 ? 17.316 -5.650 -12.029 1.00 98.19 395 GLY A CA 1
ATOM 3202 C C . GLY A 1 395 ? 16.630 -5.905 -13.369 1.00 98.19 395 GLY A C 1
ATOM 3203 O O . GLY A 1 395 ? 17.148 -5.473 -14.391 1.00 98.19 395 GLY A O 1
ATOM 3204 N N . THR A 1 396 ? 15.444 -6.521 -13.384 1.00 98.00 396 THR A N 1
ATOM 3205 C CA . THR A 1 396 ? 14.694 -6.811 -14.623 1.00 98.00 396 THR A CA 1
ATOM 3206 C C . THR A 1 396 ? 14.247 -5.554 -15.365 1.00 98.00 396 THR A C 1
ATOM 3208 O O . THR A 1 396 ? 14.191 -5.565 -16.590 1.00 98.00 396 THR A O 1
ATOM 3211 N N . TYR A 1 397 ? 13.987 -4.456 -14.652 1.00 97.56 397 TYR A N 1
ATOM 3212 C CA . TYR A 1 397 ? 13.616 -3.171 -15.253 1.00 97.56 397 TYR A CA 1
ATOM 3213 C C . TYR A 1 397 ? 14.827 -2.450 -15.851 1.00 97.56 397 TYR A C 1
ATOM 3215 O O . TYR A 1 397 ? 14.724 -1.782 -16.879 1.00 97.56 397 TYR A O 1
ATOM 3223 N N . THR A 1 398 ? 15.985 -2.586 -15.205 1.00 97.88 398 THR A N 1
ATOM 3224 C CA . THR A 1 398 ? 17.177 -1.769 -15.460 1.00 97.88 398 THR A CA 1
ATOM 3225 C C . THR A 1 398 ? 17.605 -1.732 -16.941 1.00 97.88 398 THR A C 1
ATOM 3227 O O . THR A 1 398 ? 17.807 -0.625 -17.445 1.00 97.88 398 THR A O 1
ATOM 3230 N N . PRO A 1 399 ? 17.685 -2.858 -17.682 1.00 97.38 399 PRO A N 1
ATOM 3231 C CA . PRO A 1 399 ? 17.998 -2.845 -19.111 1.00 97.38 399 PRO A CA 1
ATOM 3232 C C . PRO A 1 399 ? 17.036 -1.995 -19.937 1.00 97.38 399 PRO A C 1
ATOM 3234 O O . PRO A 1 399 ? 17.484 -1.170 -20.725 1.00 97.38 399 PRO A O 1
ATOM 3237 N N . PHE A 1 400 ? 15.725 -2.131 -19.738 1.00 96.19 400 PHE A N 1
ATOM 3238 C CA . PHE A 1 400 ? 14.718 -1.409 -20.522 1.00 96.19 400 PHE A CA 1
ATOM 3239 C C . PHE A 1 400 ? 14.771 0.096 -20.255 1.00 96.19 400 PHE A C 1
ATOM 3241 O O . PHE A 1 400 ? 14.784 0.904 -21.187 1.00 96.19 400 PHE A O 1
ATOM 3248 N N . LEU A 1 401 ? 14.871 0.470 -18.978 1.00 95.94 401 LEU A N 1
ATOM 3249 C CA . LEU A 1 401 ? 14.849 1.867 -18.551 1.00 95.94 401 LEU A CA 1
ATOM 3250 C C . LEU A 1 401 ? 16.112 2.628 -18.961 1.00 95.94 401 LEU A C 1
ATOM 3252 O O . LEU A 1 401 ? 16.028 3.782 -19.376 1.00 95.94 401 LEU A O 1
ATOM 3256 N N . LEU A 1 402 ? 17.276 1.977 -18.879 1.00 95.00 402 LEU A N 1
ATOM 3257 C CA . LEU A 1 402 ? 18.565 2.616 -19.146 1.00 95.00 402 LEU A CA 1
ATOM 3258 C C . LEU A 1 402 ? 19.049 2.477 -20.594 1.00 95.00 402 LEU A C 1
ATOM 3260 O O . LEU A 1 402 ? 20.055 3.097 -20.935 1.00 95.00 402 LEU A O 1
ATOM 3264 N N . THR A 1 403 ? 18.363 1.713 -21.451 1.00 94.19 403 THR A N 1
ATOM 3265 C CA . THR A 1 403 ? 18.707 1.604 -22.884 1.00 94.19 403 THR A CA 1
ATOM 3266 C C . THR A 1 403 ? 17.646 2.227 -23.789 1.00 94.19 403 THR A C 1
ATOM 3268 O O . THR A 1 403 ? 17.970 3.165 -24.514 1.00 94.19 403 THR A O 1
ATOM 3271 N N . HIS A 1 404 ? 16.388 1.784 -23.706 1.00 89.50 404 HIS A N 1
ATOM 3272 C CA . HIS A 1 404 ? 15.332 2.153 -24.657 1.00 89.50 404 HIS A CA 1
ATOM 3273 C C . HIS A 1 404 ? 14.418 3.287 -24.164 1.00 89.50 404 HIS A C 1
ATOM 3275 O O . HIS A 1 404 ? 13.926 4.068 -24.971 1.00 89.50 404 HIS A O 1
ATOM 3281 N N . LEU A 1 405 ? 14.233 3.440 -22.847 1.00 88.62 405 LEU A N 1
ATOM 3282 C CA . LEU A 1 405 ? 13.361 4.469 -22.254 1.00 88.62 405 LEU A CA 1
ATOM 3283 C C . LEU A 1 405 ? 14.103 5.673 -21.650 1.00 88.62 405 LEU A C 1
ATOM 3285 O O . LEU A 1 405 ? 13.524 6.411 -20.860 1.00 88.62 405 LEU A O 1
ATOM 3289 N N . ARG A 1 406 ? 15.361 5.913 -22.038 1.00 81.81 406 ARG A N 1
ATOM 3290 C CA . ARG A 1 406 ? 16.330 6.842 -21.403 1.00 81.81 406 ARG A CA 1
ATOM 3291 C C . ARG A 1 406 ? 15.909 8.313 -21.200 1.00 81.81 406 ARG A C 1
ATOM 3293 O O . ARG A 1 406 ? 16.698 9.082 -20.653 1.00 81.81 406 ARG A O 1
ATOM 3300 N N . GLY A 1 407 ? 14.723 8.724 -21.642 1.00 83.62 407 GLY A N 1
ATOM 3301 C CA . GLY A 1 407 ? 14.138 10.028 -21.326 1.00 83.62 407 GLY A CA 1
ATOM 3302 C C . GLY A 1 407 ? 13.633 10.126 -19.880 1.00 83.62 407 GLY A C 1
ATOM 3303 O O . GLY A 1 407 ? 13.932 9.282 -19.033 1.00 83.62 407 GLY A O 1
ATOM 3304 N N . SER A 1 408 ? 12.826 11.153 -19.600 1.00 85.75 408 SER A N 1
ATOM 3305 C CA . SER A 1 408 ? 12.259 11.408 -18.265 1.00 85.75 408 SER A CA 1
ATOM 3306 C C . SER A 1 408 ? 11.517 10.192 -17.701 1.00 85.75 408 SER A C 1
ATOM 3308 O O . SER A 1 408 ? 11.667 9.868 -16.527 1.00 85.75 408 SER A O 1
ATOM 3310 N N . TRP A 1 409 ? 10.793 9.458 -18.553 1.00 84.50 409 TRP A N 1
ATOM 3311 C CA . TRP A 1 409 ? 10.110 8.217 -18.178 1.00 84.50 409 TRP A CA 1
ATOM 3312 C C . TRP A 1 409 ? 11.054 7.151 -17.614 1.00 84.50 409 TRP A C 1
ATOM 3314 O O . TRP A 1 409 ? 10.781 6.605 -16.545 1.00 84.50 409 TRP A O 1
ATOM 3324 N N . GLY A 1 410 ? 12.166 6.867 -18.298 1.00 89.00 410 GLY A N 1
ATOM 3325 C CA . GLY A 1 410 ? 13.124 5.849 -17.872 1.00 89.00 410 GLY A CA 1
ATOM 3326 C C . GLY A 1 410 ? 13.758 6.184 -16.532 1.00 89.00 410 GLY A C 1
ATOM 3327 O O . GLY A 1 410 ? 13.785 5.330 -15.651 1.00 89.00 410 GLY A O 1
ATOM 3328 N N . TRP A 1 411 ? 14.203 7.428 -16.338 1.00 89.88 411 TRP A N 1
ATOM 3329 C CA . TRP A 1 411 ? 14.830 7.850 -15.081 1.00 89.88 411 TRP A CA 1
ATOM 3330 C C . TRP A 1 411 ? 13.854 7.904 -13.909 1.00 89.88 411 TRP A C 1
ATOM 3332 O O . TRP A 1 411 ? 14.182 7.404 -12.832 1.00 89.88 411 TRP A O 1
ATOM 3342 N N . THR A 1 412 ? 12.649 8.445 -14.110 1.00 89.62 412 THR A N 1
ATOM 3343 C CA . THR A 1 412 ? 11.622 8.487 -13.062 1.00 89.62 412 THR A CA 1
ATOM 3344 C C . THR A 1 412 ? 11.225 7.078 -12.644 1.00 89.62 412 THR A C 1
ATOM 3346 O O . THR A 1 412 ? 11.249 6.756 -11.455 1.00 89.62 412 THR A O 1
ATOM 3349 N N . LEU A 1 413 ? 10.926 6.197 -13.604 1.00 89.94 413 LEU A N 1
ATOM 3350 C CA . LEU A 1 413 ? 10.538 4.825 -13.290 1.00 89.94 413 LEU A CA 1
ATOM 3351 C C . LEU A 1 413 ? 11.704 4.036 -12.679 1.00 89.94 413 LEU A C 1
ATOM 3353 O O . LEU A 1 413 ? 11.485 3.236 -11.773 1.00 89.94 413 LEU A O 1
ATOM 3357 N N . PHE A 1 414 ? 12.944 4.304 -13.098 1.00 93.94 414 PHE A N 1
ATOM 3358 C CA . PHE A 1 414 ? 14.138 3.679 -12.528 1.00 93.94 414 PHE A CA 1
ATOM 3359 C C . PHE A 1 414 ? 14.296 4.058 -11.057 1.00 93.94 414 PHE A C 1
ATOM 3361 O O . PHE A 1 414 ? 14.449 3.171 -10.217 1.00 93.94 414 PHE A O 1
ATOM 3368 N N . ALA A 1 415 ? 14.191 5.350 -10.732 1.00 92.00 415 ALA A N 1
ATOM 3369 C CA . ALA A 1 415 ? 14.279 5.844 -9.362 1.00 92.00 415 ALA A CA 1
ATOM 3370 C C . ALA A 1 415 ? 13.152 5.291 -8.476 1.00 92.00 415 ALA A C 1
ATOM 3372 O O . ALA A 1 415 ? 13.414 4.841 -7.361 1.00 92.00 415 ALA A O 1
ATOM 3373 N N . VAL A 1 416 ? 11.913 5.261 -8.981 1.00 92.50 416 VAL A N 1
ATOM 3374 C CA . VAL A 1 416 ? 10.759 4.710 -8.255 1.00 92.50 416 VAL A CA 1
ATOM 3375 C C . VAL A 1 416 ? 10.941 3.217 -7.988 1.00 92.50 416 VAL A C 1
ATOM 3377 O O . VAL A 1 416 ? 10.823 2.784 -6.843 1.00 92.50 416 VAL A O 1
ATOM 3380 N N . VAL A 1 417 ? 11.263 2.422 -9.011 1.00 96.38 417 VAL A N 1
ATOM 3381 C CA . VAL A 1 417 ? 11.405 0.966 -8.871 1.00 96.38 417 VAL A CA 1
ATOM 3382 C C . VAL A 1 417 ? 12.575 0.617 -7.954 1.00 96.38 417 VAL A C 1
ATOM 3384 O O . VAL A 1 417 ? 12.398 -0.181 -7.035 1.00 96.38 417 VAL A O 1
ATOM 3387 N N . TRP A 1 418 ? 13.747 1.238 -8.123 1.00 97.56 418 TRP A N 1
ATOM 3388 C CA . TRP A 1 418 ? 14.890 0.999 -7.234 1.00 97.56 418 TRP A CA 1
ATOM 3389 C C . TRP A 1 418 ? 14.651 1.501 -5.810 1.00 97.56 418 TRP A C 1
ATOM 3391 O O . TRP A 1 418 ? 15.059 0.827 -4.865 1.00 97.56 418 TRP A O 1
ATOM 3401 N N . GLY A 1 419 ? 13.958 2.627 -5.631 1.00 94.75 419 GLY A N 1
ATOM 3402 C CA . GLY A 1 419 ? 13.574 3.131 -4.313 1.00 94.75 419 GLY A CA 1
ATOM 3403 C C . GLY A 1 419 ? 12.636 2.169 -3.581 1.00 94.75 419 GLY A C 1
ATOM 3404 O O . GLY A 1 419 ? 12.907 1.783 -2.442 1.00 94.75 419 GLY A O 1
ATOM 3405 N N . LEU A 1 420 ? 11.573 1.714 -4.251 1.00 92.94 420 LEU A N 1
ATOM 3406 C CA . LEU A 1 420 ? 10.605 0.769 -3.687 1.00 92.94 420 LEU A CA 1
ATOM 3407 C C . LEU A 1 420 ? 11.225 -0.609 -3.432 1.00 92.94 420 LEU A C 1
ATOM 3409 O O . LEU A 1 420 ? 11.034 -1.173 -2.354 1.00 92.94 420 LEU A O 1
ATOM 3413 N N . CYS A 1 421 ? 12.000 -1.147 -4.376 1.00 97.06 421 CYS A N 1
ATOM 3414 C CA . CYS A 1 421 ? 12.686 -2.426 -4.197 1.00 97.06 421 CYS A CA 1
ATOM 3415 C C . CYS A 1 421 ? 13.795 -2.352 -3.146 1.00 97.06 421 CYS A C 1
ATOM 3417 O O . CYS A 1 421 ? 13.952 -3.291 -2.371 1.00 97.06 421 CYS A O 1
ATOM 3419 N N . GLY A 1 422 ? 14.538 -1.247 -3.068 1.00 96.44 422 GLY A N 1
ATOM 3420 C CA . GLY A 1 422 ? 15.538 -1.021 -2.026 1.00 96.44 422 GLY A CA 1
ATOM 3421 C C . GLY A 1 422 ? 14.899 -0.987 -0.638 1.00 96.44 422 GLY A C 1
ATOM 3422 O O . GLY A 1 422 ? 15.320 -1.721 0.257 1.00 96.44 422 GLY A O 1
ATOM 3423 N N . ALA A 1 423 ? 13.817 -0.218 -0.478 1.00 92.44 423 ALA A N 1
ATOM 3424 C CA . ALA A 1 423 ? 13.033 -0.192 0.754 1.00 92.44 423 ALA A CA 1
ATOM 3425 C C . ALA A 1 423 ? 12.455 -1.577 1.094 1.00 92.44 423 ALA A C 1
ATOM 3427 O O . ALA A 1 423 ? 12.543 -2.017 2.241 1.00 92.44 423 ALA A O 1
ATOM 3428 N N . GLY A 1 424 ? 11.929 -2.298 0.101 1.00 92.94 424 GLY A N 1
ATOM 3429 C CA . GLY A 1 424 ? 11.428 -3.664 0.249 1.00 92.94 424 GLY A CA 1
ATOM 3430 C C . GLY A 1 424 ? 12.510 -4.659 0.681 1.00 92.94 424 GLY A C 1
ATOM 3431 O O . GLY A 1 424 ? 12.286 -5.466 1.585 1.00 92.94 424 GLY A O 1
ATOM 3432 N N . ALA A 1 425 ? 13.706 -4.579 0.096 1.00 94.75 425 ALA A N 1
ATOM 3433 C CA . ALA A 1 425 ? 14.843 -5.417 0.460 1.00 94.75 425 ALA A CA 1
ATOM 3434 C C . ALA A 1 425 ? 15.280 -5.153 1.910 1.00 94.75 425 ALA A C 1
ATOM 3436 O O . ALA A 1 425 ? 15.403 -6.098 2.690 1.00 94.75 425 ALA A O 1
ATOM 3437 N N . VAL A 1 426 ? 15.425 -3.885 2.313 1.00 94.25 426 VAL A N 1
ATOM 3438 C CA . VAL A 1 426 ? 15.741 -3.507 3.704 1.00 94.25 426 VAL A CA 1
ATOM 3439 C C . VAL A 1 426 ? 14.653 -3.990 4.663 1.00 94.25 426 VAL A C 1
ATOM 3441 O O . VAL A 1 426 ? 14.956 -4.614 5.682 1.00 94.25 426 VAL A O 1
ATOM 3444 N N . PHE A 1 427 ? 13.382 -3.778 4.317 1.00 89.56 427 PHE A N 1
ATOM 3445 C CA . PHE A 1 427 ? 12.243 -4.264 5.093 1.00 89.56 427 PHE A CA 1
ATOM 3446 C C . PHE A 1 427 ? 12.324 -5.780 5.310 1.00 89.56 427 PHE A C 1
ATOM 3448 O O . PHE A 1 427 ? 12.145 -6.263 6.430 1.00 89.56 427 PHE A O 1
ATOM 3455 N N . GLN A 1 428 ? 12.676 -6.539 4.274 1.00 89.12 428 GLN A N 1
ATOM 3456 C CA . GLN A 1 428 ? 12.804 -7.989 4.360 1.00 89.12 428 GLN A CA 1
ATOM 3457 C C . GLN A 1 428 ? 13.996 -8.437 5.223 1.00 89.12 428 GLN A C 1
ATOM 3459 O O . GLN A 1 428 ? 13.886 -9.417 5.967 1.00 89.12 428 GLN A O 1
ATOM 3464 N N . LEU A 1 429 ? 15.115 -7.709 5.191 1.00 90.56 429 LEU A N 1
ATOM 3465 C CA . LEU A 1 429 ? 16.277 -7.980 6.045 1.00 90.56 429 LEU A CA 1
ATOM 3466 C C . LEU A 1 429 ? 15.983 -7.715 7.532 1.00 90.56 429 LEU A C 1
ATOM 3468 O O . LEU A 1 429 ? 16.426 -8.484 8.395 1.00 90.56 429 LEU A O 1
ATOM 3472 N N . VAL A 1 430 ? 15.193 -6.681 7.840 1.00 87.50 430 VAL A N 1
ATOM 3473 C CA . VAL A 1 430 ? 14.835 -6.291 9.216 1.00 87.50 430 VAL A CA 1
ATOM 3474 C C . VAL A 1 430 ? 13.706 -7.162 9.776 1.00 87.50 430 VAL A C 1
ATOM 3476 O O . VAL A 1 430 ? 13.855 -7.768 10.840 1.00 87.50 430 VAL A O 1
ATOM 3479 N N . PHE A 1 431 ? 12.584 -7.267 9.060 1.00 82.12 431 PHE A N 1
ATOM 3480 C CA . PHE A 1 431 ? 11.350 -7.878 9.567 1.00 82.12 431 PHE A CA 1
ATOM 3481 C C . PHE A 1 431 ? 11.166 -9.350 9.170 1.00 82.12 431 PHE A C 1
ATOM 3483 O O . PHE A 1 431 ? 10.339 -10.049 9.768 1.00 82.12 431 PHE A O 1
ATOM 3490 N N . GLY A 1 432 ? 11.943 -9.852 8.204 1.00 82.94 432 GLY A N 1
ATOM 3491 C CA . GLY A 1 432 ? 11.868 -11.232 7.730 1.00 82.94 432 GLY A CA 1
ATOM 3492 C C . GLY A 1 432 ? 10.459 -11.636 7.286 1.00 82.94 432 GLY A C 1
ATOM 3493 O O . GLY A 1 432 ? 9.726 -10.870 6.674 1.00 82.94 432 GLY A O 1
ATOM 3494 N N . GLU A 1 433 ? 10.039 -12.858 7.620 1.00 77.38 433 GLU A N 1
ATOM 3495 C CA . GLU A 1 433 ? 8.740 -13.395 7.181 1.00 77.38 433 GLU A CA 1
ATOM 3496 C C . GLU A 1 433 ? 7.517 -12.895 7.965 1.00 77.38 433 GLU A C 1
ATOM 3498 O O . GLU A 1 433 ? 6.392 -13.317 7.679 1.00 77.38 433 GLU A O 1
ATOM 3503 N N . ARG A 1 434 ? 7.692 -11.992 8.939 1.00 76.88 434 ARG A N 1
ATOM 3504 C CA . ARG A 1 434 ? 6.581 -11.510 9.774 1.00 76.88 434 ARG A CA 1
ATOM 3505 C C . ARG A 1 434 ? 5.432 -10.929 8.942 1.00 76.88 434 ARG A C 1
ATOM 3507 O O . ARG A 1 434 ? 4.274 -11.100 9.313 1.00 76.88 434 ARG A O 1
ATOM 3514 N N . TYR A 1 435 ? 5.756 -10.298 7.813 1.00 78.88 435 TYR A N 1
ATOM 3515 C CA . TYR A 1 435 ? 4.806 -9.642 6.913 1.00 78.88 435 TYR A CA 1
ATOM 3516 C C . TYR A 1 435 ? 4.831 -10.238 5.495 1.00 78.88 435 TYR A C 1
ATOM 3518 O O . TYR A 1 435 ? 4.743 -9.511 4.511 1.00 78.88 435 TYR A O 1
ATOM 3526 N N . ARG A 1 436 ? 4.922 -11.573 5.373 1.00 80.31 436 ARG A N 1
ATOM 3527 C CA . ARG A 1 436 ? 5.025 -12.273 4.074 1.00 80.31 436 ARG A CA 1
ATOM 3528 C C . ARG A 1 436 ? 3.963 -11.855 3.049 1.00 80.31 436 ARG A C 1
ATOM 3530 O O . ARG A 1 436 ? 4.302 -11.693 1.884 1.00 80.31 436 ARG A O 1
ATOM 3537 N N . LEU A 1 437 ? 2.698 -11.699 3.458 1.00 80.88 437 LEU A N 1
ATOM 3538 C CA . LEU A 1 437 ? 1.633 -11.286 2.533 1.00 80.88 437 LEU A CA 1
ATOM 3539 C C . LEU A 1 437 ? 1.887 -9.875 1.990 1.00 80.88 437 LEU A C 1
ATOM 3541 O O . LEU A 1 437 ? 1.733 -9.649 0.798 1.00 80.88 437 LEU A O 1
ATOM 3545 N N . THR A 1 438 ? 2.326 -8.953 2.847 1.00 80.31 438 THR A N 1
ATOM 3546 C CA . THR A 1 438 ? 2.691 -7.591 2.449 1.00 80.31 438 THR A CA 1
ATOM 3547 C C . THR A 1 438 ? 3.852 -7.604 1.460 1.00 80.31 438 THR A C 1
ATOM 3549 O O . THR A 1 438 ? 3.732 -6.989 0.407 1.00 80.31 438 THR A O 1
ATOM 3552 N N . SER A 1 439 ? 4.926 -8.355 1.737 1.00 86.69 439 SER A N 1
ATOM 3553 C CA . SER A 1 439 ? 6.052 -8.490 0.800 1.00 86.69 439 SER A CA 1
ATOM 3554 C C . SER A 1 439 ? 5.600 -9.081 -0.538 1.00 86.69 439 SER A C 1
ATOM 3556 O O . SER A 1 439 ? 5.969 -8.572 -1.587 1.00 86.69 439 SER A O 1
ATOM 3558 N N . MET A 1 440 ? 4.736 -10.101 -0.515 1.00 91.12 440 MET A N 1
ATOM 3559 C CA . MET A 1 440 ? 4.189 -10.732 -1.721 1.00 91.12 440 MET A CA 1
ATOM 3560 C C . MET A 1 440 ? 3.356 -9.765 -2.572 1.00 91.12 440 MET A C 1
ATOM 3562 O O . MET A 1 440 ? 3.536 -9.707 -3.786 1.00 91.12 440 MET A O 1
ATOM 3566 N N . LEU A 1 441 ? 2.461 -8.996 -1.945 1.00 89.44 441 LEU A N 1
ATOM 3567 C CA . LEU A 1 441 ? 1.681 -7.970 -2.638 1.00 89.44 441 LEU A CA 1
ATOM 3568 C C . LEU A 1 441 ? 2.585 -6.858 -3.178 1.00 89.44 441 LEU A C 1
ATOM 3570 O O . LEU A 1 441 ? 2.364 -6.396 -4.292 1.00 89.44 441 LEU A O 1
ATOM 3574 N N . ALA A 1 442 ? 3.631 -6.478 -2.438 1.00 89.69 442 ALA A N 1
ATOM 3575 C CA . ALA A 1 442 ? 4.618 -5.508 -2.897 1.00 89.69 442 ALA A CA 1
ATOM 3576 C C . ALA A 1 442 ? 5.414 -6.019 -4.110 1.00 89.69 442 ALA A C 1
ATOM 3578 O O . ALA A 1 442 ? 5.607 -5.255 -5.051 1.00 89.69 442 ALA A O 1
ATOM 3579 N N . TYR A 1 443 ? 5.818 -7.297 -4.146 1.00 94.06 443 TYR A N 1
ATOM 3580 C CA . TYR A 1 443 ? 6.476 -7.891 -5.318 1.00 94.06 443 TYR A CA 1
ATOM 3581 C C . TYR A 1 443 ? 5.607 -7.779 -6.570 1.00 94.06 443 TYR A C 1
ATOM 3583 O O . TYR A 1 443 ? 6.092 -7.355 -7.613 1.00 94.06 443 TYR A O 1
ATOM 3591 N N . LEU A 1 444 ? 4.324 -8.137 -6.461 1.00 93.94 444 LEU A N 1
ATOM 3592 C CA . LEU A 1 444 ? 3.388 -8.062 -7.582 1.00 93.94 444 LEU A CA 1
ATOM 3593 C C . LEU A 1 444 ? 3.124 -6.615 -7.997 1.00 93.94 444 LEU A C 1
ATOM 3595 O O . LEU A 1 444 ? 3.163 -6.309 -9.182 1.00 93.94 444 LEU A O 1
ATOM 3599 N N . PHE A 1 445 ? 2.894 -5.727 -7.030 1.00 94.00 445 PHE A N 1
ATOM 3600 C CA . PHE A 1 445 ? 2.652 -4.315 -7.296 1.00 94.00 445 PHE A CA 1
ATOM 3601 C C . PHE A 1 445 ? 3.828 -3.678 -8.039 1.00 94.00 445 PHE A C 1
ATOM 3603 O O . PHE A 1 445 ? 3.640 -3.149 -9.130 1.00 94.00 445 PHE A O 1
ATOM 3610 N N . VAL A 1 446 ? 5.045 -3.787 -7.491 1.00 93.75 446 VAL A N 1
ATOM 3611 C CA . VAL A 1 446 ? 6.244 -3.208 -8.113 1.00 93.75 446 VAL A CA 1
ATOM 3612 C C . VAL A 1 446 ? 6.566 -3.912 -9.430 1.00 93.75 446 VAL A C 1
ATOM 3614 O O . VAL A 1 446 ? 6.911 -3.252 -10.402 1.00 93.75 446 VAL A O 1
ATOM 3617 N N . GLY A 1 447 ? 6.395 -5.236 -9.496 1.00 93.88 447 GLY A N 1
ATOM 3618 C CA . GLY A 1 447 ? 6.640 -6.035 -10.696 1.00 93.88 447 GLY A CA 1
ATOM 3619 C C . GLY A 1 447 ? 5.785 -5.632 -11.899 1.00 93.88 447 GLY A C 1
ATOM 3620 O O . GLY A 1 447 ? 6.269 -5.726 -13.024 1.00 93.88 447 GLY A O 1
ATOM 3621 N N . TRP A 1 448 ? 4.575 -5.111 -11.683 1.00 95.19 448 TRP A N 1
ATOM 3622 C CA . TRP A 1 448 ? 3.674 -4.648 -12.746 1.00 95.19 448 TRP A CA 1
ATOM 3623 C C . TRP A 1 448 ? 3.707 -3.130 -12.998 1.00 95.19 448 TRP A C 1
ATOM 3625 O O . TRP A 1 448 ? 2.992 -2.658 -13.882 1.00 95.19 448 TRP A O 1
ATOM 3635 N N . LEU A 1 449 ? 4.556 -2.356 -12.306 1.00 90.31 449 LEU A N 1
ATOM 3636 C CA . LEU A 1 449 ? 4.665 -0.904 -12.532 1.00 90.31 449 LEU A CA 1
ATOM 3637 C C . LEU A 1 449 ? 5.052 -0.537 -13.969 1.00 90.31 449 LEU A C 1
ATOM 3639 O O . LEU A 1 449 ? 4.711 0.551 -14.424 1.00 90.31 449 LEU A O 1
ATOM 3643 N N . ILE A 1 450 ? 5.703 -1.434 -14.713 1.00 88.50 450 ILE A N 1
ATOM 3644 C CA . ILE A 1 450 ? 6.045 -1.215 -16.123 1.00 88.50 450 ILE A CA 1
ATOM 3645 C C . ILE A 1 450 ? 4.814 -0.956 -17.002 1.00 88.50 450 ILE A C 1
ATOM 3647 O O . ILE A 1 450 ? 4.937 -0.298 -18.029 1.00 88.50 450 ILE A O 1
ATOM 3651 N N . VAL A 1 451 ? 3.617 -1.395 -16.588 1.00 87.62 451 VAL A N 1
ATOM 3652 C CA . VAL A 1 451 ? 2.354 -1.117 -17.297 1.00 87.62 451 VAL A CA 1
ATOM 3653 C C . VAL A 1 451 ? 2.045 0.379 -17.334 1.00 87.62 451 VAL A C 1
ATOM 3655 O O . VAL A 1 451 ? 1.463 0.852 -18.305 1.00 87.62 451 VAL A O 1
ATOM 3658 N N . VAL A 1 452 ? 2.495 1.148 -16.338 1.00 84.06 452 VAL A N 1
ATOM 3659 C CA . VAL A 1 452 ? 2.379 2.618 -16.347 1.00 84.06 452 VAL A CA 1
ATOM 3660 C C . VAL A 1 452 ? 3.139 3.219 -17.536 1.00 84.06 452 VAL A C 1
ATOM 3662 O O . VAL A 1 452 ? 2.720 4.220 -18.108 1.00 84.06 452 VAL A O 1
ATOM 3665 N N . ALA A 1 453 ? 4.225 2.568 -17.955 1.00 84.62 453 ALA A N 1
ATOM 3666 C CA . ALA A 1 453 ? 5.014 2.923 -19.127 1.00 84.62 453 ALA A CA 1
ATOM 3667 C C . ALA A 1 453 ? 4.666 2.056 -20.356 1.00 84.62 453 ALA A C 1
ATOM 3669 O O . ALA A 1 453 ? 5.503 1.903 -21.241 1.00 84.62 453 ALA A O 1
ATOM 3670 N N . ALA A 1 454 ? 3.457 1.484 -20.445 1.00 84.94 454 ALA A N 1
ATOM 3671 C CA . ALA A 1 454 ? 3.083 0.598 -21.552 1.00 84.94 454 ALA A CA 1
ATOM 3672 C C . ALA A 1 454 ? 3.167 1.288 -22.921 1.00 84.94 454 ALA A C 1
ATOM 3674 O O . ALA A 1 454 ? 3.791 0.751 -23.829 1.00 84.94 454 ALA A O 1
ATOM 3675 N N . GLU A 1 455 ? 2.586 2.481 -23.065 1.00 87.25 455 GLU A N 1
ATOM 3676 C CA . GLU A 1 455 ? 2.629 3.242 -24.320 1.00 87.25 455 GLU A CA 1
ATOM 3677 C C . GLU A 1 455 ? 4.069 3.538 -24.782 1.00 87.25 455 GLU A C 1
ATOM 3679 O O . GLU A 1 455 ? 4.416 3.145 -25.900 1.00 87.25 455 GLU A O 1
ATOM 3684 N N . PRO A 1 456 ? 4.952 4.136 -23.953 1.00 87.56 456 PRO A N 1
ATOM 3685 C CA . PRO A 1 456 ? 6.323 4.373 -24.381 1.00 87.56 456 PRO A CA 1
ATOM 3686 C C . PRO A 1 456 ? 7.120 3.072 -24.552 1.00 87.56 456 PRO A C 1
ATOM 3688 O O . PRO A 1 456 ? 8.007 3.036 -25.390 1.00 87.56 456 PRO A O 1
ATOM 3691 N N . MET A 1 457 ? 6.811 1.985 -23.834 1.00 90.44 457 MET A N 1
ATOM 3692 C CA . MET A 1 457 ? 7.429 0.670 -24.069 1.00 90.44 457 MET A CA 1
ATOM 3693 C C . MET A 1 457 ? 7.053 0.088 -25.434 1.00 90.44 457 MET A C 1
ATOM 3695 O O . MET A 1 457 ? 7.919 -0.443 -26.124 1.00 90.44 457 MET A O 1
ATOM 3699 N N . ILE A 1 458 ? 5.781 0.192 -25.828 1.00 92.00 458 ILE A N 1
ATOM 3700 C CA . ILE A 1 458 ? 5.279 -0.327 -27.108 1.00 92.00 458 ILE A CA 1
ATOM 3701 C C . ILE A 1 458 ? 5.915 0.405 -28.292 1.00 92.00 458 ILE A C 1
ATOM 3703 O O . ILE A 1 458 ? 6.157 -0.209 -29.329 1.00 92.00 458 ILE A O 1
ATOM 3707 N N . SER A 1 459 ? 6.214 1.697 -28.144 1.00 89.06 459 SER A N 1
ATOM 3708 C CA . SER A 1 459 ? 6.799 2.493 -29.224 1.00 89.06 459 SER A CA 1
ATOM 3709 C C . SER A 1 459 ? 8.298 2.264 -29.424 1.00 89.06 459 SER A C 1
ATOM 3711 O O . SER A 1 459 ? 8.783 2.433 -30.542 1.00 89.06 459 SER A O 1
ATOM 3713 N N . VAL A 1 460 ? 9.034 1.873 -28.377 1.00 90.00 460 VAL A N 1
ATOM 3714 C CA . VAL A 1 460 ? 10.506 1.761 -28.426 1.00 90.00 460 VAL A CA 1
ATOM 3715 C C . VAL A 1 460 ? 11.030 0.330 -28.376 1.00 90.00 460 VAL A C 1
ATOM 3717 O O . VAL A 1 460 ? 12.117 0.078 -28.885 1.00 90.00 460 VAL A O 1
ATOM 3720 N N . VAL A 1 461 ? 10.306 -0.618 -27.776 1.00 91.94 461 VAL A N 1
ATOM 3721 C CA . VAL A 1 461 ? 10.769 -2.005 -27.625 1.00 91.94 461 VAL A CA 1
ATOM 3722 C C . VAL A 1 461 ? 10.165 -2.879 -28.726 1.00 91.94 461 VAL A C 1
ATOM 3724 O O . VAL A 1 461 ? 8.948 -2.863 -28.921 1.00 91.94 461 VAL A O 1
ATOM 3727 N N . PRO A 1 462 ? 10.965 -3.711 -29.420 1.00 92.19 462 PRO A N 1
ATOM 3728 C CA . PRO A 1 462 ? 10.431 -4.650 -30.398 1.00 92.19 462 PRO A CA 1
ATOM 3729 C C . PRO A 1 462 ? 9.352 -5.572 -29.809 1.00 92.19 462 PRO A C 1
ATOM 3731 O O . PRO A 1 462 ? 9.488 -6.089 -28.698 1.00 92.19 462 PRO A O 1
ATOM 3734 N N . HIS A 1 463 ? 8.314 -5.864 -30.599 1.00 91.44 463 HIS A N 1
ATOM 3735 C CA . HIS A 1 463 ? 7.155 -6.664 -30.179 1.00 91.44 463 HIS A CA 1
ATOM 3736 C C . HIS A 1 463 ? 7.525 -8.017 -29.553 1.00 91.44 463 HIS A C 1
ATOM 3738 O O . HIS A 1 463 ? 6.906 -8.433 -28.577 1.00 91.44 463 HIS A O 1
ATOM 3744 N N . GLY A 1 464 ? 8.550 -8.702 -30.073 1.00 91.25 464 GLY A N 1
ATOM 3745 C CA . GLY A 1 464 ? 9.021 -9.965 -29.495 1.00 91.25 464 GLY A CA 1
ATOM 3746 C C . GLY A 1 464 ? 9.528 -9.811 -28.055 1.00 91.25 464 GLY A C 1
ATOM 3747 O O . GLY A 1 464 ? 9.206 -10.636 -27.200 1.00 91.25 464 GLY A O 1
ATOM 3748 N N . GLY A 1 465 ? 10.229 -8.712 -27.757 1.00 93.06 465 GLY A N 1
ATOM 3749 C CA . GLY A 1 465 ? 10.663 -8.368 -26.403 1.00 93.06 465 GLY A CA 1
ATOM 3750 C C . GLY A 1 465 ? 9.486 -8.080 -25.471 1.00 93.06 465 GLY A C 1
ATOM 3751 O O . GLY A 1 465 ? 9.489 -8.533 -24.329 1.00 93.06 465 GLY A O 1
ATOM 3752 N N . LEU A 1 466 ? 8.442 -7.408 -25.967 1.00 93.69 466 LEU A N 1
ATOM 3753 C CA . LEU A 1 466 ? 7.216 -7.135 -25.205 1.00 93.69 466 LEU A CA 1
ATOM 3754 C C . LEU A 1 466 ? 6.431 -8.411 -24.882 1.00 93.69 466 LEU A C 1
ATOM 3756 O O . LEU A 1 466 ? 5.974 -8.576 -23.752 1.00 93.69 466 LEU A O 1
ATOM 3760 N N . TRP A 1 467 ? 6.307 -9.341 -25.834 1.00 93.12 467 TRP A N 1
ATOM 3761 C CA . TRP A 1 467 ? 5.650 -10.629 -25.592 1.00 93.12 467 TRP A CA 1
ATOM 3762 C C . TRP A 1 467 ? 6.398 -11.474 -24.566 1.00 93.12 467 TRP A C 1
ATOM 3764 O O . TRP A 1 467 ? 5.767 -12.072 -23.695 1.00 93.12 467 TRP A O 1
ATOM 3774 N N . LEU A 1 468 ? 7.732 -11.490 -24.623 1.00 95.31 468 LEU A N 1
ATOM 3775 C CA . LEU A 1 468 ? 8.555 -12.149 -23.610 1.00 95.31 468 LEU A CA 1
ATOM 3776 C C . LEU A 1 468 ? 8.433 -11.465 -22.243 1.00 95.31 468 LEU A C 1
ATOM 3778 O O . LEU A 1 468 ? 8.329 -12.154 -21.230 1.00 95.31 468 LEU A O 1
ATOM 3782 N N . LEU A 1 469 ? 8.383 -10.133 -22.193 1.00 95.69 469 LEU A N 1
ATOM 3783 C CA . LEU A 1 469 ? 8.171 -9.389 -20.950 1.00 95.69 469 LEU A CA 1
ATOM 3784 C C . LEU A 1 469 ? 6.811 -9.731 -20.323 1.00 95.69 469 LEU A C 1
ATOM 3786 O O . LEU A 1 469 ? 6.738 -10.061 -19.139 1.00 95.69 469 LEU A O 1
ATOM 3790 N N . LEU A 1 470 ? 5.746 -9.734 -21.131 1.00 93.25 470 LEU A N 1
ATOM 3791 C CA . LEU A 1 470 ? 4.403 -10.111 -20.695 1.00 93.25 470 LEU A CA 1
ATOM 3792 C C . LEU A 1 470 ? 4.358 -11.568 -20.222 1.00 93.25 470 LEU A C 1
ATOM 3794 O O . LEU A 1 470 ? 3.862 -11.839 -19.130 1.00 93.25 470 LEU A O 1
ATOM 3798 N N . ALA A 1 471 ? 4.906 -12.500 -21.004 1.00 91.38 471 ALA A N 1
ATOM 3799 C CA . ALA A 1 471 ? 4.987 -13.909 -20.628 1.00 91.38 471 ALA A CA 1
ATOM 3800 C C . ALA A 1 471 ? 5.742 -14.087 -19.305 1.00 91.38 471 ALA A C 1
ATOM 3802 O O . ALA A 1 471 ? 5.281 -14.806 -18.421 1.00 91.38 471 ALA A O 1
ATOM 3803 N N . GLY A 1 472 ? 6.850 -13.366 -19.120 1.00 96.88 472 GLY A N 1
ATOM 3804 C CA . GLY A 1 472 ? 7.616 -13.390 -17.884 1.00 96.88 472 GLY A CA 1
ATOM 3805 C C . GLY A 1 472 ? 6.837 -12.849 -16.682 1.00 96.88 472 GLY A C 1
ATOM 3806 O O . GLY A 1 472 ? 6.826 -13.481 -15.624 1.00 96.88 472 GLY A O 1
ATOM 3807 N N . GLY A 1 473 ? 6.147 -11.715 -16.840 1.00 94.75 473 GLY A N 1
ATOM 3808 C CA . GLY A 1 473 ? 5.280 -11.137 -15.807 1.00 94.75 473 GLY A CA 1
ATOM 3809 C C . GLY A 1 473 ? 4.124 -12.067 -15.422 1.00 94.75 473 GLY A C 1
ATOM 3810 O O . GLY A 1 473 ? 3.823 -12.245 -14.236 1.00 94.75 473 GLY A O 1
ATOM 3811 N N . LEU A 1 474 ? 3.523 -12.742 -16.405 1.00 93.12 474 LEU A N 1
ATOM 3812 C CA . LEU A 1 474 ? 2.499 -13.763 -16.180 1.00 93.12 474 LEU A CA 1
ATOM 3813 C C . LEU A 1 474 ? 3.067 -14.994 -15.466 1.00 93.12 474 LEU A C 1
ATOM 3815 O O . LEU A 1 474 ? 2.440 -15.463 -14.518 1.00 93.12 474 LEU A O 1
ATOM 3819 N N . CYS A 1 475 ? 4.255 -15.483 -15.837 1.00 94.62 475 CYS A N 1
ATOM 3820 C CA . CYS A 1 475 ? 4.924 -16.575 -15.126 1.00 94.62 475 CYS A CA 1
ATOM 3821 C C . CYS A 1 475 ? 5.117 -16.240 -13.642 1.00 94.62 475 CYS A C 1
ATOM 3823 O O . CYS A 1 475 ? 4.720 -17.033 -12.787 1.00 94.62 475 CYS A O 1
ATOM 3825 N N . TYR A 1 476 ? 5.647 -15.054 -13.322 1.00 96.62 476 TYR A N 1
ATOM 3826 C CA . TYR A 1 476 ? 5.790 -14.620 -11.930 1.00 96.62 476 TYR A CA 1
ATOM 3827 C C . TYR A 1 476 ? 4.441 -14.519 -11.213 1.00 96.62 476 TYR A C 1
ATOM 3829 O O . TYR A 1 476 ? 4.309 -14.980 -10.084 1.00 96.62 476 TYR A O 1
ATOM 3837 N N . THR A 1 477 ? 3.413 -13.976 -11.861 1.00 94.19 477 THR A N 1
ATOM 3838 C CA . THR A 1 477 ? 2.090 -13.801 -11.241 1.00 94.19 477 THR A CA 1
ATOM 3839 C C . THR A 1 477 ? 1.407 -15.143 -10.970 1.00 94.19 477 THR A C 1
ATOM 3841 O O . THR A 1 477 ? 0.960 -15.402 -9.852 1.00 94.19 477 THR A O 1
ATOM 3844 N N . VAL A 1 478 ? 1.364 -16.032 -11.964 1.00 91.50 478 VAL A N 1
ATOM 3845 C CA . VAL A 1 478 ? 0.771 -17.373 -11.835 1.00 91.50 478 VAL A CA 1
ATOM 3846 C C . VAL A 1 478 ? 1.535 -18.199 -10.809 1.00 91.50 478 VAL A C 1
ATOM 3848 O O . VAL A 1 478 ? 0.928 -18.888 -9.988 1.00 91.50 478 VAL A O 1
ATOM 3851 N N . GLY A 1 479 ? 2.860 -18.082 -10.787 1.00 92.25 479 GLY A N 1
ATOM 3852 C CA . GLY A 1 479 ? 3.681 -18.754 -9.799 1.00 92.25 479 GLY A CA 1
ATOM 3853 C C . GLY A 1 479 ? 3.266 -18.431 -8.354 1.00 92.25 479 GLY A C 1
ATOM 3854 O O . GLY A 1 479 ? 3.289 -19.328 -7.505 1.00 92.25 479 GLY A O 1
ATOM 3855 N N . VAL A 1 480 ? 2.841 -17.194 -8.058 1.00 91.81 480 VAL A N 1
ATOM 3856 C CA . VAL A 1 480 ? 2.453 -16.786 -6.694 1.00 91.81 480 VAL A CA 1
ATOM 3857 C C . VAL A 1 480 ? 1.284 -17.627 -6.175 1.00 91.81 480 VAL A C 1
ATOM 3859 O O . VAL A 1 480 ? 1.224 -17.940 -4.982 1.00 91.81 480 VAL A O 1
ATOM 3862 N N . VAL A 1 481 ? 0.395 -18.078 -7.066 1.00 90.56 481 VAL A N 1
ATOM 3863 C CA . VAL A 1 481 ? -0.704 -18.990 -6.721 1.00 90.56 481 VAL A CA 1
ATOM 3864 C C . VAL A 1 481 ? -0.151 -20.295 -6.140 1.00 90.56 481 VAL A C 1
ATOM 3866 O O . VAL A 1 481 ? -0.574 -20.715 -5.062 1.00 90.56 481 VAL A O 1
ATOM 3869 N N . PHE A 1 482 ? 0.853 -20.897 -6.785 1.00 89.12 482 PHE A N 1
ATOM 3870 C CA . PHE A 1 482 ? 1.517 -22.111 -6.295 1.00 89.12 482 PHE A CA 1
ATOM 3871 C C . PHE A 1 482 ? 2.343 -21.849 -5.031 1.00 89.12 482 PHE A C 1
ATOM 3873 O O . PHE A 1 482 ? 2.318 -22.647 -4.093 1.00 89.12 482 PHE A O 1
ATOM 3880 N N . TYR A 1 483 ? 3.005 -20.696 -4.927 1.00 87.38 483 TYR A N 1
ATOM 3881 C CA . TYR A 1 483 ? 3.720 -20.302 -3.710 1.00 87.38 483 TYR A CA 1
ATOM 3882 C C . TYR A 1 483 ? 2.804 -20.256 -2.473 1.00 87.38 483 TYR A C 1
ATOM 3884 O O . TYR A 1 483 ? 3.231 -20.610 -1.366 1.00 87.38 483 TYR A O 1
ATOM 3892 N N . GLN A 1 484 ? 1.543 -19.856 -2.651 1.00 86.75 484 GLN A N 1
ATOM 3893 C CA . GLN A 1 484 ? 0.546 -19.763 -1.584 1.00 86.75 484 GLN A CA 1
ATOM 3894 C C . GLN A 1 484 ? -0.231 -21.075 -1.351 1.00 86.75 484 GLN A C 1
ATOM 3896 O O . GLN A 1 484 ? -0.923 -21.212 -0.337 1.00 86.75 484 GLN A O 1
ATOM 3901 N N . TRP A 1 485 ? -0.098 -22.068 -2.234 1.00 86.00 485 TRP A N 1
ATOM 3902 C CA . TRP A 1 485 ? -0.833 -23.334 -2.178 1.00 86.00 485 TRP A CA 1
ATOM 3903 C C . TRP A 1 485 ? -0.170 -24.376 -1.256 1.00 86.00 485 TRP A C 1
ATOM 3905 O O . TRP A 1 485 ? 0.183 -25.473 -1.679 1.00 86.00 485 TRP A O 1
ATOM 3915 N N . HIS A 1 486 ? -0.076 -24.083 0.046 1.00 82.12 486 HIS A N 1
ATOM 3916 C CA . HIS A 1 486 ? 0.623 -24.923 1.050 1.00 82.12 486 HIS A CA 1
ATOM 3917 C C . HIS A 1 486 ? 0.128 -26.377 1.172 1.00 82.12 486 HIS A C 1
ATOM 3919 O O . HIS A 1 486 ? 0.811 -27.217 1.751 1.00 82.12 486 HIS A O 1
ATOM 3925 N N . ARG A 1 487 ? -1.078 -26.686 0.672 1.00 81.88 487 ARG A N 1
ATOM 3926 C CA . ARG A 1 487 ? -1.637 -28.052 0.670 1.00 81.88 487 ARG A CA 1
ATOM 3927 C C . ARG A 1 487 ? -1.077 -28.935 -0.449 1.00 81.88 487 ARG A C 1
ATOM 3929 O O . ARG A 1 487 ? -1.135 -30.155 -0.329 1.00 81.88 487 ARG A O 1
ATOM 3936 N N . LEU A 1 488 ? -0.573 -28.340 -1.530 1.00 82.75 488 LEU A N 1
ATOM 3937 C CA . LEU A 1 488 ? -0.020 -29.066 -2.667 1.00 82.75 488 LEU A CA 1
ATOM 3938 C C . LEU A 1 488 ? 1.424 -29.480 -2.349 1.00 82.75 488 LEU A C 1
ATOM 3940 O O . LEU A 1 488 ? 2.249 -28.660 -1.953 1.00 82.75 488 LEU A O 1
ATOM 3944 N N . ARG A 1 489 ? 1.757 -30.761 -2.516 1.00 87.12 489 ARG A N 1
ATOM 3945 C CA . ARG A 1 489 ? 3.137 -31.237 -2.332 1.00 87.12 489 ARG A CA 1
ATOM 3946 C C . ARG A 1 489 ? 4.037 -30.634 -3.417 1.00 87.12 489 ARG A C 1
ATOM 3948 O O . ARG A 1 489 ? 3.608 -30.546 -4.562 1.00 87.12 489 ARG A O 1
ATOM 3955 N N . TYR A 1 490 ? 5.266 -30.242 -3.073 1.00 88.19 490 TYR A N 1
ATOM 3956 C CA . TYR A 1 490 ? 6.208 -29.573 -3.995 1.00 88.19 490 TYR A CA 1
ATOM 3957 C C . TYR A 1 490 ? 5.751 -28.210 -4.544 1.00 88.19 490 TYR A C 1
ATOM 3959 O O . TYR A 1 490 ? 6.365 -27.694 -5.475 1.00 88.19 490 TYR A O 1
ATOM 3967 N N . HIS A 1 491 ? 4.731 -27.577 -3.957 1.00 90.88 491 HIS A N 1
ATOM 3968 C CA . HIS A 1 491 ? 4.225 -26.280 -4.423 1.00 90.88 491 HIS A CA 1
ATOM 3969 C C . HIS A 1 491 ? 5.318 -25.195 -4.534 1.00 90.88 491 HIS A C 1
ATOM 3971 O O . HIS A 1 491 ? 5.297 -24.380 -5.453 1.00 90.88 491 HIS A O 1
ATOM 3977 N N . HIS A 1 492 ? 6.309 -25.216 -3.636 1.00 90.19 492 HIS A N 1
ATOM 3978 C CA . HIS A 1 492 ? 7.436 -24.282 -3.654 1.00 90.19 492 HIS A CA 1
ATOM 3979 C C . HIS A 1 492 ? 8.421 -24.551 -4.804 1.00 90.19 492 HIS A C 1
ATOM 3981 O O . HIS A 1 492 ? 8.891 -23.611 -5.434 1.00 90.19 492 HIS A O 1
ATOM 3987 N N . ALA A 1 493 ? 8.653 -25.819 -5.151 1.00 91.50 493 ALA A N 1
ATOM 3988 C CA . ALA A 1 493 ? 9.480 -26.184 -6.299 1.00 91.50 493 ALA A CA 1
ATOM 3989 C C . ALA A 1 493 ? 8.778 -25.843 -7.626 1.00 91.50 493 ALA A C 1
ATOM 3991 O O . ALA A 1 493 ? 9.421 -25.414 -8.580 1.00 91.50 493 ALA A O 1
ATOM 3992 N N . VAL A 1 494 ? 7.447 -25.974 -7.684 1.00 93.25 494 VAL A N 1
ATOM 3993 C CA . VAL A 1 494 ? 6.651 -25.503 -8.831 1.00 93.25 494 VAL A CA 1
ATOM 3994 C C . VAL A 1 494 ? 6.756 -23.983 -8.961 1.00 93.25 494 VAL A C 1
ATOM 3996 O O . VAL A 1 494 ? 7.000 -23.480 -10.054 1.00 93.25 494 VAL A O 1
ATOM 3999 N N . TRP A 1 495 ? 6.653 -23.251 -7.847 1.00 95.38 495 TRP A N 1
ATOM 4000 C CA . TRP A 1 495 ? 6.925 -21.812 -7.805 1.00 95.38 495 TRP A CA 1
ATOM 4001 C C . TRP A 1 495 ? 8.317 -21.471 -8.355 1.00 95.38 495 TRP A C 1
ATOM 4003 O O . TRP A 1 495 ? 8.419 -20.607 -9.221 1.00 95.38 495 TRP A O 1
ATOM 4013 N N . HIS A 1 496 ? 9.365 -22.188 -7.939 1.00 95.69 496 HIS A N 1
ATOM 4014 C CA . HIS A 1 496 ? 10.718 -22.027 -8.485 1.00 95.69 496 HIS A CA 1
ATOM 4015 C C . HIS A 1 496 ? 10.775 -22.244 -10.001 1.00 95.69 496 HIS A C 1
ATOM 4017 O O . HIS A 1 496 ? 11.431 -21.484 -10.709 1.00 95.69 496 HIS A O 1
ATOM 4023 N N . GLY A 1 497 ? 10.036 -23.226 -10.525 1.00 96.06 497 GLY A N 1
ATOM 4024 C CA . GLY A 1 497 ? 9.883 -23.427 -11.968 1.00 96.06 497 GLY A CA 1
ATOM 4025 C C . GLY A 1 497 ? 9.292 -22.207 -12.684 1.00 96.06 497 GLY A C 1
ATOM 4026 O O . GLY A 1 497 ? 9.808 -21.789 -13.719 1.00 96.06 497 GLY A O 1
ATOM 4027 N N . PHE A 1 498 ? 8.260 -21.582 -12.111 1.00 97.75 498 PHE A N 1
ATOM 4028 C CA . PHE A 1 498 ? 7.691 -20.339 -12.645 1.00 97.75 498 PHE A CA 1
ATOM 4029 C C . PHE A 1 498 ? 8.656 -19.151 -12.546 1.00 97.75 498 PHE A C 1
ATOM 4031 O O . PHE A 1 498 ? 8.714 -18.347 -13.474 1.00 97.75 498 PHE A O 1
ATOM 4038 N N . VAL A 1 499 ? 9.440 -19.050 -11.468 1.00 97.44 499 VAL A N 1
ATOM 4039 C CA . VAL A 1 499 ? 10.477 -18.015 -11.308 1.00 97.44 499 VAL A CA 1
ATOM 4040 C C . VAL A 1 499 ? 11.572 -18.165 -12.368 1.00 97.44 499 VAL A C 1
ATOM 4042 O O . VAL A 1 499 ? 11.962 -17.171 -12.984 1.00 97.44 499 VAL A O 1
ATOM 4045 N N . LEU A 1 500 ? 12.012 -19.397 -12.643 1.00 97.56 500 LEU A N 1
ATOM 4046 C CA . LEU A 1 500 ? 12.951 -19.714 -13.724 1.00 97.56 500 LEU A CA 1
ATOM 4047 C C . LEU A 1 500 ? 12.381 -19.364 -15.096 1.00 97.56 500 LEU A C 1
ATOM 4049 O O . LEU A 1 500 ? 13.058 -18.706 -15.880 1.00 97.56 500 LEU A O 1
ATOM 4053 N N . GLY A 1 501 ? 11.135 -19.759 -15.377 1.00 97.25 501 GLY A N 1
ATOM 4054 C CA . GLY A 1 501 ? 10.455 -19.421 -16.629 1.00 97.25 501 GLY A CA 1
ATOM 4055 C C . GLY A 1 501 ? 10.326 -17.909 -16.820 1.00 97.25 501 GLY A C 1
ATOM 4056 O O . GLY A 1 501 ? 10.664 -17.386 -17.882 1.00 97.25 501 GLY A O 1
ATOM 4057 N N . GLY A 1 502 ? 9.937 -17.191 -15.763 1.00 97.94 502 GLY A N 1
ATOM 4058 C CA . GLY A 1 502 ? 9.879 -15.732 -15.748 1.00 97.94 502 GLY A CA 1
ATOM 4059 C C . GLY A 1 502 ? 11.241 -15.093 -16.013 1.00 97.94 502 GLY A C 1
ATOM 4060 O O . GLY A 1 502 ? 11.358 -14.229 -16.884 1.00 97.94 502 GLY A O 1
ATOM 4061 N N . SER A 1 503 ? 12.282 -15.565 -15.324 1.00 98.12 503 SER A N 1
ATOM 4062 C CA . SER A 1 503 ? 13.663 -15.101 -15.499 1.00 98.12 503 SER A CA 1
ATOM 4063 C C . SER A 1 503 ? 14.179 -15.357 -16.909 1.00 98.12 503 SER A C 1
ATOM 4065 O O . SER A 1 503 ? 14.782 -14.466 -17.494 1.00 98.12 503 SER A O 1
ATOM 4067 N N . ALA A 1 504 ? 13.911 -16.536 -17.474 1.00 98.12 504 ALA A N 1
ATOM 4068 C CA . ALA A 1 504 ? 14.309 -16.893 -18.830 1.00 98.12 504 ALA A CA 1
ATOM 4069 C C . ALA A 1 504 ? 13.632 -15.993 -19.870 1.00 98.12 504 ALA A C 1
ATOM 4071 O O . ALA A 1 504 ? 14.300 -15.512 -20.780 1.00 98.12 504 ALA A O 1
ATOM 4072 N N . CYS A 1 505 ? 12.338 -15.696 -19.710 1.00 98.25 505 CYS A N 1
ATOM 4073 C CA . CYS A 1 505 ? 11.636 -14.783 -20.611 1.00 98.25 505 CYS A CA 1
ATOM 4074 C C . CYS A 1 505 ? 12.246 -13.374 -20.576 1.00 98.25 505 CYS A C 1
ATOM 4076 O O . CYS A 1 505 ? 12.557 -12.818 -21.626 1.00 98.25 505 CYS A O 1
ATOM 4078 N N . HIS A 1 506 ? 12.492 -12.820 -19.383 1.00 98.06 506 HIS A N 1
ATOM 4079 C CA . HIS A 1 506 ? 13.137 -11.507 -19.247 1.00 98.06 506 HIS A CA 1
ATOM 4080 C C . HIS A 1 506 ? 14.574 -11.523 -19.779 1.00 98.06 506 HIS A C 1
ATOM 4082 O O . HIS A 1 506 ? 14.990 -10.597 -20.466 1.00 98.06 506 HIS A O 1
ATOM 4088 N N . TYR A 1 507 ? 15.320 -12.594 -19.508 1.00 98.44 507 TYR A N 1
ATOM 4089 C CA . TYR A 1 507 ? 16.669 -12.791 -20.021 1.00 98.44 507 TYR A CA 1
ATOM 4090 C C . TYR A 1 507 ? 16.714 -12.767 -21.547 1.00 98.44 507 TYR A C 1
ATOM 4092 O O . TYR A 1 507 ? 17.494 -12.015 -22.127 1.00 98.44 507 TYR A O 1
ATOM 4100 N N . LEU A 1 508 ? 15.843 -13.539 -22.197 1.00 97.69 508 LEU A N 1
ATOM 4101 C CA . LEU A 1 508 ? 15.744 -13.582 -23.652 1.00 97.69 508 LEU A CA 1
ATOM 4102 C C . LEU A 1 508 ? 15.239 -12.256 -24.226 1.00 97.69 508 LEU A C 1
ATOM 4104 O O . LEU A 1 508 ? 15.737 -11.834 -25.263 1.00 97.69 508 LEU A O 1
ATOM 4108 N N . ALA A 1 509 ? 14.314 -11.567 -23.547 1.00 97.62 509 ALA A N 1
ATOM 4109 C CA . ALA A 1 509 ? 13.873 -10.236 -23.957 1.00 97.62 509 ALA A CA 1
ATOM 4110 C C . ALA A 1 509 ? 15.063 -9.266 -24.025 1.00 97.62 509 ALA A C 1
ATOM 4112 O O . ALA A 1 509 ? 15.273 -8.610 -25.042 1.00 97.62 509 ALA A O 1
ATOM 4113 N N . VAL A 1 510 ? 15.883 -9.236 -22.971 1.00 97.81 510 VAL A N 1
ATOM 4114 C CA . VAL A 1 510 ? 17.068 -8.374 -22.882 1.00 97.81 510 VAL A CA 1
ATOM 4115 C C . VAL A 1 510 ? 18.132 -8.776 -23.906 1.00 97.81 510 VAL A C 1
ATOM 4117 O O . VAL A 1 510 ? 18.622 -7.932 -24.651 1.00 97.81 510 VAL A O 1
ATOM 4120 N N . LEU A 1 511 ? 18.480 -10.060 -23.983 1.00 96.56 511 LEU A N 1
ATOM 4121 C CA . LEU A 1 511 ? 19.556 -10.519 -24.858 1.00 96.56 511 LEU A CA 1
ATOM 4122 C C . LEU A 1 511 ? 19.207 -10.369 -26.346 1.00 96.56 511 LEU A C 1
ATOM 4124 O O . LEU A 1 511 ? 20.066 -9.975 -27.127 1.00 96.56 511 LEU A O 1
ATOM 4128 N N . LEU A 1 512 ? 17.972 -10.695 -26.740 1.00 95.12 512 LEU A N 1
ATOM 4129 C CA . LEU A 1 512 ? 17.584 -10.778 -28.151 1.00 95.12 512 LEU A CA 1
ATOM 4130 C C . LEU A 1 512 ? 17.014 -9.473 -28.712 1.00 95.12 512 LEU A C 1
ATOM 4132 O O . LEU A 1 512 ? 17.095 -9.266 -29.919 1.00 95.12 512 LEU A O 1
ATOM 4136 N N . PHE A 1 513 ? 16.415 -8.616 -27.876 1.00 95.88 513 PHE A N 1
ATOM 4137 C CA . PHE A 1 513 ? 15.656 -7.453 -28.357 1.00 95.88 513 PHE A CA 1
ATOM 4138 C C . PHE A 1 513 ? 16.158 -6.106 -27.845 1.00 95.88 513 PHE A C 1
ATOM 4140 O O . PHE A 1 513 ? 15.681 -5.086 -28.334 1.00 95.88 513 PHE A O 1
ATOM 4147 N N . LEU A 1 514 ? 17.074 -6.074 -26.868 1.00 94.69 514 LEU A N 1
ATOM 4148 C CA . LEU A 1 514 ? 17.608 -4.815 -26.337 1.00 94.69 514 LEU A CA 1
ATOM 4149 C C . LEU A 1 514 ? 19.030 -4.507 -26.810 1.00 94.69 514 LEU A C 1
ATOM 4151 O O . LEU A 1 514 ? 19.532 -3.431 -26.505 1.00 94.69 514 LEU A O 1
ATOM 4155 N N . LEU A 1 515 ? 19.698 -5.414 -27.525 1.00 92.88 515 LEU A N 1
ATOM 4156 C CA . LEU A 1 515 ? 20.944 -5.070 -28.208 1.00 92.88 515 LEU A CA 1
ATOM 4157 C C . LEU A 1 515 ? 20.636 -4.297 -29.498 1.00 92.88 515 LEU A C 1
ATOM 4159 O O . LEU A 1 515 ? 19.621 -4.579 -30.137 1.00 92.88 515 LEU A O 1
ATOM 4163 N N . PRO A 1 516 ? 21.500 -3.355 -29.910 1.00 85.19 516 PRO A N 1
ATOM 4164 C CA . PRO A 1 516 ? 21.362 -2.699 -31.201 1.00 85.19 516 PRO A CA 1
ATOM 4165 C C . PRO A 1 516 ? 21.352 -3.735 -32.328 1.00 85.19 516 PRO A C 1
ATOM 4167 O O . PRO A 1 516 ? 22.269 -4.550 -32.441 1.00 85.19 516 PRO A O 1
ATOM 4170 N N . SER A 1 517 ? 20.328 -3.697 -33.176 1.00 67.62 517 SER A N 1
ATOM 4171 C CA . SER A 1 517 ? 20.337 -4.433 -34.437 1.00 67.62 517 SER A CA 1
ATOM 4172 C C . SER A 1 517 ? 21.474 -3.871 -35.289 1.00 67.62 517 SER A C 1
ATOM 4174 O O . SER A 1 517 ? 21.460 -2.680 -35.605 1.00 67.62 517 SER A O 1
ATOM 4176 N N . GLY A 1 518 ? 22.472 -4.691 -35.625 1.00 57.81 518 GLY A N 1
ATOM 4177 C CA . GLY A 1 518 ? 23.480 -4.299 -36.610 1.00 57.81 518 GLY A CA 1
ATOM 4178 C C . GLY A 1 518 ? 22.786 -3.860 -37.901 1.00 57.81 518 GLY A C 1
ATOM 4179 O O . GLY A 1 518 ? 21.870 -4.550 -38.353 1.00 57.81 518 GLY A O 1
ATOM 4180 N N . GLN A 1 519 ? 23.172 -2.695 -38.428 1.00 37.16 519 GLN A N 1
ATOM 4181 C CA . GLN A 1 519 ? 22.860 -2.332 -39.812 1.00 37.16 519 GLN A CA 1
ATOM 4182 C C . GLN A 1 519 ? 23.589 -3.266 -40.771 1.00 37.16 519 GLN A C 1
ATOM 4184 O O . GLN A 1 519 ? 24.759 -3.604 -40.467 1.00 37.16 519 GLN A O 1
#

Secondary structure (DSSP, 8-state):
----PPP---------------HHHHHHHHHHHHHHHHHHHHHH-HHHHHHHHHS-HHHHHHHHHHHHHHHHHHHHHHIIIIIIS--SGGGHHHHHHHHHHHHHT-EEEEE-TTSS--EEEEE--S--SGGGG---PPPTTHHHHHHHHHHHHHHHHHHH-TTS-HHHHHHHHHHHHHHHHHHHHHHHTS-HHHHHHHHT-TTTHHHHHHHHHHHHHHHH-TTS---SSTBTTB-HHHHHHT-----SS---TTPBP-GGGG------HHHHHHHHHHHHHHHHHHHHHHTGGGGGG--S----TT-PPPPHHHHHHHHHHHHHHHHHHHHHHHHHHHHHHHHS-HHHHHHHHHHHHHHHHHHHHHHHHHHSPSSHHHHHHHHHHHHHHHHHHHHHHHHHHHHT-TTHHHHHHHHHHHHHHHHHHHHHHHHGGGGHHHHHHHHHHHHTGGGGGHHHHHHHS-HHHHHHHHHHHHHHHHHHHHHH-TTSTTHHHHHHHHHHHHHHHHHHHHHHHSSPPP-

Radius of gyration: 29.32 Å; chains: 1; bounding box: 70×61×113 Å

Sequence (519 aa):
MNKTHEPDGEHHDHGHEHEEFSLPLFVLTVLVTLAGLFAAVRLLAPEVWDAQFIAPLGLGVVAFLVVSLMNAFLEYFFHRYVLHTPAVPFLRRLYKQHTLHHALTRIARRKGRDGRGILFIENKFPIVEPEQGEASFFPWYSLAVFGLVLTPVLALLQWLLPAFPWFLSGFLALALSLTLYEVLHAINHWPFEKWAPLIQHRQWGWFWRPVYAFHLRHHAVTDCNESISGFFGLPVADWAFGTIVIPQTIYEDGEEWKPEHFRSPSPRPFIRALDRWADRVVQRRRAQVAAEPSAVVTAASAQTPDRRPYTRGEEIANWITHGIGLAASIVGLTLLIVCSSLYGTAWHVVSFTVFGLTLLLLYTASTLYHGWRAGRTKLVLRRLDHAAIFLLIAGTYTPFLLTHLRGSWGWTLFAVVWGLCGAGAVFQLVFGERYRLTSMLAYLFVGWLIVVAAEPMISVVPHGGLWLLLAGGLCYTVGVVFYQWHRLRYHHAVWHGFVLGGSACHYLAVLLFLLPSGQ